Protein AF-A0A2A4UJG4-F1 (afdb_monomer_lite)

Structure (mmCIF, N/CA/C/O backbone):
data_AF-A0A2A4UJG4-F1
#
_entry.id   AF-A0A2A4UJG4-F1
#
loop_
_atom_site.group_PDB
_atom_site.id
_atom_site.type_symbol
_atom_site.label_atom_id
_atom_site.label_alt_id
_atom_site.label_comp_id
_atom_site.label_asym_id
_atom_site.label_entity_id
_atom_site.label_seq_id
_atom_site.pdbx_PDB_ins_code
_atom_site.Cartn_x
_atom_site.Cartn_y
_atom_site.Cartn_z
_atom_site.occupancy
_atom_site.B_iso_or_equiv
_atom_site.auth_seq_id
_atom_site.auth_comp_id
_atom_site.auth_asym_id
_atom_site.auth_atom_id
_atom_site.pdbx_PDB_model_num
ATOM 1 N N . GLY A 1 1 ? -5.718 -34.305 33.521 1.00 41.50 1 GLY A N 1
ATOM 2 C CA . GLY A 1 1 ? -6.118 -33.024 32.919 1.00 41.50 1 GLY A CA 1
ATOM 3 C C . GLY A 1 1 ? -4.985 -32.420 32.117 1.00 41.50 1 GLY A C 1
ATOM 4 O O . GLY A 1 1 ? -4.348 -31.513 32.610 1.00 41.50 1 GLY A O 1
ATOM 5 N N . ILE A 1 2 ? -4.748 -32.913 30.897 1.00 33.81 2 ILE A N 1
ATOM 6 C CA . ILE A 1 2 ? -3.774 -32.339 29.937 1.00 33.81 2 ILE A CA 1
ATOM 7 C C . ILE A 1 2 ? -4.482 -31.922 28.625 1.00 33.81 2 ILE A C 1
ATOM 9 O O . ILE A 1 2 ? -3.941 -31.178 27.823 1.00 33.81 2 ILE A O 1
ATOM 13 N N . LYS A 1 3 ? -5.763 -32.290 28.449 1.00 34.97 3 LYS A N 1
ATOM 14 C CA . LYS A 1 3 ? -6.590 -31.924 27.283 1.00 34.97 3 LYS A CA 1
ATOM 15 C C . LYS A 1 3 ? -7.110 -30.473 27.290 1.00 34.97 3 LYS A C 1
ATOM 17 O O . LYS A 1 3 ? -7.744 -30.069 26.326 1.00 34.97 3 LYS A O 1
ATOM 22 N N . GLY A 1 4 ? -6.871 -29.710 28.362 1.00 34.38 4 GLY A N 1
ATOM 23 C CA . GLY A 1 4 ? -7.323 -28.316 28.484 1.00 34.38 4 GLY A CA 1
ATOM 24 C C . GLY A 1 4 ? -6.378 -27.301 27.832 1.00 34.38 4 GLY A C 1
ATOM 25 O O . GLY A 1 4 ? -6.845 -26.383 27.175 1.00 34.38 4 GLY A O 1
ATOM 26 N N . LEU A 1 5 ? -5.058 -27.503 27.937 1.00 31.53 5 LEU A N 1
ATOM 27 C CA . LEU A 1 5 ? -4.059 -26.527 27.471 1.00 31.53 5 LEU A CA 1
ATOM 28 C C . LEU A 1 5 ? -3.962 -26.450 25.936 1.00 31.53 5 LEU A C 1
ATOM 30 O O . LEU A 1 5 ? -3.760 -25.384 25.365 1.00 31.53 5 LEU A O 1
ATOM 34 N N . THR A 1 6 ? -4.155 -27.580 25.252 1.00 35.81 6 THR A N 1
ATOM 35 C CA . THR A 1 6 ? -4.102 -27.671 23.782 1.00 35.81 6 THR A CA 1
ATOM 36 C C . THR A 1 6 ? -5.319 -27.024 23.110 1.00 35.81 6 THR A C 1
ATOM 38 O O . THR A 1 6 ? -5.252 -26.639 21.945 1.00 35.81 6 THR A O 1
ATOM 41 N N . GLY A 1 7 ? -6.436 -26.892 23.838 1.00 38.25 7 GLY A N 1
ATOM 42 C CA . GLY A 1 7 ? -7.633 -26.193 23.366 1.00 38.25 7 GLY A CA 1
ATOM 43 C C . GLY A 1 7 ? -7.443 -24.677 23.332 1.00 38.25 7 GLY A C 1
ATOM 44 O O . GLY A 1 7 ? -7.825 -24.039 22.354 1.00 38.25 7 GLY A O 1
ATOM 45 N N . THR A 1 8 ? -6.774 -24.123 24.346 1.00 37.19 8 THR A N 1
ATOM 46 C CA . THR A 1 8 ? -6.515 -22.681 24.472 1.00 37.19 8 THR A CA 1
ATOM 47 C C . THR A 1 8 ? -5.510 -22.181 23.429 1.00 37.19 8 THR A C 1
ATOM 49 O O . THR A 1 8 ? -5.735 -21.148 22.809 1.00 37.19 8 THR A O 1
ATOM 52 N N . ILE A 1 9 ? -4.459 -22.955 23.127 1.00 38.12 9 ILE A N 1
ATOM 53 C CA . ILE A 1 9 ? -3.455 -22.599 22.101 1.00 38.12 9 ILE A CA 1
ATOM 54 C C . ILE A 1 9 ? -4.072 -22.579 20.688 1.00 38.12 9 ILE A C 1
ATOM 56 O O . ILE A 1 9 ? -3.795 -21.680 19.895 1.00 38.12 9 ILE A O 1
ATOM 60 N N . ASN A 1 10 ? -4.981 -23.512 20.388 1.00 38.19 10 ASN A N 1
ATOM 61 C CA . ASN A 1 10 ? -5.692 -23.546 19.105 1.00 38.19 10 ASN A CA 1
ATOM 62 C C . ASN A 1 10 ? -6.745 -22.431 18.958 1.00 38.19 10 ASN A C 1
ATOM 64 O O . ASN A 1 10 ? -7.054 -22.038 17.834 1.00 38.19 10 ASN A O 1
ATOM 68 N N . GLN A 1 11 ? -7.294 -21.914 20.062 1.00 42.38 11 GLN A N 1
ATOM 69 C CA . GLN A 1 11 ? -8.192 -20.752 20.041 1.00 42.38 11 GLN A CA 1
ATOM 70 C C . GLN A 1 11 ? -7.430 -19.434 19.857 1.00 42.38 11 GLN A C 1
ATOM 72 O O . GLN A 1 11 ? -7.892 -18.581 19.104 1.00 42.38 11 GLN A O 1
ATOM 77 N N . ILE A 1 12 ? -6.237 -19.303 20.446 1.00 38.66 12 ILE A N 1
ATOM 78 C CA . ILE A 1 12 ? -5.361 -18.135 20.254 1.00 38.66 12 ILE A CA 1
ATOM 79 C C . ILE A 1 12 ? -4.895 -18.042 18.791 1.00 38.66 12 ILE A C 1
ATOM 81 O O . ILE A 1 12 ? -4.968 -16.975 18.187 1.00 38.66 12 ILE A O 1
ATOM 85 N N . GLY A 1 13 ? -4.533 -19.168 18.162 1.00 36.84 13 GLY A N 1
ATOM 86 C CA . GLY A 1 13 ? -4.182 -19.199 16.735 1.00 36.84 13 GLY A CA 1
ATOM 87 C C . GLY A 1 13 ? -5.334 -18.815 15.790 1.00 36.84 13 GLY A C 1
ATOM 88 O O . GLY A 1 13 ? -5.101 -18.208 14.749 1.00 36.84 13 GLY A O 1
ATOM 89 N N . GLN A 1 14 ? -6.589 -19.102 16.156 1.00 42.28 14 GLN A N 1
ATOM 90 C CA . GLN A 1 14 ? -7.764 -18.701 15.365 1.00 42.28 14 GLN A CA 1
ATOM 91 C C . GLN A 1 14 ? -8.124 -17.215 15.533 1.00 42.28 14 GLN A C 1
ATOM 93 O O . GLN A 1 14 ? -8.681 -16.629 14.608 1.00 42.28 14 GLN A O 1
ATOM 98 N N . GLY A 1 15 ? -7.774 -16.594 16.666 1.00 32.81 15 GLY A N 1
ATOM 99 C CA . GLY A 1 15 ? -7.940 -15.152 16.898 1.00 32.81 15 GLY A CA 1
ATOM 100 C C . GLY A 1 15 ? -6.944 -14.271 16.130 1.00 32.81 15 GLY A C 1
ATOM 101 O O . GLY A 1 15 ? -7.231 -13.106 15.877 1.00 32.81 15 GLY A O 1
ATOM 102 N N . LEU A 1 16 ? -5.810 -14.835 15.698 1.00 37.22 16 LEU A N 1
ATOM 103 C CA . LEU A 1 16 ? -4.727 -14.129 14.994 1.00 37.22 16 LEU A CA 1
ATOM 104 C C . LEU A 1 16 ? -4.816 -14.198 13.455 1.00 37.22 16 LEU A C 1
ATOM 106 O O . LEU A 1 16 ? -3.875 -13.816 12.765 1.00 37.22 16 LEU A O 1
ATOM 110 N N . GLY A 1 17 ? -5.938 -14.662 12.895 1.00 28.64 17 GLY A N 1
ATOM 111 C CA . GLY A 1 17 ? -6.186 -14.616 11.446 1.00 28.64 17 GLY A CA 1
ATOM 112 C C . GLY A 1 17 ? -5.613 -15.779 10.625 1.00 28.64 17 GLY A C 1
ATOM 113 O O . GLY A 1 17 ? -5.612 -15.708 9.396 1.00 28.64 17 GLY A O 1
ATOM 114 N N . PHE A 1 18 ? -5.184 -16.880 11.248 1.00 39.09 18 PHE A N 1
ATOM 115 C CA . PHE A 1 18 ? -4.813 -18.094 10.513 1.00 39.09 18 PHE A CA 1
ATOM 116 C C . PHE A 1 18 ? -6.077 -18.859 10.077 1.00 39.09 18 PHE A C 1
ATOM 118 O O . PHE A 1 18 ? -6.750 -19.519 10.871 1.00 39.09 18 PHE A O 1
ATOM 125 N N . GLY A 1 19 ? -6.439 -18.723 8.798 1.00 36.91 19 GLY A N 1
ATOM 126 C CA . GLY A 1 19 ? -7.642 -19.319 8.215 1.00 36.91 19 GLY A CA 1
ATOM 127 C C . GLY A 1 19 ? -7.632 -20.854 8.190 1.00 36.91 19 GLY A C 1
ATOM 128 O O . GLY A 1 19 ? -6.606 -21.495 7.965 1.00 36.91 19 GLY A O 1
ATOM 129 N N . LYS A 1 20 ? -8.812 -21.461 8.381 1.00 36.50 20 LYS A N 1
ATOM 130 C CA . LYS A 1 20 ? -9.032 -22.905 8.208 1.00 36.50 20 LYS A CA 1
ATOM 131 C C . LYS A 1 20 ? -8.872 -23.297 6.737 1.00 36.50 20 LYS A C 1
ATOM 133 O O . LYS A 1 20 ? -9.698 -22.922 5.911 1.00 36.50 20 LYS A O 1
ATOM 138 N N . VAL A 1 21 ? -7.891 -24.142 6.431 1.00 32.81 21 VAL A N 1
ATOM 139 C CA . VAL A 1 21 ? -7.827 -24.860 5.150 1.00 32.81 21 VAL A CA 1
ATOM 140 C C . VAL A 1 21 ? -8.710 -26.104 5.264 1.00 32.81 21 VAL A C 1
ATOM 142 O O . VAL A 1 21 ? -8.377 -27.043 5.985 1.00 32.81 21 VAL A O 1
ATOM 145 N N . SER A 1 22 ? -9.865 -26.112 4.593 1.00 33.12 22 SER A N 1
ATOM 146 C CA . SER A 1 22 ? -10.706 -27.309 4.489 1.00 33.12 22 SER A CA 1
ATOM 147 C C . SER A 1 22 ? -10.566 -27.958 3.115 1.00 33.12 22 SER A C 1
ATOM 149 O O . SER A 1 22 ? -10.968 -27.369 2.116 1.00 33.12 22 SER A O 1
ATOM 151 N N . GLY A 1 23 ? -10.108 -29.211 3.109 1.00 30.59 23 GLY A N 1
ATOM 152 C CA . GLY A 1 23 ? -10.530 -30.220 2.139 1.00 30.59 23 GLY A CA 1
ATOM 153 C C . GLY A 1 23 ? -9.576 -30.512 0.982 1.00 30.59 23 GLY A C 1
ATOM 154 O O . GLY A 1 23 ? -9.649 -29.864 -0.050 1.00 30.59 23 GLY A O 1
ATOM 155 N N . ALA A 1 24 ? -8.792 -31.584 1.111 1.00 27.48 24 ALA A N 1
ATOM 156 C CA . ALA A 1 24 ? -8.733 -32.680 0.136 1.00 27.48 24 ALA A CA 1
ATOM 157 C C . ALA A 1 24 ? -7.867 -33.814 0.706 1.00 27.48 24 ALA A C 1
ATOM 159 O O . ALA A 1 24 ? -6.745 -33.615 1.158 1.00 27.48 24 ALA A O 1
ATOM 160 N N . THR A 1 25 ? -8.440 -35.008 0.731 1.00 35.75 25 THR A N 1
ATOM 161 C CA . THR A 1 25 ? -7.887 -36.247 1.279 1.00 35.75 25 THR A CA 1
ATOM 162 C C . THR A 1 25 ? -6.670 -36.746 0.497 1.00 35.75 25 THR A C 1
ATOM 164 O O . THR A 1 25 ? -6.797 -37.103 -0.672 1.00 35.75 25 THR A O 1
ATOM 167 N N . GLY A 1 26 ? -5.529 -36.872 1.174 1.00 28.44 26 GLY A N 1
ATOM 168 C CA . GLY A 1 26 ? -4.361 -37.627 0.720 1.00 28.44 26 GLY A CA 1
ATOM 169 C C . GLY A 1 26 ? -3.362 -37.768 1.868 1.00 28.44 26 GLY A C 1
ATOM 170 O O . GLY A 1 26 ? -3.032 -36.780 2.513 1.00 28.44 26 GLY A O 1
ATOM 171 N N . ASN A 1 27 ? -2.943 -38.996 2.176 1.00 34.34 27 ASN A N 1
ATOM 172 C CA . ASN A 1 27 ? -2.024 -39.292 3.278 1.00 34.34 27 ASN A CA 1
ATOM 173 C C . ASN A 1 27 ? -0.671 -38.595 3.067 1.00 34.34 27 ASN A C 1
ATOM 175 O O . ASN A 1 27 ? 0.032 -38.911 2.109 1.00 34.34 27 ASN A O 1
ATOM 179 N N . ILE A 1 28 ? -0.287 -37.710 3.990 1.00 27.81 28 ILE A N 1
ATOM 180 C CA . ILE A 1 28 ? 1.052 -37.114 4.066 1.00 27.81 28 ILE A CA 1
ATOM 181 C C . ILE A 1 28 ? 1.707 -37.616 5.360 1.00 27.81 28 ILE A C 1
ATOM 183 O O . ILE A 1 28 ? 1.104 -37.550 6.433 1.00 27.81 28 ILE A O 1
ATOM 187 N N . LEU A 1 29 ? 2.914 -38.177 5.238 1.00 29.67 29 LEU A N 1
ATOM 188 C CA . LEU A 1 29 ? 3.733 -38.657 6.355 1.00 29.67 29 LEU A CA 1
ATOM 189 C C . LEU A 1 29 ? 4.180 -37.494 7.273 1.00 29.67 29 LEU A C 1
ATOM 191 O O . LEU A 1 29 ? 4.289 -36.356 6.812 1.00 29.67 29 LEU A O 1
ATOM 195 N N . PRO A 1 30 ? 4.481 -37.751 8.561 1.00 26.27 30 PRO A N 1
ATOM 196 C CA . PRO A 1 30 ? 4.851 -36.704 9.510 1.00 26.27 30 PRO A CA 1
ATOM 197 C C . PRO A 1 30 ? 6.263 -36.182 9.199 1.00 26.27 30 PRO A C 1
ATOM 199 O O . PRO A 1 30 ? 7.224 -36.936 9.328 1.00 26.27 30 PRO A O 1
ATOM 202 N N . GLY A 1 31 ? 6.395 -34.911 8.794 1.00 29.36 31 GLY A N 1
ATOM 203 C CA . GLY A 1 31 ? 7.711 -34.266 8.641 1.00 29.36 31 GLY A CA 1
ATOM 204 C C . GLY A 1 31 ? 7.831 -33.031 7.732 1.00 29.36 31 GLY A C 1
ATOM 205 O O . GLY A 1 31 ? 8.899 -32.437 7.713 1.00 29.36 31 GLY A O 1
ATOM 206 N N . GLN A 1 32 ? 6.798 -32.605 6.990 1.00 30.03 32 GLN A N 1
ATOM 207 C CA . GLN A 1 32 ? 6.946 -31.546 5.960 1.00 30.03 32 GLN A CA 1
ATOM 208 C C . GLN A 1 32 ? 6.031 -30.309 6.106 1.00 30.03 32 GLN A C 1
ATOM 210 O O . GLN A 1 32 ? 5.739 -29.641 5.119 1.00 30.03 32 GLN A O 1
ATOM 215 N N . LEU A 1 33 ? 5.568 -29.953 7.309 1.00 30.58 33 LEU A N 1
ATOM 216 C CA . LEU A 1 33 ? 4.518 -28.928 7.468 1.00 30.58 33 LEU A CA 1
ATOM 217 C C . LEU A 1 33 ? 4.985 -27.525 7.920 1.00 30.58 33 LEU A C 1
ATOM 219 O O . LEU A 1 33 ? 4.235 -26.859 8.625 1.00 30.58 33 LEU A O 1
ATOM 223 N N . PHE A 1 34 ? 6.177 -27.050 7.537 1.00 31.02 34 PHE A N 1
ATOM 224 C CA . PHE A 1 34 ? 6.613 -25.690 7.924 1.00 31.02 34 PHE A CA 1
ATOM 225 C C . PHE A 1 34 ? 7.309 -24.840 6.843 1.00 31.02 34 PHE A C 1
ATOM 227 O O . PHE A 1 34 ? 7.934 -23.841 7.178 1.00 31.02 34 PHE A O 1
ATOM 234 N N . GLY A 1 35 ? 7.183 -25.165 5.548 1.00 28.58 35 GLY A N 1
ATOM 235 C CA . GLY A 1 35 ? 8.015 -24.514 4.517 1.00 28.58 35 GLY A CA 1
ATOM 236 C C . GLY A 1 35 ? 7.357 -23.955 3.253 1.00 28.58 35 GLY A C 1
ATOM 237 O O . GLY A 1 35 ? 8.096 -23.504 2.386 1.00 28.58 35 GLY A O 1
ATOM 238 N N . THR A 1 36 ? 6.032 -23.994 3.059 1.00 31.02 36 THR A N 1
ATOM 239 C CA . THR A 1 36 ? 5.470 -23.768 1.703 1.00 31.02 36 THR A CA 1
ATOM 240 C C . THR A 1 36 ? 4.102 -23.072 1.643 1.00 31.02 36 THR A C 1
ATOM 242 O O . THR A 1 36 ? 3.183 -23.573 1.005 1.00 31.02 36 THR A O 1
ATOM 245 N N . THR A 1 37 ? 3.944 -21.874 2.219 1.00 29.59 37 THR A N 1
ATOM 246 C CA . THR A 1 37 ? 2.766 -21.016 1.919 1.00 29.59 37 THR A CA 1
ATOM 247 C C . THR A 1 37 ? 3.073 -19.512 1.874 1.00 29.59 37 THR A C 1
ATOM 249 O O . THR A 1 37 ? 2.313 -18.716 2.419 1.00 29.59 37 THR A O 1
ATOM 252 N N . LEU A 1 38 ? 4.159 -19.087 1.209 1.00 28.92 38 LEU A N 1
ATOM 253 C CA . LEU A 1 38 ? 4.366 -17.657 0.898 1.00 28.92 38 LEU A CA 1
ATOM 254 C C . LEU A 1 38 ? 5.128 -17.387 -0.418 1.00 28.92 38 LEU A C 1
ATOM 256 O O . LEU A 1 38 ? 5.913 -16.451 -0.509 1.00 28.92 38 LEU A O 1
ATOM 260 N N . THR A 1 39 ? 4.917 -18.197 -1.462 1.00 31.03 39 THR A N 1
ATOM 261 C CA . THR A 1 39 ? 5.636 -18.030 -2.752 1.00 31.03 39 THR A CA 1
ATOM 262 C C . THR A 1 39 ? 4.718 -18.103 -3.979 1.00 31.03 39 THR A C 1
ATOM 264 O O . THR A 1 39 ? 5.158 -18.449 -5.068 1.00 31.03 39 THR A O 1
ATOM 267 N N . GLY A 1 40 ? 3.423 -17.799 -3.827 1.00 28.48 40 GLY A N 1
ATOM 268 C CA . GLY A 1 40 ? 2.412 -18.104 -4.851 1.00 28.48 40 GLY A CA 1
ATOM 269 C C . GLY A 1 40 ? 1.533 -16.959 -5.358 1.00 28.48 40 GLY A C 1
ATOM 270 O O . GLY A 1 40 ? 0.506 -17.259 -5.954 1.00 28.48 40 GLY A O 1
ATOM 271 N N . ALA A 1 41 ? 1.861 -15.681 -5.127 1.00 26.02 41 ALA A N 1
ATOM 272 C CA . ALA A 1 41 ? 0.980 -14.575 -5.546 1.00 26.02 41 ALA A CA 1
ATOM 273 C C . ALA A 1 41 ? 1.704 -13.280 -5.966 1.00 26.02 41 ALA A C 1
ATOM 275 O O . ALA A 1 41 ? 1.188 -12.188 -5.756 1.00 26.02 41 ALA A O 1
ATOM 276 N N . ILE A 1 42 ? 2.892 -13.380 -6.570 1.00 28.73 42 ILE A N 1
ATOM 277 C CA . ILE A 1 42 ? 3.528 -12.244 -7.258 1.00 28.73 42 ILE A CA 1
ATOM 278 C C . ILE A 1 42 ? 3.943 -12.721 -8.645 1.00 28.73 42 ILE A C 1
ATOM 280 O O . ILE A 1 42 ? 5.016 -13.283 -8.840 1.00 28.73 42 ILE A O 1
ATOM 284 N N . GLY A 1 43 ? 3.054 -12.547 -9.614 1.00 25.66 43 GLY A N 1
ATOM 285 C CA . GLY A 1 43 ? 3.350 -12.874 -10.997 1.00 25.66 43 GLY A CA 1
ATOM 286 C C . GLY A 1 43 ? 2.133 -12.694 -11.882 1.00 25.66 43 GLY A C 1
ATOM 287 O O . GLY A 1 43 ? 1.241 -13.530 -11.858 1.00 25.66 43 GLY A O 1
ATOM 288 N N . GLN A 1 44 ? 2.193 -11.653 -12.716 1.00 30.77 44 GLN A N 1
ATOM 289 C CA . GLN A 1 44 ? 1.317 -11.361 -13.859 1.00 30.77 44 GLN A CA 1
ATOM 290 C C . GLN A 1 44 ? 0.046 -10.560 -13.534 1.00 30.77 44 GLN A C 1
ATOM 292 O O . GLN A 1 44 ? -1.012 -11.118 -13.294 1.00 30.77 44 GLN A O 1
ATOM 297 N N . THR A 1 45 ? 0.160 -9.227 -13.547 1.00 25.28 45 THR A N 1
ATOM 298 C CA . THR A 1 45 ? -0.291 -8.366 -14.664 1.00 25.28 45 THR A CA 1
ATOM 299 C C . THR A 1 45 ? -0.013 -6.900 -14.310 1.00 25.28 45 THR A C 1
ATOM 301 O O . THR A 1 45 ? -0.649 -6.347 -13.418 1.00 25.28 45 THR A O 1
ATOM 304 N N . LEU A 1 46 ? 0.921 -6.268 -15.023 1.00 22.78 46 LEU A N 1
ATOM 305 C CA . LEU A 1 46 ? 0.999 -4.810 -15.170 1.00 22.78 46 LEU A CA 1
ATOM 306 C C . LEU A 1 46 ? 0.250 -4.454 -16.464 1.00 22.78 46 LEU A C 1
ATOM 308 O O . LEU A 1 46 ? 0.435 -5.138 -17.473 1.00 22.78 46 LEU A O 1
ATOM 312 N N . PRO A 1 47 ? -0.576 -3.395 -16.449 1.00 28.03 47 PRO A N 1
ATOM 313 C CA . PRO A 1 47 ? -0.102 -2.194 -17.123 1.00 28.03 47 PRO A CA 1
ATOM 314 C C . PRO A 1 47 ? -0.286 -0.910 -16.297 1.00 28.03 47 PRO A C 1
ATOM 316 O O . PRO A 1 47 ? -1.314 -0.674 -15.672 1.00 28.03 47 PRO A O 1
ATOM 319 N N . ALA A 1 48 ? 0.774 -0.104 -16.347 1.00 29.27 48 ALA A N 1
ATOM 320 C CA . ALA A 1 48 ? 0.892 1.340 -16.149 1.00 29.27 48 ALA A CA 1
ATOM 321 C C . ALA A 1 48 ? -0.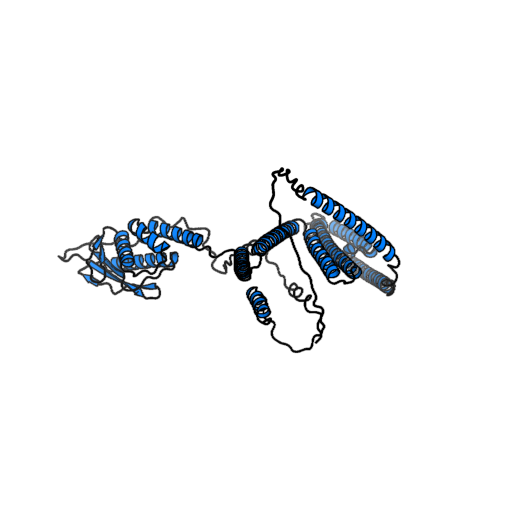322 2.128 -15.613 1.00 29.27 48 ALA A C 1
ATOM 323 O O . ALA A 1 48 ? -1.235 2.442 -16.372 1.00 29.27 48 ALA A O 1
ATOM 324 N N . ILE A 1 49 ? -0.214 2.623 -14.371 1.00 24.75 49 ILE A N 1
ATOM 325 C CA . ILE A 1 49 ? -0.734 3.941 -13.964 1.00 24.75 49 ILE A CA 1
ATOM 326 C C . ILE A 1 49 ? 0.314 4.611 -13.061 1.00 24.75 49 ILE A C 1
ATOM 328 O O . ILE A 1 49 ? 0.826 4.009 -12.119 1.00 24.75 49 ILE A O 1
ATOM 332 N N . ALA A 1 50 ? 0.668 5.843 -13.425 1.00 26.95 50 ALA A N 1
ATOM 333 C CA . ALA A 1 50 ? 1.701 6.678 -12.828 1.00 26.95 50 ALA A CA 1
ATOM 334 C C . ALA A 1 50 ? 1.378 7.107 -11.384 1.00 26.95 50 ALA A C 1
ATOM 336 O O . ALA A 1 50 ? 0.237 7.045 -10.933 1.00 26.95 50 ALA A O 1
ATOM 337 N N . GLY A 1 51 ? 2.423 7.509 -10.657 1.00 29.88 51 GLY A N 1
ATOM 338 C CA . GLY A 1 51 ? 2.464 7.505 -9.199 1.00 29.88 51 GLY A CA 1
ATOM 339 C C . GLY A 1 51 ? 1.529 8.486 -8.494 1.00 29.88 51 GLY A C 1
ATOM 340 O O . GLY A 1 51 ? 1.431 9.643 -8.888 1.00 29.88 51 GLY A O 1
ATOM 341 N N . ALA A 1 52 ? 0.908 8.000 -7.412 1.00 27.22 52 ALA A N 1
ATOM 342 C CA . ALA A 1 52 ? 0.574 8.726 -6.177 1.00 27.22 52 ALA A CA 1
ATOM 343 C C . ALA A 1 52 ? -0.265 7.835 -5.225 1.00 27.22 52 ALA A C 1
ATOM 345 O O . ALA A 1 52 ? -1.443 8.109 -5.017 1.00 27.22 52 ALA A O 1
ATOM 346 N N . SER A 1 53 ? 0.286 6.754 -4.649 1.00 27.03 53 SER A N 1
ATOM 347 C CA . SER A 1 53 ? -0.496 5.951 -3.673 1.00 27.03 53 SER A CA 1
ATOM 348 C C . SER A 1 53 ? 0.272 5.131 -2.625 1.00 27.03 53 SER A C 1
ATOM 350 O O . SER A 1 53 ? -0.362 4.510 -1.781 1.00 27.03 53 SER A O 1
ATOM 352 N N . ILE A 1 54 ? 1.607 5.157 -2.572 1.00 29.66 54 ILE A N 1
ATOM 353 C CA . ILE A 1 54 ? 2.368 4.264 -1.664 1.00 29.66 54 ILE A CA 1
ATOM 354 C C . ILE A 1 54 ? 2.280 4.686 -0.174 1.00 29.66 54 ILE A C 1
ATOM 356 O O . ILE A 1 54 ? 2.643 3.922 0.713 1.00 29.66 54 ILE A O 1
ATOM 360 N N . LEU A 1 55 ? 1.741 5.868 0.146 1.00 30.28 55 LEU A N 1
ATOM 361 C CA . LEU A 1 55 ? 1.716 6.392 1.522 1.00 30.28 55 LEU A CA 1
ATOM 362 C C . LEU A 1 55 ? 0.454 6.029 2.339 1.00 30.28 55 LEU A C 1
ATOM 364 O O . LEU A 1 55 ? 0.407 6.331 3.527 1.00 30.28 55 LEU A O 1
ATOM 368 N N . ALA A 1 56 ? -0.569 5.407 1.741 1.00 29.02 56 ALA A N 1
ATOM 369 C CA . ALA A 1 56 ? -1.857 5.171 2.411 1.00 29.02 56 ALA A CA 1
ATOM 370 C C . ALA A 1 56 ? -1.929 3.850 3.210 1.00 29.02 56 ALA A C 1
ATOM 372 O O . ALA A 1 56 ? -2.628 3.790 4.219 1.00 29.02 56 ALA A O 1
ATOM 373 N N . ASP A 1 57 ? -1.160 2.823 2.836 1.00 28.61 57 ASP A N 1
ATOM 374 C CA . ASP A 1 57 ? -1.256 1.487 3.456 1.00 28.61 57 ASP A CA 1
ATOM 375 C C . ASP A 1 57 ? -0.483 1.336 4.781 1.00 28.61 57 ASP A C 1
ATOM 377 O O . ASP A 1 57 ? -0.646 0.341 5.487 1.00 28.61 57 ASP A O 1
ATOM 381 N N . LEU A 1 58 ? 0.336 2.320 5.171 1.00 29.11 58 LEU A N 1
ATOM 382 C CA . LEU A 1 58 ? 1.221 2.203 6.341 1.00 29.11 58 LEU A CA 1
ATOM 383 C C . LEU A 1 58 ? 0.576 2.638 7.676 1.00 29.11 58 LEU A C 1
ATOM 385 O O . LEU A 1 58 ? 1.146 2.375 8.731 1.00 29.11 58 LEU A O 1
ATOM 389 N N . LEU A 1 59 ? -0.610 3.266 7.669 1.00 28.61 59 LEU A N 1
ATOM 390 C CA . LEU A 1 59 ? -1.255 3.794 8.890 1.00 28.61 59 LEU A CA 1
ATOM 391 C C . LEU A 1 59 ? -2.602 3.159 9.269 1.00 28.61 59 LEU A C 1
ATOM 393 O O . LEU A 1 59 ? -3.186 3.560 10.270 1.00 28.61 59 LEU A O 1
ATOM 397 N N . GLY A 1 60 ? -3.094 2.148 8.547 1.00 29.31 60 GLY A N 1
ATOM 398 C CA . GLY A 1 60 ? -4.249 1.359 9.004 1.00 29.31 60 GLY A CA 1
ATOM 399 C C . GLY A 1 60 ? -5.548 2.150 9.231 1.00 29.31 60 GLY A C 1
ATOM 400 O O . GLY A 1 60 ? -6.379 1.721 10.027 1.00 29.31 60 GLY A O 1
ATOM 401 N N . ILE A 1 61 ? -5.730 3.277 8.535 1.00 29.23 61 ILE A N 1
ATOM 402 C CA . ILE A 1 61 ? -7.006 3.994 8.448 1.00 29.23 61 ILE A CA 1
ATOM 403 C C . ILE A 1 61 ? -7.615 3.654 7.088 1.00 29.23 61 ILE A C 1
ATOM 405 O O . ILE A 1 61 ? -7.157 4.132 6.052 1.00 29.23 61 ILE A O 1
ATOM 409 N N . ASP A 1 62 ? -8.638 2.805 7.095 1.00 25.48 62 ASP A N 1
ATOM 410 C CA . ASP A 1 62 ? -9.363 2.389 5.895 1.00 25.48 62 ASP A CA 1
ATOM 411 C C . ASP A 1 62 ? -10.328 3.508 5.459 1.00 25.48 62 ASP A C 1
ATOM 413 O O . ASP A 1 62 ? -11.471 3.594 5.910 1.00 25.48 62 ASP A O 1
ATOM 417 N N . PHE A 1 63 ? -9.840 4.431 4.625 1.00 28.88 63 PHE A N 1
ATOM 418 C CA . PHE A 1 63 ? -10.653 5.468 3.984 1.00 28.88 63 PHE A CA 1
ATOM 419 C C . PHE A 1 63 ? -10.941 5.062 2.532 1.00 28.88 63 PHE A C 1
ATOM 421 O O . PHE A 1 63 ? -10.252 5.448 1.588 1.00 28.88 63 PHE A O 1
ATOM 428 N N . SER A 1 64 ? -11.999 4.273 2.346 1.00 27.77 64 SER A N 1
ATOM 429 C CA . SER A 1 64 ? -12.569 3.949 1.035 1.00 27.77 64 SER A CA 1
ATOM 430 C C . SER A 1 64 ? -13.177 5.207 0.389 1.00 27.77 64 SER A C 1
ATOM 432 O O . SER A 1 64 ? -14.341 5.544 0.614 1.00 27.77 64 SER A O 1
ATOM 434 N N . LEU A 1 65 ? -12.398 5.895 -0.449 1.00 28.78 65 LEU A N 1
ATOM 435 C CA . LEU A 1 65 ? -12.829 7.029 -1.275 1.00 28.78 65 LEU A CA 1
ATOM 436 C C . LEU A 1 65 ? -12.749 6.656 -2.763 1.00 28.78 65 LEU A C 1
ATOM 438 O O . LEU A 1 65 ? -11.738 6.859 -3.430 1.00 28.78 65 LEU A O 1
ATOM 442 N N . GLY A 1 66 ? -13.852 6.124 -3.292 1.00 25.66 66 GLY A N 1
ATOM 443 C CA . GLY A 1 66 ? -14.064 5.900 -4.721 1.00 25.66 66 GLY A CA 1
ATOM 444 C C . GLY A 1 66 ? -15.366 6.550 -5.190 1.00 25.66 66 GLY A C 1
ATOM 445 O O . GLY A 1 66 ? -16.443 6.107 -4.815 1.00 25.66 66 GLY A O 1
ATOM 446 N N . ALA A 1 67 ? -15.239 7.566 -6.052 1.00 29.89 67 ALA A N 1
ATOM 447 C CA . ALA A 1 67 ? -16.289 8.184 -6.876 1.00 29.89 67 ALA A CA 1
ATOM 448 C C . ALA A 1 67 ? -17.276 9.184 -6.227 1.00 29.89 67 ALA A C 1
ATOM 450 O O . ALA A 1 67 ? -18.480 9.098 -6.440 1.00 29.89 67 ALA A O 1
ATOM 451 N N . THR A 1 68 ? -16.780 10.241 -5.571 1.00 29.95 68 THR A N 1
ATOM 452 C CA . THR A 1 68 ? -17.361 11.602 -5.699 1.00 29.95 68 THR A CA 1
ATOM 453 C C . THR A 1 68 ? -16.274 12.648 -5.426 1.00 29.95 68 THR A C 1
ATOM 455 O O . THR A 1 68 ? -16.090 13.131 -4.312 1.00 29.95 68 THR A O 1
ATOM 458 N N . GLY A 1 69 ? -15.477 12.960 -6.447 1.00 28.44 69 GLY A N 1
ATOM 459 C CA . GLY A 1 69 ? -14.456 13.999 -6.364 1.00 28.44 69 GLY A CA 1
ATOM 460 C C . GLY A 1 69 ? -15.083 15.389 -6.387 1.00 28.44 69 GLY A C 1
ATOM 461 O O . GLY A 1 69 ? -15.426 15.852 -7.464 1.00 28.44 69 GLY A O 1
ATOM 462 N N . THR A 1 70 ? -15.223 16.003 -5.207 1.00 32.38 70 THR A N 1
ATOM 463 C CA . THR A 1 70 ? -15.209 17.454 -4.902 1.00 32.38 70 THR A CA 1
ATOM 464 C C . THR A 1 70 ? -15.731 17.625 -3.473 1.00 32.38 70 THR A C 1
ATOM 466 O O . THR A 1 70 ? -16.941 17.745 -3.335 1.00 32.38 70 THR A O 1
ATOM 469 N N . LEU A 1 71 ? -14.891 17.609 -2.419 1.00 32.97 71 LEU A N 1
ATOM 470 C CA . LEU A 1 71 ? -15.299 18.135 -1.090 1.00 32.97 71 LEU A CA 1
ATOM 471 C C . LEU A 1 71 ? -14.222 18.228 0.015 1.00 32.97 71 LEU A C 1
ATOM 473 O O . LEU A 1 71 ? -14.583 18.295 1.181 1.00 32.97 71 LEU A O 1
ATOM 477 N N . ILE A 1 72 ? -12.914 18.280 -0.279 1.00 34.22 72 ILE A N 1
ATOM 478 C CA . ILE A 1 72 ? -11.895 18.449 0.796 1.00 34.22 72 ILE A CA 1
ATOM 479 C C . ILE A 1 72 ? -10.972 19.667 0.560 1.00 34.22 72 ILE A C 1
ATOM 481 O O . ILE A 1 72 ? -9.900 19.791 1.132 1.00 34.22 72 ILE A O 1
ATOM 485 N N . GLY A 1 73 ? -11.402 20.649 -0.243 1.00 26.25 73 GLY A N 1
ATOM 486 C CA . GLY A 1 73 ? -10.565 21.828 -0.532 1.00 26.25 73 GLY A CA 1
ATOM 487 C C . GLY A 1 73 ? -11.270 23.162 -0.773 1.00 26.25 73 GLY A C 1
ATOM 488 O O . GLY A 1 73 ? -10.618 24.108 -1.200 1.00 26.25 73 GLY A O 1
ATOM 489 N N . GLY A 1 74 ? -12.575 23.293 -0.526 1.00 30.23 74 GLY A N 1
ATOM 490 C CA . GLY A 1 74 ? -13.279 24.548 -0.800 1.00 30.23 74 GLY A CA 1
ATOM 491 C C . GLY A 1 74 ? -14.584 24.659 -0.030 1.00 30.23 74 GLY A C 1
ATOM 492 O O . GLY A 1 74 ? -15.483 23.852 -0.229 1.00 30.23 74 GLY A O 1
ATOM 493 N N . GLY A 1 75 ? -14.688 25.660 0.846 1.00 27.66 75 GLY A N 1
ATOM 494 C CA . GLY A 1 75 ? -15.911 25.872 1.620 1.00 27.66 75 GLY A CA 1
ATOM 495 C C . GLY A 1 75 ? -15.954 27.068 2.571 1.00 27.66 75 GLY A C 1
ATOM 496 O O . GLY A 1 75 ? -16.979 27.264 3.209 1.00 27.66 75 GLY A O 1
ATOM 497 N N . LEU A 1 76 ? -14.923 27.921 2.652 1.00 25.67 76 LEU A N 1
ATOM 498 C CA . LEU A 1 76 ? -15.012 29.226 3.338 1.00 25.67 76 LEU A CA 1
ATOM 499 C C . LEU A 1 76 ? -15.737 30.272 2.469 1.00 25.67 76 LEU A C 1
ATOM 501 O O . LEU A 1 76 ? -15.229 31.357 2.201 1.00 25.67 76 LEU A O 1
ATOM 505 N N . GLY A 1 77 ? -16.926 29.913 1.987 1.00 25.61 77 GLY A N 1
ATOM 506 C CA . GLY A 1 77 ? -17.690 30.706 1.027 1.00 25.61 77 GLY A CA 1
ATOM 507 C C . GLY A 1 77 ? -19.204 30.580 1.152 1.00 25.61 77 GLY A C 1
ATOM 508 O O . GLY A 1 77 ? -19.905 31.012 0.241 1.00 25.61 77 GLY A O 1
ATOM 509 N N . PHE A 1 78 ? -19.733 30.043 2.259 1.00 26.44 78 PHE A N 1
ATOM 510 C CA . PHE A 1 78 ? -21.124 30.313 2.629 1.00 26.44 78 PHE A CA 1
ATOM 511 C C . PHE A 1 78 ? -21.210 31.740 3.168 1.00 26.44 78 PHE A C 1
ATOM 513 O O . PHE A 1 78 ? -21.053 32.022 4.353 1.00 26.44 78 PHE A O 1
ATOM 520 N N . LEU A 1 79 ? -21.366 32.640 2.199 1.00 28.38 79 LEU A N 1
ATOM 521 C CA . LEU A 1 79 ? -22.099 33.891 2.271 1.00 28.38 79 LEU A CA 1
ATOM 522 C C . LEU A 1 79 ? -22.893 34.052 3.581 1.00 28.38 79 LEU A C 1
ATOM 524 O O . LEU A 1 79 ? -23.809 33.286 3.861 1.00 28.38 79 LEU A O 1
ATOM 528 N N . VAL A 1 80 ? -22.532 35.086 4.337 1.00 36.78 80 VAL A N 1
ATOM 529 C CA . VAL A 1 80 ? -23.331 35.809 5.337 1.00 36.78 80 VAL A CA 1
ATOM 530 C C . VAL A 1 80 ? -24.821 35.410 5.342 1.00 36.78 80 VAL A C 1
ATOM 532 O O . VAL A 1 80 ? -25.596 35.871 4.505 1.00 36.78 80 VAL A O 1
ATOM 535 N N . GLY A 1 81 ? -25.198 34.574 6.318 1.00 36.62 81 GLY A N 1
ATOM 536 C CA . GLY A 1 81 ? -26.566 34.126 6.594 1.00 36.62 81 GLY A CA 1
ATOM 537 C C . GLY A 1 81 ? -26.694 32.602 6.570 1.00 36.62 81 GLY A C 1
ATOM 538 O O . GLY A 1 81 ? -27.106 32.045 5.559 1.00 36.62 81 GLY A O 1
ATOM 539 N N . GLY A 1 82 ? -26.356 31.926 7.677 1.00 44.19 82 GLY A N 1
ATOM 540 C CA . GLY A 1 82 ? -26.531 30.472 7.824 1.00 44.19 82 GLY A CA 1
ATOM 541 C C . GLY A 1 82 ? -27.967 29.998 7.524 1.00 44.19 82 GLY A C 1
ATOM 542 O O . GLY A 1 82 ? -28.865 30.824 7.367 1.00 44.19 82 GLY A O 1
ATOM 543 N N . PRO A 1 83 ? -28.239 28.680 7.478 1.00 44.62 83 PRO A N 1
ATOM 544 C CA . PRO A 1 83 ? -29.501 28.100 6.981 1.00 44.62 83 PRO A CA 1
ATOM 545 C C . PRO A 1 83 ? -30.791 28.633 7.641 1.00 44.62 83 PRO A C 1
ATOM 547 O O . PRO A 1 83 ? -31.874 28.487 7.083 1.00 44.62 83 PRO A O 1
ATOM 550 N N . ILE A 1 84 ? -30.690 29.292 8.798 1.00 54.03 84 ILE A N 1
ATOM 551 C CA . ILE A 1 84 ? -31.811 29.916 9.514 1.00 54.03 84 ILE A CA 1
ATOM 552 C C . ILE A 1 84 ? -32.087 31.364 9.029 1.00 54.03 84 ILE A C 1
ATOM 554 O O . ILE A 1 84 ? -33.225 31.828 9.074 1.00 54.03 84 ILE A O 1
ATOM 558 N N . GLY A 1 85 ? -31.086 32.066 8.483 1.00 43.06 85 GLY A N 1
ATOM 559 C CA . GLY A 1 85 ? -31.149 33.495 8.146 1.00 43.06 85 GLY A CA 1
ATOM 560 C C . GLY A 1 85 ? -31.884 33.853 6.846 1.00 43.06 85 GLY A C 1
ATOM 561 O O . GLY A 1 85 ? -32.332 34.988 6.697 1.00 43.06 85 GLY A O 1
ATOM 562 N N . ALA A 1 86 ? -32.059 32.912 5.912 1.00 42.78 86 ALA A N 1
ATOM 563 C CA . ALA A 1 86 ? -32.673 33.181 4.601 1.00 42.78 86 ALA A CA 1
ATOM 564 C C . ALA A 1 86 ? -34.215 33.054 4.576 1.00 42.78 86 ALA A C 1
ATOM 566 O O . ALA A 1 86 ? -34.858 33.380 3.579 1.00 42.78 86 ALA A O 1
ATOM 567 N N . ALA A 1 87 ? -34.833 32.580 5.659 1.00 46.59 87 ALA A N 1
ATOM 568 C CA . ALA A 1 87 ? -36.182 32.016 5.620 1.00 46.59 87 ALA A CA 1
ATOM 569 C C . ALA A 1 87 ? -37.357 33.016 5.730 1.00 46.59 87 ALA A C 1
ATOM 571 O O . ALA A 1 87 ? -38.510 32.579 5.674 1.00 46.59 87 ALA A O 1
ATOM 572 N N . ILE A 1 88 ? -37.133 34.324 5.940 1.00 52.00 88 ILE A N 1
ATOM 573 C CA . ILE A 1 88 ? -38.181 35.195 6.520 1.00 52.00 88 ILE A CA 1
ATOM 574 C C . ILE A 1 88 ? -38.210 36.591 5.890 1.00 52.00 88 ILE A C 1
ATOM 576 O O . ILE A 1 88 ? -37.812 37.586 6.488 1.00 52.00 88 ILE A O 1
ATOM 580 N N . GLY A 1 89 ? -38.733 36.677 4.667 1.00 42.00 89 GLY A N 1
ATOM 581 C CA . GLY A 1 89 ? -38.975 37.947 3.981 1.00 42.00 89 GLY A CA 1
ATOM 582 C C . GLY A 1 89 ? -40.372 38.004 3.376 1.00 42.00 89 GLY A C 1
ATOM 583 O O . GLY A 1 89 ? -40.550 37.636 2.221 1.00 42.00 89 GLY A O 1
ATOM 584 N N . GLY A 1 90 ? -41.369 38.484 4.131 1.00 43.25 90 GLY A N 1
ATOM 585 C CA . GLY A 1 90 ? -42.677 38.814 3.550 1.00 43.25 90 GLY A CA 1
ATOM 586 C C . GLY A 1 90 ? -43.872 38.797 4.501 1.00 43.25 90 GLY A C 1
ATOM 587 O O . GLY A 1 90 ? -44.773 37.983 4.332 1.00 43.25 90 GLY A O 1
ATOM 588 N N . LEU A 1 91 ? -43.951 39.734 5.451 1.00 45.78 91 LEU A N 1
ATOM 589 C CA . LEU A 1 91 ? -45.175 39.969 6.229 1.00 45.78 91 LEU A CA 1
ATOM 590 C C . LEU A 1 91 ? -45.780 41.338 5.883 1.00 45.78 91 LEU A C 1
ATOM 592 O O . LEU A 1 91 ? -45.338 42.374 6.368 1.00 45.78 91 LEU A O 1
ATOM 596 N N . ILE A 1 92 ? -46.825 41.335 5.045 1.00 40.03 92 ILE A N 1
ATOM 597 C CA . ILE A 1 92 ? -47.690 42.497 4.778 1.00 40.03 92 ILE A CA 1
ATOM 598 C C . ILE A 1 92 ? -48.984 42.344 5.592 1.00 40.03 92 ILE A C 1
ATOM 600 O O . ILE A 1 92 ? -49.762 41.407 5.398 1.00 40.03 92 ILE A O 1
ATOM 604 N N . GLY A 1 93 ? -49.216 43.274 6.523 1.00 40.75 93 GLY A N 1
ATOM 605 C CA . GLY A 1 93 ? -50.364 43.289 7.433 1.00 40.75 93 GLY A CA 1
ATOM 606 C C . GLY A 1 93 ? -51.647 43.891 6.840 1.00 40.75 93 GLY A C 1
ATOM 607 O O . GLY A 1 93 ? -51.603 44.780 5.996 1.00 40.75 93 GLY A O 1
ATOM 608 N N . SER A 1 94 ? -52.816 43.432 7.313 1.00 34.75 94 SER A N 1
ATOM 609 C CA . SER A 1 94 ? -54.084 44.189 7.225 1.00 34.75 94 SER A CA 1
ATOM 610 C C . SER A 1 94 ? -55.248 43.613 8.070 1.00 34.75 94 SER A C 1
ATOM 612 O O . SER A 1 94 ? -55.715 42.493 7.851 1.00 34.75 94 SER A O 1
ATOM 614 N N . ILE A 1 95 ? -55.724 44.455 9.005 1.00 41.00 95 ILE A N 1
ATOM 615 C CA . ILE A 1 95 ? -57.124 44.788 9.381 1.00 41.00 95 ILE A CA 1
ATOM 616 C C . ILE A 1 95 ? -58.101 43.642 9.747 1.00 41.00 95 ILE A C 1
ATOM 618 O O . ILE A 1 95 ? -59.210 43.591 9.231 1.00 41.00 95 ILE A O 1
ATOM 622 N N . PHE A 1 96 ? -57.762 42.757 10.694 1.00 53.44 96 PHE A N 1
ATOM 623 C CA . PHE A 1 96 ? -58.765 41.940 11.412 1.00 53.44 96 PHE A CA 1
ATOM 624 C C . PHE A 1 96 ? -58.338 41.687 12.874 1.00 53.44 96 PHE A C 1
ATOM 626 O O . PHE A 1 96 ? -57.181 41.369 13.131 1.00 53.44 96 PHE A O 1
ATOM 633 N N . ASN A 1 97 ? -59.275 41.766 13.834 1.00 64.19 97 ASN A N 1
ATOM 634 C CA . ASN A 1 97 ? -59.064 41.696 15.302 1.00 64.19 97 ASN A CA 1
ATOM 635 C C . ASN A 1 97 ? -58.490 40.371 15.867 1.00 64.19 97 ASN A C 1
ATOM 637 O O . ASN A 1 97 ? -58.495 40.153 17.078 1.00 64.19 97 ASN A O 1
ATOM 641 N N . LYS A 1 98 ? -58.005 39.448 15.031 1.00 77.75 98 LYS A N 1
ATOM 642 C CA . LYS A 1 98 ? -57.354 38.208 15.479 1.00 77.75 98 LYS A CA 1
ATOM 643 C C . LYS A 1 98 ? -55.894 38.252 15.047 1.00 77.75 98 LYS A C 1
ATOM 645 O O . LYS A 1 98 ? -55.630 38.310 13.851 1.00 77.75 98 LYS A O 1
ATOM 650 N N . THR A 1 99 ? -54.966 38.192 16.007 1.00 85.62 99 THR A N 1
ATOM 651 C CA . THR A 1 99 ? -53.525 38.118 15.718 1.00 85.62 99 THR A CA 1
ATOM 652 C C . THR A 1 99 ? -53.268 36.944 14.766 1.00 85.62 99 THR A C 1
ATOM 654 O O . THR A 1 99 ? -53.585 35.811 15.148 1.00 85.62 99 THR A O 1
ATOM 657 N N . PRO A 1 100 ? -52.767 37.189 13.542 1.00 86.88 100 PRO A N 1
ATOM 658 C CA . PRO A 1 100 ? -52.505 36.128 12.581 1.00 86.88 100 PRO A CA 1
ATOM 659 C C . PRO A 1 100 ? -51.429 35.191 13.141 1.00 86.88 100 PRO A C 1
ATOM 661 O O . PRO A 1 100 ? -50.393 35.650 13.614 1.00 86.88 100 PRO A O 1
ATOM 664 N N . GLU A 1 101 ? -51.703 33.889 13.130 1.00 92.00 101 GLU A N 1
ATOM 665 C CA . GLU A 1 101 ? -50.809 32.835 13.629 1.00 92.00 101 GLU A CA 1
ATOM 666 C C . GLU A 1 101 ? -50.852 31.656 12.659 1.00 92.00 101 GLU A C 1
ATOM 668 O O . GLU A 1 101 ? -51.929 31.240 12.223 1.00 92.00 101 GLU A O 1
ATOM 673 N N . ALA A 1 102 ? -49.692 31.110 12.324 1.00 92.19 102 ALA A N 1
ATOM 674 C CA . ALA A 1 102 ? -49.562 29.842 11.628 1.00 92.19 102 ALA A CA 1
ATOM 675 C C . ALA A 1 102 ? -48.491 29.012 12.328 1.00 92.19 102 ALA A C 1
ATOM 677 O O . ALA A 1 102 ? -47.430 29.530 12.661 1.00 92.19 102 ALA A O 1
ATOM 678 N N . LYS A 1 103 ? -48.775 27.735 12.571 1.00 93.38 103 LYS A N 1
ATOM 679 C CA . LYS A 1 103 ? -47.832 26.805 13.197 1.00 93.38 103 LYS A CA 1
ATOM 680 C C . LYS A 1 103 ? -47.992 25.403 12.648 1.00 93.38 103 LYS A C 1
ATOM 682 O O . LYS A 1 103 ? -49.083 25.036 12.208 1.00 93.38 103 LYS A O 1
ATOM 687 N N . LEU A 1 104 ? -46.936 24.617 12.726 1.00 95.94 104 LEU A N 1
ATOM 688 C CA . LEU A 1 104 ? -46.935 23.199 12.394 1.00 95.94 104 LEU A CA 1
ATOM 689 C C . LEU A 1 104 ? -46.346 22.400 13.550 1.00 95.94 104 LEU A C 1
ATOM 691 O O . LEU A 1 104 ? -45.603 22.947 14.361 1.00 95.94 104 LEU A O 1
ATOM 695 N N . ALA A 1 105 ? -46.729 21.130 13.649 1.00 95.25 105 ALA A N 1
ATOM 696 C CA . ALA A 1 105 ? -46.123 20.201 14.595 1.00 95.25 105 ALA A CA 1
ATOM 697 C C . ALA A 1 105 ? -44.866 19.596 13.966 1.00 95.25 105 ALA A C 1
ATOM 699 O O . ALA A 1 105 ? -44.901 19.272 12.781 1.00 95.25 105 ALA A O 1
ATOM 700 N N . ILE A 1 106 ? -43.806 19.426 14.750 1.00 96.12 106 ILE A N 1
ATOM 701 C CA . ILE A 1 106 ? -42.620 18.662 14.361 1.00 96.12 106 ILE A CA 1
ATOM 702 C C . ILE A 1 106 ? -42.613 17.378 15.181 1.00 96.12 106 ILE A C 1
ATOM 704 O O . ILE A 1 106 ? -42.776 17.407 16.405 1.00 96.12 106 ILE A O 1
ATOM 708 N N . SER A 1 107 ? -42.452 16.249 14.505 1.00 94.25 107 SER A N 1
ATOM 709 C CA . SER A 1 107 ? -42.306 14.937 15.128 1.00 94.25 107 SER A CA 1
ATOM 710 C C . SER A 1 107 ? -41.148 14.179 14.510 1.00 94.25 107 SER A C 1
ATOM 712 O O . SER A 1 107 ? -40.929 14.293 13.309 1.00 94.25 107 SER A O 1
ATOM 714 N N . ALA A 1 108 ? -40.467 13.382 15.323 1.00 93.81 108 ALA A N 1
ATOM 715 C CA . ALA A 1 108 ? -39.478 12.412 14.881 1.00 93.81 108 ALA A CA 1
ATOM 716 C C . ALA A 1 108 ? -39.994 10.996 15.170 1.00 93.81 108 ALA A C 1
ATOM 718 O O . ALA A 1 108 ? -40.645 10.759 16.197 1.00 93.81 108 ALA A O 1
ATOM 719 N N . ASN A 1 109 ? -39.774 10.062 14.251 1.00 91.44 109 ASN A N 1
ATOM 720 C CA . ASN A 1 109 ? -40.047 8.647 14.504 1.00 91.44 109 ASN A CA 1
ATOM 721 C C . ASN A 1 109 ? -38.886 8.013 15.303 1.00 91.44 109 ASN A C 1
ATOM 723 O O . ASN A 1 109 ? -37.936 8.687 15.679 1.00 91.44 109 ASN A O 1
ATOM 727 N N . SER A 1 110 ? -38.964 6.717 15.604 1.00 84.25 110 SER A N 1
ATOM 728 C CA . SER A 1 110 ? -37.894 6.016 16.331 1.00 84.25 110 SER A CA 1
ATOM 729 C C . SER A 1 110 ? -36.618 5.791 15.510 1.00 84.25 110 SER A C 1
ATOM 731 O O . SER A 1 110 ? -35.630 5.345 16.076 1.00 84.25 110 SER A O 1
ATOM 733 N N . THR A 1 111 ? -36.642 6.037 14.196 1.00 84.19 111 THR A N 1
ATOM 734 C CA . THR A 1 111 ? -35.470 5.942 13.310 1.00 84.19 111 THR A CA 1
ATOM 735 C C . THR A 1 111 ? -34.775 7.288 13.114 1.00 84.19 111 THR A C 1
ATOM 737 O O . THR A 1 111 ? -33.768 7.342 12.421 1.00 84.19 111 THR A O 1
ATOM 740 N N . GLY A 1 112 ? -35.272 8.356 13.747 1.00 83.75 112 GLY A N 1
ATOM 741 C CA . GLY A 1 112 ? -34.715 9.702 13.639 1.00 83.75 112 GLY A CA 1
ATOM 742 C C . GLY A 1 112 ? -35.267 10.523 12.473 1.00 83.75 112 GLY A C 1
ATOM 743 O O . GLY A 1 112 ? -34.929 11.695 12.371 1.00 83.75 112 GLY A O 1
ATOM 744 N N . ASP A 1 113 ? -36.162 9.979 11.640 1.00 91.31 113 ASP A N 1
ATOM 745 C CA . ASP A 1 113 ? -36.737 10.741 10.531 1.00 91.31 113 ASP A CA 1
ATOM 746 C C . ASP A 1 113 ? -37.733 11.777 11.052 1.00 91.31 113 ASP A C 1
ATOM 748 O O . ASP A 1 113 ? -38.715 11.459 11.747 1.00 91.31 113 ASP A O 1
ATOM 752 N N . PHE A 1 114 ? -37.525 13.028 10.654 1.00 94.19 114 PHE A N 1
ATOM 753 C CA . PHE A 1 114 ? -38.424 14.116 10.994 1.00 94.19 114 PHE A CA 1
ATOM 754 C C . PHE A 1 114 ? -39.585 14.236 10.009 1.00 94.19 114 PHE A C 1
ATOM 756 O O . PHE A 1 114 ? -39.487 14.004 8.807 1.00 94.19 114 PHE A O 1
ATOM 763 N N . SER A 1 115 ? -40.725 14.668 10.532 1.00 93.00 115 SER A N 1
ATOM 764 C CA . SER A 1 115 ? -41.924 14.963 9.757 1.00 93.00 115 SER A CA 1
ATOM 765 C C . SER A 1 115 ? -42.594 16.229 10.273 1.00 93.00 115 SER A C 1
ATOM 767 O O . SER A 1 115 ? -42.605 16.517 11.476 1.00 93.00 115 SER A O 1
ATOM 769 N N . THR A 1 116 ? -43.191 16.986 9.351 1.00 94.25 116 THR A N 1
ATOM 770 C CA . THR A 1 116 ? -44.048 18.121 9.693 1.00 94.25 116 THR A CA 1
ATOM 771 C C . THR A 1 116 ? -45.519 17.726 9.609 1.00 94.25 116 THR A C 1
ATOM 773 O O . THR A 1 116 ? -45.982 17.095 8.660 1.00 94.25 116 THR A O 1
ATOM 776 N N . GLY A 1 117 ? -46.292 18.111 10.621 1.00 91.12 117 GLY A N 1
ATOM 777 C CA . GLY A 1 117 ? -47.746 18.020 10.582 1.00 91.12 117 GLY A CA 1
ATOM 778 C C . GLY A 1 117 ? -48.366 19.105 9.696 1.00 91.12 117 GLY A C 1
ATOM 779 O O . GLY A 1 117 ? -47.740 20.108 9.352 1.00 91.12 117 GLY A O 1
ATOM 780 N N . SER A 1 118 ? -49.658 18.963 9.389 1.00 92.50 118 SER A N 1
ATOM 781 C CA . SER A 1 118 ? -50.408 19.989 8.654 1.00 92.50 118 SER A CA 1
ATOM 782 C C . SER A 1 118 ? -50.344 21.355 9.356 1.00 92.50 118 SER A C 1
ATOM 784 O O . SER A 1 118 ? -50.602 21.446 10.562 1.00 92.50 118 SER A O 1
ATOM 786 N N . VAL A 1 119 ? -50.092 22.427 8.598 1.00 94.25 119 VAL A N 1
ATOM 787 C CA . VAL A 1 119 ? -50.058 23.802 9.123 1.00 94.25 119 VAL A CA 1
ATOM 788 C C . VAL A 1 119 ? -51.433 24.207 9.660 1.00 94.25 119 VAL A C 1
ATOM 790 O O . VAL A 1 119 ? -52.409 24.301 8.915 1.00 94.25 119 VAL A O 1
ATOM 793 N N . LYS A 1 120 ? -51.509 24.525 10.953 1.00 93.94 120 LYS A N 1
ATOM 794 C CA . LYS A 1 120 ? -52.697 25.087 11.600 1.00 93.94 120 LYS A CA 1
ATOM 795 C C . LYS A 1 120 ? -52.633 26.608 11.533 1.00 93.94 120 LYS A C 1
ATOM 797 O O . LYS A 1 120 ? -51.716 27.219 12.080 1.00 93.94 120 LYS A O 1
ATOM 802 N N . ARG A 1 121 ? -53.624 27.223 10.883 1.00 93.69 121 ARG A N 1
ATOM 803 C CA . ARG A 1 121 ? -53.727 28.682 10.724 1.00 93.69 121 ARG A CA 1
ATOM 804 C C . ARG A 1 121 ? -54.831 29.258 11.605 1.00 93.69 121 ARG A C 1
ATOM 806 O O . ARG A 1 121 ? -55.917 28.694 11.717 1.00 93.69 121 ARG A O 1
ATOM 813 N N . ARG A 1 122 ? -54.578 30.432 12.174 1.00 92.06 122 ARG A N 1
ATOM 814 C CA . ARG A 1 122 ? -55.564 31.297 12.821 1.00 92.06 122 ARG A CA 1
ATOM 815 C C . ARG A 1 122 ? -55.528 32.658 12.131 1.00 92.06 122 ARG A C 1
ATOM 817 O O . ARG A 1 122 ? -54.509 33.342 12.143 1.00 92.06 122 ARG A O 1
ATOM 824 N N . GLY A 1 123 ? -56.651 33.056 11.534 1.00 89.38 123 GLY A N 1
ATOM 825 C CA . GLY A 1 123 ? -56.723 34.276 10.722 1.00 89.38 123 GLY A CA 1
ATOM 826 C C . GLY A 1 123 ? -55.847 34.184 9.468 1.00 89.38 123 GLY A C 1
ATOM 827 O O . GLY A 1 123 ? -55.680 33.106 8.904 1.00 89.38 123 GLY A O 1
ATOM 828 N N . LYS A 1 124 ? -55.254 35.308 9.053 1.00 88.38 124 LYS A N 1
ATOM 829 C CA . LYS A 1 124 ? -54.324 35.388 7.911 1.00 88.38 124 LYS A CA 1
ATOM 830 C C . LYS A 1 124 ? -52.884 34.981 8.279 1.00 88.38 124 LYS A C 1
ATOM 832 O O . LYS A 1 124 ? -51.941 35.575 7.778 1.00 88.38 124 LYS A O 1
ATOM 837 N N . GLY A 1 125 ? -52.705 34.014 9.184 1.00 88.94 125 GLY A N 1
ATOM 838 C CA . GLY A 1 125 ? -51.377 33.539 9.598 1.00 88.94 125 GLY A CA 1
ATOM 839 C C . GLY A 1 125 ? -50.516 33.113 8.411 1.00 88.94 125 GLY A C 1
ATOM 840 O O . GLY A 1 125 ? -51.046 32.506 7.474 1.00 88.94 125 GLY A O 1
ATOM 841 N N . ASP A 1 126 ? -49.222 33.420 8.456 1.00 91.00 126 ASP A N 1
ATOM 842 C CA . ASP A 1 126 ? -48.275 33.117 7.385 1.00 91.00 126 ASP A CA 1
ATOM 843 C C . ASP A 1 126 ? -47.898 31.629 7.371 1.00 91.00 126 ASP A C 1
ATOM 845 O O . ASP A 1 126 ? -47.005 31.159 8.074 1.00 91.00 126 ASP A O 1
ATOM 849 N N . SER A 1 127 ? -48.627 30.860 6.567 1.00 93.12 127 SER A N 1
ATOM 850 C CA . SER A 1 127 ? -48.372 29.433 6.401 1.00 93.12 127 SER A CA 1
ATOM 851 C C . SER A 1 127 ? -47.069 29.124 5.674 1.00 93.12 127 SER A C 1
ATOM 853 O O . SER A 1 127 ? -46.554 28.029 5.870 1.00 93.12 127 SER A O 1
ATOM 855 N N . ALA A 1 128 ? -46.566 30.034 4.834 1.00 90.75 128 ALA A N 1
ATOM 856 C CA . ALA A 1 128 ? -45.302 29.829 4.137 1.00 90.75 128 ALA A CA 1
ATOM 857 C C . ALA A 1 128 ? -44.140 30.005 5.121 1.00 90.75 128 ALA A C 1
ATOM 859 O O . ALA A 1 128 ? -43.328 29.093 5.254 1.00 90.75 128 ALA A O 1
ATOM 860 N N . GLY A 1 129 ? -44.152 31.084 5.909 1.00 90.94 129 GLY A N 1
ATOM 861 C CA . GLY A 1 129 ? -43.183 31.299 6.984 1.00 90.94 129 GLY A CA 1
ATOM 862 C C . GLY A 1 129 ? -43.186 30.177 8.024 1.00 90.94 129 GLY A C 1
ATOM 863 O O . GLY A 1 129 ? -42.127 29.711 8.427 1.00 90.94 129 GLY A O 1
ATOM 864 N N . ALA A 1 130 ? -44.361 29.661 8.411 1.00 94.31 130 ALA A N 1
ATOM 865 C CA . ALA A 1 130 ? -44.435 28.525 9.335 1.00 94.31 130 ALA A CA 1
ATOM 866 C C . ALA A 1 130 ? -43.824 27.231 8.763 1.00 94.31 130 ALA A C 1
ATOM 868 O O . ALA A 1 130 ? -43.213 26.485 9.523 1.00 94.31 130 ALA A O 1
ATOM 869 N N . ARG A 1 131 ? -43.979 26.960 7.456 1.00 93.88 131 ARG A N 1
ATOM 870 C CA . ARG A 1 131 ? -43.347 25.806 6.783 1.00 93.88 131 ARG A CA 1
ATOM 871 C C . ARG A 1 131 ? -41.841 25.969 6.684 1.00 93.88 131 ARG A C 1
ATOM 873 O O . ARG A 1 131 ? -41.132 25.084 7.134 1.00 93.88 131 ARG A O 1
ATOM 880 N N . SER A 1 132 ? -41.395 27.124 6.198 1.00 90.62 132 SER A N 1
ATOM 881 C CA . SER A 1 132 ? -39.980 27.483 6.079 1.00 90.62 132 SER A CA 1
ATOM 882 C C . SER A 1 132 ? -39.250 27.348 7.423 1.00 90.62 132 SER A C 1
ATOM 884 O O . SER A 1 132 ? -38.212 26.703 7.519 1.00 90.62 132 SER A O 1
ATOM 886 N N . LEU A 1 133 ? -39.856 27.846 8.508 1.00 93.75 133 LEU A N 1
ATOM 887 C CA . LEU A 1 133 ? -39.323 27.683 9.862 1.00 93.75 133 LEU A CA 1
ATOM 888 C C . LEU A 1 133 ? -39.296 26.215 10.319 1.00 93.75 133 LEU A C 1
ATOM 890 O O . LEU A 1 133 ? -38.363 25.800 11.003 1.00 93.75 133 LEU A O 1
ATOM 894 N N . GLY A 1 134 ? -40.313 25.430 9.957 1.00 95.38 134 GLY A N 1
ATOM 895 C CA . GLY A 1 134 ? -40.351 23.997 10.237 1.00 95.38 134 GLY A CA 1
ATOM 896 C C . GLY A 1 134 ? -39.238 23.227 9.530 1.00 95.38 134 GLY A C 1
ATOM 897 O O . GLY A 1 134 ? -38.550 22.445 10.175 1.00 95.38 134 GLY A O 1
ATOM 898 N N . GLU A 1 135 ? -39.025 23.494 8.243 1.00 93.81 135 GLU A N 1
ATOM 899 C CA . GLU A 1 135 ? -37.947 22.910 7.436 1.00 93.81 135 GLU A CA 1
ATOM 900 C C . GLU A 1 135 ? -36.568 23.305 7.979 1.00 93.81 135 GLU A C 1
ATOM 902 O O . GLU A 1 135 ? -35.722 22.442 8.187 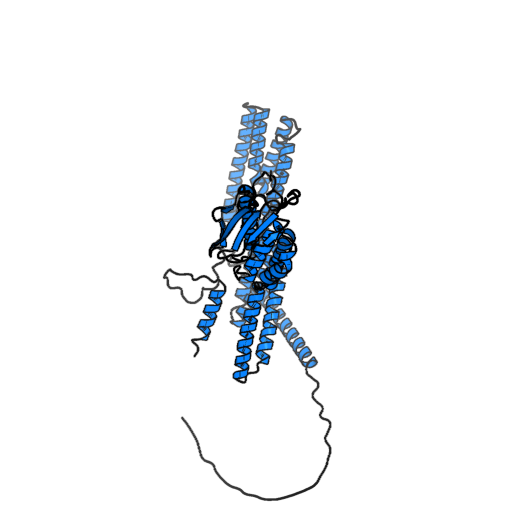1.00 93.81 135 GLU A O 1
ATOM 907 N N . ALA A 1 136 ? -36.365 24.580 8.328 1.00 92.06 136 ALA A N 1
ATOM 908 C CA . ALA A 1 136 ? -35.125 25.038 8.958 1.00 92.06 136 ALA A CA 1
ATOM 909 C C . ALA A 1 136 ? -34.856 24.347 10.308 1.00 92.06 136 ALA A C 1
ATOM 911 O O . ALA A 1 136 ? -33.708 24.061 10.641 1.00 92.06 136 ALA A O 1
ATOM 912 N N . THR A 1 137 ? -35.910 24.059 11.079 1.00 95.81 137 THR A N 1
ATOM 913 C CA . THR A 1 137 ? -35.791 23.327 12.349 1.00 95.81 137 THR A CA 1
ATOM 914 C C . THR A 1 137 ? -35.382 21.875 12.119 1.00 95.81 137 THR A C 1
ATOM 916 O O . THR A 1 137 ? -34.526 21.377 12.842 1.00 95.81 137 THR A O 1
ATOM 919 N N . ILE A 1 138 ? -35.975 21.215 11.118 1.00 95.69 138 ILE A N 1
ATOM 920 C CA . ILE A 1 138 ? -35.640 19.834 10.752 1.00 95.69 138 ILE A CA 1
ATOM 921 C C . ILE A 1 138 ? -34.185 19.750 10.304 1.00 95.69 138 ILE A C 1
ATOM 923 O O . ILE A 1 138 ? -33.424 19.026 10.928 1.00 95.69 138 ILE A O 1
ATOM 927 N N . ASN A 1 139 ? -33.769 20.587 9.351 1.00 93.12 139 ASN A N 1
ATOM 928 C CA . ASN A 1 139 ? -32.387 20.604 8.869 1.00 93.12 139 ASN A CA 1
ATOM 929 C C . ASN A 1 139 ? -31.381 20.844 10.007 1.00 93.12 139 ASN A C 1
ATOM 931 O O . ASN A 1 139 ? -30.293 20.280 10.017 1.00 93.12 139 ASN A O 1
ATOM 935 N N . PHE A 1 140 ? -31.728 21.692 10.981 1.00 95.00 140 PHE A N 1
ATOM 936 C CA . PHE A 1 140 ? -30.875 21.914 12.146 1.00 95.00 140 PHE A CA 1
ATOM 937 C C . PHE A 1 140 ? -30.793 20.680 13.056 1.00 95.00 140 PHE A C 1
ATOM 939 O O . PHE A 1 140 ? -29.723 20.391 13.584 1.00 95.00 140 PHE A O 1
ATOM 946 N N . PHE A 1 141 ? -31.894 19.952 13.250 1.00 96.44 141 PHE A N 1
ATOM 947 C CA . PHE A 1 141 ? -31.886 18.718 14.035 1.00 96.44 141 PHE A CA 1
ATOM 948 C C . PHE A 1 141 ? -31.191 17.565 13.309 1.00 96.44 141 PHE A C 1
ATOM 950 O O . PHE A 1 141 ? -30.465 16.834 13.973 1.00 96.44 141 PHE A O 1
ATOM 957 N N . ASP A 1 142 ? -31.315 17.472 11.983 1.00 94.75 142 ASP A N 1
ATOM 958 C CA . ASP A 1 142 ? -30.558 16.527 11.155 1.00 94.75 142 ASP A CA 1
ATOM 959 C C . ASP A 1 142 ? -29.050 16.726 11.352 1.00 94.75 142 ASP A C 1
ATOM 961 O O . ASP A 1 142 ? -28.348 15.787 11.704 1.00 94.75 142 ASP A O 1
ATOM 965 N N . VAL A 1 143 ? -28.559 17.971 11.278 1.00 93.81 143 VAL A N 1
ATOM 966 C CA . VAL A 1 143 ? -27.138 18.282 11.531 1.00 93.81 143 VAL A CA 1
ATOM 967 C C . VAL A 1 143 ? -26.699 17.863 12.940 1.00 93.81 143 VAL A C 1
ATOM 969 O O . VAL A 1 143 ? -25.600 17.342 13.119 1.00 93.81 143 VAL A O 1
ATOM 972 N N . ILE A 1 144 ? -27.538 18.073 13.962 1.00 95.62 144 ILE A N 1
ATOM 973 C CA . ILE A 1 144 ? -27.226 17.618 15.326 1.00 95.62 144 ILE A CA 1
ATOM 974 C C . ILE A 1 144 ? -27.162 16.087 15.376 1.00 95.62 144 ILE A C 1
ATOM 976 O O . ILE A 1 144 ? -26.232 15.544 15.974 1.00 95.62 144 ILE A O 1
ATOM 980 N N . SER A 1 145 ? -28.121 15.392 14.766 1.00 95.31 145 SER A N 1
ATOM 981 C CA . SER A 1 145 ? -28.142 13.929 14.698 1.00 95.31 145 SER A CA 1
ATOM 982 C C . SER A 1 145 ? -26.916 13.374 13.976 1.00 95.31 145 SER A C 1
ATOM 984 O O . SER A 1 145 ? -26.274 12.469 14.503 1.00 95.31 145 SER A O 1
ATOM 986 N N . ASP A 1 146 ? -26.514 13.976 12.859 1.00 94.75 146 ASP A N 1
ATOM 987 C CA . ASP A 1 146 ? -25.336 13.570 12.087 1.00 94.75 146 ASP A CA 1
ATOM 988 C C . ASP A 1 146 ? -24.028 13.735 12.874 1.00 94.75 146 ASP A C 1
ATOM 990 O O . ASP A 1 146 ? -23.146 12.877 12.821 1.00 94.75 146 ASP A O 1
ATOM 994 N N . ILE A 1 147 ? -23.883 14.831 13.629 1.00 92.56 147 ILE A N 1
ATOM 995 C CA . ILE A 1 147 ? -22.667 15.081 14.418 1.00 92.56 147 ILE A CA 1
ATOM 996 C C . ILE A 1 147 ? -22.604 14.162 15.641 1.00 92.56 147 ILE A C 1
ATOM 998 O O . ILE A 1 147 ? -21.531 13.667 15.987 1.00 92.56 147 ILE A O 1
ATOM 1002 N N . THR A 1 148 ? -23.736 13.962 16.315 1.00 93.94 148 THR A N 1
ATOM 1003 C CA . THR A 1 148 ? -23.781 13.280 17.618 1.00 93.94 148 THR A CA 1
ATOM 1004 C C . THR A 1 148 ? -24.018 11.776 17.523 1.00 93.94 148 THR A C 1
ATOM 1006 O O . THR A 1 148 ? -23.798 11.068 18.504 1.00 93.94 148 THR A O 1
ATOM 1009 N N . GLY A 1 149 ? -24.520 11.287 16.385 1.00 93.88 149 GLY A N 1
ATOM 1010 C CA . GLY A 1 149 ? -25.083 9.941 16.254 1.00 93.88 149 GLY A CA 1
ATOM 1011 C C . GLY A 1 149 ? -26.380 9.737 17.049 1.00 93.88 149 GLY A C 1
ATOM 1012 O O . GLY A 1 149 ? -26.867 8.612 17.149 1.00 93.88 149 GLY A O 1
ATOM 1013 N N . GLY A 1 150 ? -26.925 10.801 17.649 1.00 93.81 150 GLY A N 1
ATOM 1014 C CA . GLY A 1 150 ? -28.122 10.754 18.475 1.00 93.81 150 GLY A CA 1
ATOM 1015 C C . GLY A 1 150 ? -29.413 10.757 17.666 1.00 93.81 150 GLY A C 1
ATOM 1016 O O . GLY A 1 150 ? -29.484 11.314 16.568 1.00 93.81 150 GLY A O 1
ATOM 1017 N N . THR A 1 151 ? -30.473 10.184 18.234 1.00 95.62 151 THR A N 1
ATOM 1018 C CA . THR A 1 151 ? -31.789 10.121 17.580 1.00 95.62 151 THR A CA 1
ATOM 1019 C C . THR A 1 151 ? -32.823 10.960 18.319 1.00 95.62 151 THR A C 1
ATOM 1021 O O . THR A 1 151 ? -32.875 10.989 19.549 1.00 95.62 151 THR A O 1
ATOM 1024 N N . PHE A 1 152 ? -33.674 11.655 17.566 1.00 96.00 152 PHE A N 1
ATOM 1025 C CA . PHE A 1 152 ? -34.846 12.338 18.110 1.00 96.00 152 PHE A CA 1
ATOM 1026 C C . PHE A 1 152 ? -36.056 11.408 18.038 1.00 96.00 152 PHE A C 1
ATOM 1028 O O . PHE A 1 152 ? -36.188 10.641 17.091 1.00 96.00 152 PHE A O 1
ATOM 1035 N N . SER A 1 153 ? -36.982 11.499 18.995 1.00 96.00 153 SER A N 1
ATOM 1036 C CA . SER A 1 153 ? -38.214 10.706 18.959 1.00 96.00 153 SER A CA 1
ATOM 1037 C C . SER A 1 153 ? -39.447 11.430 19.511 1.00 96.00 153 SER A C 1
ATOM 1039 O O . SER A 1 153 ? -39.397 12.309 20.377 1.00 96.00 153 SER A O 1
ATOM 1041 N N . GLY A 1 154 ? -40.614 11.047 18.993 1.00 96.06 154 GLY A N 1
ATOM 1042 C CA . GLY A 1 154 ? -41.914 11.546 19.423 1.00 96.06 154 GLY A CA 1
ATOM 1043 C C . GLY A 1 154 ? -42.249 12.951 18.910 1.00 96.06 154 GLY A C 1
ATOM 1044 O O . GLY A 1 154 ? -41.683 13.464 17.951 1.00 96.06 154 GLY A O 1
ATOM 1045 N N . ASN A 1 155 ? -43.246 13.587 19.530 1.00 96.19 155 ASN A N 1
ATOM 1046 C CA . ASN A 1 155 ? -43.699 14.930 19.155 1.00 96.19 155 ASN A CA 1
ATOM 1047 C C . ASN A 1 155 ? -42.826 15.999 19.828 1.00 96.19 155 ASN A C 1
ATOM 1049 O O . ASN A 1 155 ? -42.906 16.176 21.045 1.00 96.19 155 ASN A O 1
ATOM 1053 N N . LEU A 1 156 ? -42.032 16.737 19.056 1.00 96.38 156 LEU A N 1
ATOM 1054 C CA . LEU A 1 156 ? -41.093 17.751 19.554 1.00 96.38 156 LEU A CA 1
ATOM 1055 C C . LEU A 1 156 ? -41.785 19.083 19.895 1.00 96.38 156 LEU A C 1
ATOM 1057 O O . LEU A 1 156 ? -41.240 19.918 20.614 1.00 96.38 156 LEU A O 1
ATOM 1061 N N . GLY A 1 157 ? -43.033 19.258 19.458 1.00 96.88 157 GLY A N 1
ATOM 1062 C CA . GLY A 1 157 ? -43.875 20.416 19.730 1.00 96.88 157 GLY A CA 1
ATOM 1063 C C . GLY A 1 157 ? -44.343 21.091 18.447 1.00 96.88 157 GLY A C 1
ATOM 1064 O O . GLY A 1 157 ? -44.252 20.538 17.357 1.00 96.88 157 GLY A O 1
ATOM 1065 N N . ASN A 1 158 ? -44.891 22.297 18.581 1.00 97.50 158 ASN A N 1
ATOM 1066 C CA . ASN A 1 158 ? -45.308 23.112 17.449 1.00 97.50 158 ASN A CA 1
ATOM 1067 C C . ASN A 1 158 ? -44.411 24.338 17.330 1.00 97.50 158 ASN A C 1
ATOM 1069 O O . ASN A 1 158 ? -44.242 25.049 18.321 1.00 97.50 158 ASN A O 1
ATOM 1073 N N . ILE A 1 159 ? -43.924 24.620 16.127 1.00 97.38 159 ILE A N 1
ATOM 1074 C CA . ILE A 1 159 ? -43.204 25.852 15.800 1.00 97.38 159 ILE A CA 1
ATOM 1075 C C . ILE A 1 159 ? -43.990 26.651 14.763 1.00 97.38 159 ILE A C 1
ATOM 1077 O O . ILE A 1 159 ? -44.782 26.091 13.997 1.00 97.38 159 ILE A O 1
ATOM 1081 N N . GLY A 1 160 ? -43.842 27.970 14.763 1.00 96.38 160 GLY A N 1
ATOM 1082 C CA . GLY A 1 160 ? -44.562 28.804 13.814 1.00 96.38 160 GLY A CA 1
ATOM 1083 C C . GLY A 1 160 ? -44.264 30.288 13.911 1.00 96.38 160 GLY A C 1
ATOM 1084 O O . GLY A 1 160 ? -43.379 30.726 14.643 1.00 96.38 160 GLY A O 1
ATOM 1085 N N . VAL A 1 161 ? -45.067 31.059 13.186 1.00 95.50 161 VAL A N 1
ATOM 1086 C CA . VAL A 1 161 ? -44.974 32.516 13.091 1.00 95.50 161 VAL A CA 1
ATOM 1087 C C . VAL A 1 161 ? -46.292 33.126 13.558 1.00 95.50 161 VAL A C 1
ATOM 1089 O O . VAL A 1 161 ? -47.386 32.664 13.206 1.00 95.50 161 VAL A O 1
ATOM 1092 N N . ARG A 1 162 ? -46.209 34.175 14.373 1.00 94.06 162 ARG A N 1
ATOM 1093 C CA . ARG A 1 162 ? -47.361 34.930 14.867 1.00 94.06 162 ARG A CA 1
ATOM 1094 C C . ARG A 1 162 ? -47.054 36.413 14.830 1.00 94.06 162 ARG A C 1
ATOM 1096 O O . ARG A 1 162 ? -46.256 36.907 15.622 1.00 94.06 162 ARG A O 1
ATOM 1103 N N . LYS A 1 163 ? -47.784 37.139 13.979 1.00 90.69 163 LYS A N 1
ATOM 1104 C CA . LYS A 1 163 ? -47.474 38.539 13.667 1.00 90.69 163 LYS A CA 1
ATOM 1105 C C . LYS A 1 163 ? -45.992 38.636 13.260 1.00 90.69 163 LYS A C 1
ATOM 1107 O O . LYS A 1 163 ? -45.596 37.895 12.373 1.00 90.69 163 LYS A O 1
ATOM 1112 N N . ASP A 1 164 ? -45.202 39.447 13.954 1.00 90.56 164 ASP A N 1
ATOM 1113 C CA . ASP A 1 164 ? -43.786 39.702 13.667 1.00 90.56 164 ASP A CA 1
ATOM 1114 C C . ASP A 1 164 ? -42.859 38.912 14.612 1.00 90.56 164 ASP A C 1
ATOM 1116 O O . ASP A 1 164 ? -41.728 39.314 14.855 1.00 90.56 164 ASP A O 1
ATOM 1120 N N . ARG A 1 165 ? -43.369 37.837 15.230 1.00 95.19 165 ARG A N 1
ATOM 1121 C CA . ARG A 1 165 ? -42.647 37.013 16.207 1.00 95.19 165 ARG A CA 1
ATOM 1122 C C . ARG A 1 165 ? -42.718 35.539 15.844 1.00 95.19 165 ARG A C 1
ATOM 1124 O O . ARG A 1 165 ? -43.642 35.084 15.162 1.00 95.19 165 ARG A O 1
ATOM 1131 N N . PHE A 1 166 ? -41.781 34.785 16.387 1.00 96.62 166 PHE A N 1
ATOM 1132 C CA . PHE A 1 166 ? -41.742 33.333 16.302 1.00 96.62 166 PHE A CA 1
ATOM 1133 C C . PHE A 1 166 ? -42.423 32.736 17.512 1.00 96.62 166 PHE A C 1
ATOM 1135 O O . PHE A 1 166 ? -42.497 33.364 18.564 1.00 96.62 166 PHE A O 1
ATOM 1142 N N . LEU A 1 167 ? -42.961 31.533 17.380 1.00 97.06 167 LEU A N 1
ATOM 1143 C CA . LEU A 1 167 ? -43.545 30.834 18.512 1.00 97.06 167 LEU A CA 1
ATOM 1144 C C . LEU A 1 167 ? -43.054 29.402 18.569 1.00 97.06 167 LEU A C 1
ATOM 1146 O O . LEU A 1 167 ? -42.908 28.741 17.543 1.00 97.06 167 LEU A O 1
ATOM 1150 N N . PHE A 1 168 ? -42.916 28.916 19.794 1.00 97.62 168 PHE A N 1
ATOM 1151 C CA . PHE A 1 168 ? -42.789 27.503 20.097 1.00 97.62 168 PHE A CA 1
ATOM 1152 C C . PHE A 1 168 ? -43.830 27.116 21.155 1.00 97.62 168 PHE A C 1
ATOM 1154 O O . PHE A 1 168 ? -44.119 27.863 22.094 1.00 97.62 168 PHE A O 1
ATOM 1161 N N . GLN A 1 169 ? -44.449 25.951 20.988 1.00 97.25 169 GLN A N 1
ATOM 1162 C CA . GLN A 1 169 ? -45.433 25.411 21.916 1.00 97.25 169 GLN A CA 1
ATOM 1163 C C . GLN A 1 169 ? -45.223 23.907 22.093 1.00 97.25 169 GLN A C 1
ATOM 1165 O O . GLN A 1 169 ? -45.474 23.129 21.171 1.00 97.25 169 GLN A O 1
ATOM 1170 N N . THR A 1 170 ? -44.851 23.491 23.303 1.00 96.12 170 THR A N 1
ATOM 1171 C CA . THR A 1 170 ? -44.741 22.072 23.662 1.00 96.12 170 THR A CA 1
ATOM 1172 C C . THR A 1 170 ? -46.099 21.365 23.578 1.00 96.12 170 THR A C 1
ATOM 1174 O O . THR A 1 170 ? -47.162 21.992 23.657 1.00 96.12 170 THR A O 1
ATOM 1177 N N . GLN A 1 171 ? -46.095 20.040 23.413 1.00 91.56 171 GLN A N 1
ATOM 1178 C CA . GLN A 1 171 ? -47.327 19.250 23.390 1.00 91.56 171 GLN A CA 1
ATOM 1179 C C . GLN A 1 171 ? -48.075 19.391 24.727 1.00 91.56 171 GLN A C 1
ATOM 1181 O O . GLN A 1 171 ? -47.587 18.971 25.769 1.00 91.56 171 GLN A O 1
ATOM 1186 N N . GLY A 1 172 ? -49.255 20.017 24.698 1.00 89.56 172 GLY A N 1
ATOM 1187 C CA . GLY A 1 172 ? -50.062 20.283 25.897 1.00 89.56 172 GLY A CA 1
ATOM 1188 C C . GLY A 1 172 ? -49.585 21.458 26.764 1.00 89.56 172 GLY A C 1
ATOM 1189 O O . GLY A 1 172 ? -50.254 21.787 27.740 1.00 89.56 172 GLY A O 1
ATOM 1190 N N . GLY A 1 173 ? -48.478 22.121 26.416 1.00 92.25 173 GLY A N 1
ATOM 1191 C CA . GLY A 1 173 ? -47.925 23.216 27.210 1.00 92.25 173 GLY A CA 1
ATOM 1192 C C . GLY A 1 173 ? -48.296 24.621 26.737 1.00 92.25 173 GLY A C 1
ATOM 1193 O O . GLY A 1 173 ? -49.030 24.842 25.762 1.00 92.25 173 GLY A O 1
ATOM 1194 N N . ARG A 1 174 ? -47.769 25.603 27.480 1.00 93.00 174 ARG A N 1
ATOM 1195 C CA . ARG A 1 174 ? -47.939 27.033 27.198 1.00 93.00 174 ARG A CA 1
ATOM 1196 C C . ARG A 1 174 ? -47.114 27.432 25.977 1.00 93.00 174 ARG A C 1
ATOM 1198 O O . ARG A 1 174 ? -45.966 27.025 25.831 1.00 93.00 174 ARG A O 1
ATOM 1205 N N . ARG A 1 175 ? -47.713 28.258 25.119 1.00 95.94 175 ARG A N 1
ATOM 1206 C CA . ARG A 1 175 ? -47.021 28.905 24.000 1.00 95.94 175 ARG A CA 1
ATOM 1207 C C . ARG A 1 175 ? -46.001 29.910 24.537 1.00 95.94 175 ARG A C 1
ATOM 1209 O O . ARG A 1 175 ? -46.328 30.675 25.444 1.00 95.94 175 ARG A O 1
ATOM 1216 N N . GLN A 1 176 ? -44.823 29.930 23.932 1.00 97.31 176 GLN A N 1
ATOM 1217 C CA . GLN A 1 176 ? -43.779 30.928 24.135 1.00 97.31 176 GLN A CA 1
ATOM 1218 C C . GLN A 1 176 ? -43.551 31.661 22.809 1.00 97.31 176 GLN A C 1
ATOM 1220 O O . GLN A 1 176 ? -43.527 31.020 21.760 1.00 97.31 176 GLN A O 1
ATOM 1225 N N . ASP A 1 177 ? -43.441 32.989 22.863 1.00 96.88 177 ASP A N 1
ATOM 1226 C CA . ASP A 1 177 ? -43.238 33.847 21.692 1.00 96.88 177 ASP A CA 1
ATOM 1227 C C . ASP A 1 177 ? -41.823 34.464 21.767 1.00 96.88 177 ASP A C 1
ATOM 1229 O O . ASP A 1 177 ? -41.459 35.021 22.807 1.00 96.88 177 ASP A O 1
ATOM 1233 N N . PHE A 1 178 ? -41.069 34.409 20.671 1.00 96.69 178 PHE A N 1
ATOM 1234 C CA . PHE A 1 178 ? -39.656 34.783 20.550 1.00 96.69 178 PHE A CA 1
ATOM 1235 C C . PHE A 1 178 ? -39.445 35.849 19.476 1.00 96.69 178 PHE A C 1
ATOM 1237 O O . PHE A 1 178 ? -40.241 35.960 18.541 1.00 96.69 178 PHE A O 1
ATOM 1244 N N . ASP A 1 179 ? -38.368 36.619 19.602 1.00 95.81 179 ASP A N 1
ATOM 1245 C CA . ASP A 1 179 ? -38.058 37.691 18.649 1.00 95.81 179 ASP A CA 1
ATOM 1246 C C . ASP A 1 179 ? -37.343 37.172 17.402 1.00 95.81 179 ASP A C 1
ATOM 1248 O O . ASP A 1 179 ? -37.494 37.755 16.332 1.00 95.81 179 ASP A O 1
ATOM 1252 N N . THR A 1 180 ? -36.627 36.048 17.511 1.00 94.94 180 THR A N 1
ATOM 1253 C CA . THR A 1 180 ? -35.909 35.437 16.384 1.00 94.94 180 THR A CA 1
ATOM 1254 C C . THR A 1 180 ? -36.264 33.960 16.198 1.00 94.94 180 THR A C 1
ATOM 1256 O O . THR A 1 180 ? -36.758 33.295 17.118 1.00 94.94 180 THR A O 1
ATOM 1259 N N . ALA A 1 181 ? -36.045 33.451 14.985 1.00 94.62 181 ALA A N 1
ATOM 1260 C CA . ALA A 1 181 ? -36.298 32.055 14.643 1.00 94.62 181 ALA A CA 1
ATOM 1261 C C . ALA A 1 181 ? -35.368 31.123 15.429 1.00 94.62 181 ALA A C 1
ATOM 1263 O O . ALA A 1 181 ? -35.811 30.106 15.960 1.00 94.62 181 ALA A O 1
ATOM 1264 N N . GLU A 1 182 ? -34.107 31.524 15.588 1.00 93.31 182 GLU A N 1
ATOM 1265 C CA . GLU A 1 182 ? -33.079 30.813 16.346 1.00 93.31 182 GLU A CA 1
ATOM 1266 C C . GLU A 1 182 ? -33.512 30.601 17.798 1.00 93.31 182 GLU A C 1
ATOM 1268 O O . GLU A 1 182 ? -33.369 29.502 18.326 1.00 93.31 182 GLU A O 1
ATOM 1273 N N . GLN A 1 183 ? -34.103 31.617 18.437 1.00 95.00 183 GLN A N 1
ATOM 1274 C CA . GLN A 1 183 ? -34.599 31.499 19.810 1.00 95.00 183 GLN A CA 1
ATOM 1275 C C . GLN A 1 183 ? -35.754 30.492 19.925 1.00 95.00 183 GLN A C 1
ATOM 1277 O O . GLN A 1 183 ? -35.821 29.735 20.895 1.00 95.00 183 GLN A O 1
ATOM 1282 N N . ALA A 1 184 ? -36.653 30.453 18.935 1.00 96.25 184 ALA A N 1
ATOM 1283 C CA . ALA A 1 184 ? -37.750 29.488 18.910 1.00 96.25 184 ALA A CA 1
ATOM 1284 C C . ALA A 1 184 ? -37.249 28.050 18.676 1.00 96.25 184 ALA A C 1
ATOM 1286 O O . ALA A 1 184 ? -37.719 27.126 19.344 1.00 96.25 184 ALA A O 1
ATOM 1287 N N . ILE A 1 185 ? -36.269 27.868 17.784 1.00 96.06 185 ILE A N 1
ATOM 1288 C CA . ILE A 1 185 ? -35.614 26.576 17.521 1.00 96.06 185 ILE A CA 1
ATOM 1289 C C . ILE A 1 185 ? -34.853 26.097 18.764 1.00 96.06 185 ILE A C 1
ATOM 1291 O O . ILE A 1 185 ? -35.036 24.961 19.200 1.00 96.06 185 ILE A O 1
ATOM 1295 N N . ALA A 1 186 ? -34.075 26.972 19.406 1.00 95.50 186 ALA A N 1
ATOM 1296 C CA . ALA A 1 186 ? -33.366 26.670 20.649 1.00 95.50 186 ALA A CA 1
ATOM 1297 C C . ALA A 1 186 ? -34.327 26.286 21.786 1.00 95.50 186 ALA A C 1
ATOM 1299 O O . ALA A 1 186 ? -34.068 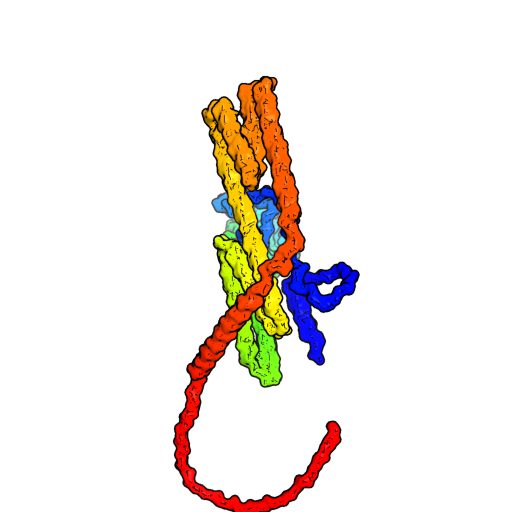25.351 22.546 1.00 95.50 186 ALA A O 1
ATOM 1300 N N . ALA A 1 187 ? -35.478 26.959 21.888 1.00 96.56 187 ALA A N 1
ATOM 1301 C CA . ALA A 1 187 ? -36.511 26.596 22.853 1.00 96.56 187 ALA A CA 1
ATOM 1302 C C . ALA A 1 187 ? -37.105 25.203 22.580 1.00 96.56 187 ALA A C 1
ATOM 1304 O O . ALA A 1 187 ? -37.364 24.461 23.534 1.00 96.56 187 ALA A O 1
ATOM 1305 N N . MET A 1 188 ? -37.271 24.827 21.306 1.00 97.19 188 MET A N 1
ATOM 1306 C CA . MET A 1 188 ? -37.679 23.474 20.925 1.00 97.19 188 MET A CA 1
ATOM 1307 C C . MET A 1 188 ? -36.612 22.438 21.285 1.00 97.19 188 MET A C 1
ATOM 1309 O O . MET A 1 188 ? -36.944 21.459 21.954 1.00 97.19 188 MET A O 1
ATOM 1313 N N . LEU A 1 189 ? -35.344 22.678 20.932 1.00 96.94 189 LEU A N 1
ATOM 1314 C CA . LEU A 1 189 ? -34.226 21.792 21.269 1.00 96.94 189 LEU A CA 1
ATOM 1315 C C . LEU A 1 189 ? -34.121 21.576 22.785 1.00 96.94 189 LEU A C 1
ATOM 1317 O O . LEU A 1 189 ? -34.062 20.442 23.255 1.00 96.94 189 LEU A O 1
ATOM 1321 N N . ARG A 1 190 ? -34.204 22.656 23.573 1.00 96.44 190 ARG A N 1
ATOM 1322 C CA . ARG A 1 190 ? -34.210 22.577 25.041 1.00 96.44 190 ARG A CA 1
ATOM 1323 C C . ARG A 1 190 ? -35.377 21.742 25.559 1.00 96.44 190 ARG A C 1
ATOM 1325 O O . ARG A 1 190 ? -35.208 20.954 26.487 1.00 96.44 190 ARG A O 1
ATOM 1332 N N . SER A 1 191 ? -36.571 21.926 24.999 1.00 96.81 191 SER A N 1
ATOM 1333 C CA . SER A 1 191 ? -37.722 21.121 25.398 1.00 96.81 191 SER A CA 1
ATOM 1334 C C . SER A 1 191 ? -37.516 19.648 25.066 1.00 96.81 191 SER A C 1
ATOM 1336 O O . SER A 1 191 ? -37.900 18.810 25.878 1.00 96.81 191 SER A O 1
ATOM 1338 N N . ALA A 1 192 ? -36.941 19.331 23.905 1.00 96.44 192 ALA A N 1
ATOM 1339 C CA . ALA A 1 192 ? -36.645 17.961 23.511 1.00 96.44 192 ALA A CA 1
ATOM 1340 C C . ALA A 1 192 ? -35.638 17.319 24.485 1.00 96.44 192 ALA A C 1
ATOM 1342 O O . ALA A 1 192 ? -35.972 16.290 25.077 1.00 96.44 192 ALA A O 1
ATOM 1343 N N . LEU A 1 193 ? -34.520 18.000 24.780 1.00 96.12 193 LEU A N 1
ATOM 1344 C CA . LEU A 1 193 ? -33.512 17.589 25.775 1.00 96.12 193 LEU A CA 1
ATOM 1345 C C . LEU A 1 193 ? -34.104 17.368 27.176 1.00 96.12 193 LEU A C 1
ATOM 1347 O O . LEU A 1 193 ? -33.805 16.387 27.848 1.00 96.12 193 LEU A O 1
ATOM 1351 N N . ASN A 1 194 ? -34.966 18.273 27.646 1.00 95.94 194 ASN A N 1
ATOM 1352 C CA . ASN A 1 194 ? -35.555 18.170 28.987 1.00 95.94 194 ASN A CA 1
ATOM 1353 C C . ASN A 1 194 ? -36.655 17.111 29.092 1.00 95.94 194 ASN A C 1
ATOM 1355 O O . ASN A 1 194 ? -36.999 16.697 30.195 1.00 95.94 194 ASN A O 1
ATOM 1359 N N . SER A 1 195 ? -37.233 16.703 27.964 1.00 95.81 195 SER A N 1
ATOM 1360 C CA . SER A 1 195 ? -38.275 15.674 27.923 1.00 95.81 195 SER A CA 1
ATOM 1361 C C . SER A 1 195 ? -37.748 14.275 27.604 1.00 95.81 195 SER A C 1
ATOM 1363 O O . SER A 1 195 ? -38.564 13.368 27.468 1.00 95.81 195 SER A O 1
ATOM 1365 N N . GLY A 1 196 ? -36.425 14.102 27.472 1.00 95.62 196 GLY A N 1
ATOM 1366 C CA . GLY A 1 196 ? -35.812 12.822 27.101 1.00 95.62 196 GLY A CA 1
ATOM 1367 C C . GLY A 1 196 ? -36.201 12.359 25.695 1.00 95.62 196 GLY A C 1
ATOM 1368 O O . GLY A 1 196 ? -36.335 11.168 25.454 1.00 95.62 196 GLY A O 1
ATOM 1369 N N . LYS A 1 197 ? -36.462 13.302 24.781 1.00 95.94 197 LYS A N 1
ATOM 1370 C CA . LYS A 1 197 ? -36.840 13.016 23.383 1.00 95.94 197 LYS A CA 1
ATOM 1371 C C . LYS A 1 197 ? -35.651 12.982 22.431 1.00 95.94 197 LYS A C 1
ATOM 1373 O O . LYS A 1 197 ? -35.859 12.888 21.227 1.00 95.94 197 LYS A O 1
ATOM 1378 N N . ILE A 1 198 ? -34.444 13.118 22.965 1.00 95.38 198 ILE A N 1
ATOM 1379 C CA . ILE A 1 198 ? -33.196 12.995 22.225 1.00 95.38 198 ILE A CA 1
ATOM 1380 C C . ILE A 1 198 ? -32.362 11.969 22.975 1.00 95.38 198 ILE A C 1
ATOM 1382 O O . ILE A 1 198 ? -32.129 12.150 24.170 1.00 95.38 198 ILE A O 1
ATOM 1386 N N . ASP A 1 199 ? -31.981 10.907 22.284 1.00 95.44 199 ASP A N 1
ATOM 1387 C CA . ASP A 1 199 ? -31.054 9.899 22.782 1.00 95.44 199 ASP A CA 1
ATOM 1388 C C . ASP A 1 199 ? -29.639 10.304 22.364 1.00 95.44 199 ASP A C 1
ATOM 1390 O O . ASP A 1 199 ? -29.366 10.449 21.172 1.00 95.44 199 ASP A O 1
ATOM 1394 N N . LEU A 1 200 ? -28.774 10.586 23.335 1.00 94.75 200 LEU A N 1
ATOM 1395 C CA . LEU A 1 200 ? -27.428 11.130 23.142 1.00 94.75 200 LEU A CA 1
ATOM 1396 C C . LEU A 1 200 ? -26.464 10.445 24.105 1.00 94.75 200 LEU A C 1
ATOM 1398 O O . LEU A 1 200 ? -26.863 10.017 25.185 1.00 94.75 200 LEU A O 1
ATOM 1402 N N . SER A 1 201 ? -25.174 10.425 23.761 1.00 93.00 201 SER A N 1
ATOM 1403 C CA . SER A 1 201 ? -24.143 10.106 24.752 1.00 93.00 201 SER A CA 1
ATOM 1404 C C . SER A 1 201 ? -24.076 11.184 25.843 1.00 93.00 201 SER A C 1
ATOM 1406 O O . SER A 1 201 ? -24.382 12.356 25.594 1.00 93.00 201 SER A O 1
ATOM 1408 N N . ASP A 1 202 ? -23.593 10.811 27.032 1.00 93.50 202 ASP A N 1
ATOM 1409 C CA . ASP A 1 202 ? -23.404 11.729 28.167 1.00 93.50 202 ASP A CA 1
ATOM 1410 C C . ASP A 1 202 ? -22.569 12.969 27.784 1.00 93.50 202 ASP A C 1
ATOM 1412 O O . ASP A 1 202 ? -22.848 14.092 28.230 1.00 93.50 202 ASP A O 1
ATOM 1416 N N . THR A 1 203 ? -21.564 12.779 26.917 1.00 90.19 203 THR A N 1
ATOM 1417 C CA . THR A 1 203 ? -20.715 13.843 26.360 1.00 90.19 203 THR A CA 1
ATOM 1418 C C . THR A 1 203 ? -21.557 14.859 25.586 1.00 90.19 203 THR A C 1
ATOM 1420 O O . THR A 1 203 ? -21.548 16.054 25.905 1.00 90.19 203 THR A O 1
ATOM 1423 N N . PHE A 1 204 ? -22.327 14.401 24.594 1.00 95.25 204 PHE A N 1
ATOM 1424 C CA . PHE A 1 204 ? -23.115 15.281 23.731 1.00 95.25 204 PHE A CA 1
ATOM 1425 C C . PHE A 1 204 ? -24.307 15.905 24.456 1.00 95.25 204 PHE A C 1
ATOM 1427 O O . PHE A 1 204 ? -24.606 17.080 24.230 1.00 95.25 204 PHE A O 1
ATOM 1434 N N . GLU A 1 205 ? -24.947 15.181 25.377 1.00 95.62 205 GLU A N 1
ATOM 1435 C CA . GLU A 1 205 ? -26.003 15.744 26.218 1.00 95.62 205 GLU A CA 1
ATOM 1436 C C . GLU A 1 205 ? -25.462 16.906 27.067 1.00 95.62 205 GLU A C 1
ATOM 1438 O O . GLU A 1 205 ? -26.059 17.988 27.115 1.00 95.62 205 GLU A O 1
ATOM 1443 N N . THR A 1 206 ? -24.295 16.722 27.693 1.00 94.06 206 THR A N 1
ATOM 1444 C CA . THR A 1 206 ? -23.647 17.756 28.513 1.00 94.06 206 THR A CA 1
ATOM 1445 C C . THR A 1 206 ? -23.309 19.000 27.694 1.00 94.06 206 THR A C 1
ATOM 1447 O O . THR A 1 206 ? -23.547 20.127 28.148 1.00 94.06 206 THR A O 1
ATOM 1450 N N . ILE A 1 207 ? -22.769 18.811 26.488 1.00 91.31 207 ILE A N 1
ATOM 1451 C CA . ILE A 1 207 ? -22.426 19.900 25.570 1.00 91.31 207 ILE A CA 1
ATOM 1452 C C . ILE A 1 207 ? -23.689 20.653 25.147 1.00 91.31 207 ILE A C 1
ATOM 1454 O O . ILE A 1 207 ? -23.776 21.867 25.348 1.00 91.31 207 ILE A O 1
ATOM 1458 N N . LEU A 1 208 ? -24.715 19.949 24.660 1.00 94.75 208 LEU A N 1
ATOM 1459 C CA . LEU A 1 208 ? -25.961 20.578 24.222 1.00 94.75 208 LEU A CA 1
ATOM 1460 C C . LEU A 1 208 ? -26.655 21.353 25.340 1.00 94.75 208 LEU A C 1
ATOM 1462 O O . LEU A 1 208 ? -27.103 22.479 25.116 1.00 94.75 208 LEU A O 1
ATOM 1466 N N . ARG A 1 209 ? -26.702 20.812 26.563 1.00 95.38 209 ARG A N 1
ATOM 1467 C CA . ARG A 1 209 ? -27.294 21.509 27.717 1.00 95.38 209 ARG A CA 1
ATOM 1468 C C . ARG A 1 209 ? -26.596 22.833 28.031 1.00 95.38 209 ARG A C 1
ATOM 1470 O O . ARG A 1 209 ? -27.266 23.780 28.435 1.00 95.38 209 ARG A O 1
ATOM 1477 N N . LYS A 1 210 ? -25.276 22.915 27.840 1.00 93.88 210 LYS A N 1
ATOM 1478 C CA . LYS A 1 210 ? -24.489 24.139 28.073 1.00 93.88 210 LYS A CA 1
ATOM 1479 C C . LYS A 1 210 ? -24.541 25.122 26.905 1.00 93.88 210 LYS A C 1
ATOM 1481 O O . LYS A 1 210 ? -24.292 26.311 27.110 1.00 93.88 210 LYS A O 1
ATOM 1486 N N . SER A 1 211 ? -24.842 24.641 25.704 1.00 93.06 211 SER A N 1
ATOM 1487 C CA . SER A 1 211 ? -24.694 25.424 24.475 1.00 93.06 211 SER A CA 1
ATOM 1488 C C . SER A 1 211 ? -26.011 25.833 23.828 1.00 93.06 211 SER A C 1
ATOM 1490 O O . SER A 1 211 ? -26.000 26.755 23.020 1.00 93.06 211 SER A O 1
ATOM 1492 N N . VAL A 1 212 ? -27.150 25.250 24.229 1.00 94.31 212 VAL A N 1
ATOM 1493 C CA . VAL A 1 212 ? -28.478 25.528 23.643 1.00 94.31 212 VAL A CA 1
ATOM 1494 C C . VAL A 1 212 ? -28.869 27.016 23.634 1.00 94.31 212 VAL A C 1
ATOM 1496 O O . VAL A 1 212 ? -29.654 27.442 22.795 1.00 94.31 212 VAL A O 1
ATOM 1499 N N . ASP A 1 213 ? -28.296 27.828 24.525 1.00 91.31 213 ASP A N 1
ATOM 1500 C CA . ASP A 1 213 ? -28.531 29.278 24.610 1.00 91.31 213 ASP A CA 1
ATOM 1501 C C . ASP A 1 213 ? -27.583 30.149 23.781 1.00 91.31 213 ASP A C 1
ATOM 1503 O O . ASP A 1 213 ? -27.779 31.360 23.688 1.00 91.31 213 ASP A O 1
ATOM 1507 N N . LYS A 1 214 ? -26.545 29.562 23.180 1.00 89.88 214 LYS A N 1
ATOM 1508 C CA . LYS A 1 214 ? -25.464 30.301 22.511 1.00 89.88 214 LYS A CA 1
ATOM 1509 C C . LYS A 1 214 ? -25.699 30.531 21.010 1.00 89.88 214 LYS A C 1
ATOM 1511 O O . LYS A 1 214 ? -24.816 31.046 20.331 1.00 89.88 214 LYS A O 1
ATOM 1516 N N . GLY A 1 215 ? -26.876 30.168 20.498 1.00 89.06 215 GLY A N 1
ATOM 1517 C CA . GLY A 1 215 ? -27.212 30.223 19.071 1.00 89.06 215 GLY A CA 1
ATOM 1518 C C . GLY A 1 215 ? -26.739 28.989 18.292 1.00 89.06 215 GLY A C 1
ATOM 1519 O O . GLY A 1 215 ? -25.863 28.251 18.736 1.00 89.06 215 GLY A O 1
ATOM 1520 N N . SER A 1 216 ? -27.336 28.757 17.122 1.00 88.88 216 SER A N 1
ATOM 1521 C CA . SER A 1 216 ? -27.133 27.544 16.310 1.00 88.88 216 SER A CA 1
ATOM 1522 C C . SER A 1 216 ? -25.681 27.323 15.883 1.00 88.88 216 SER A C 1
ATOM 1524 O O . SER A 1 216 ? -25.186 26.207 15.996 1.00 88.88 216 SER A O 1
ATOM 1526 N N . GLU A 1 217 ? -24.974 28.372 15.458 1.00 85.88 217 GLU A N 1
ATOM 1527 C CA . GLU A 1 217 ? -23.568 28.261 15.044 1.00 85.88 217 GLU A CA 1
ATOM 1528 C C . GLU A 1 217 ? -22.657 27.803 16.186 1.00 85.88 217 GLU A C 1
ATOM 1530 O O . GLU A 1 217 ? -21.792 26.954 15.990 1.00 85.88 217 GLU A O 1
ATOM 1535 N N . GLN A 1 218 ? -22.845 28.349 17.391 1.00 85.81 218 GLN A N 1
ATOM 1536 C CA . GLN A 1 218 ? -22.035 27.946 18.537 1.00 85.81 218 GLN A CA 1
ATOM 1537 C C . GLN A 1 218 ? -22.405 26.543 19.019 1.00 85.81 218 GLN A C 1
ATOM 1539 O O . GLN A 1 218 ? -21.521 25.817 19.458 1.00 85.81 218 GLN A O 1
ATOM 1544 N N . ILE A 1 219 ? -23.680 26.147 18.914 1.00 91.56 219 ILE A N 1
ATOM 1545 C CA . ILE A 1 219 ? -24.114 24.772 19.195 1.00 91.56 219 ILE A CA 1
ATOM 1546 C C . ILE A 1 219 ? -23.384 23.793 18.274 1.00 91.56 219 ILE A C 1
ATOM 1548 O O . ILE A 1 219 ? -22.814 22.832 18.775 1.00 91.56 219 ILE A O 1
ATOM 1552 N N . ILE A 1 220 ? -23.352 24.057 16.964 1.00 91.81 220 ILE A N 1
ATOM 1553 C CA . ILE A 1 220 ? -22.672 23.190 15.989 1.00 91.81 220 ILE A CA 1
ATOM 1554 C C . ILE A 1 220 ? -21.171 23.114 16.293 1.00 91.81 220 ILE A C 1
ATOM 1556 O O . ILE A 1 220 ? -20.646 22.015 16.425 1.00 91.81 220 ILE A O 1
ATOM 1560 N N . ARG A 1 221 ? -20.499 24.252 16.517 1.00 85.44 221 ARG A N 1
ATOM 1561 C CA . ARG A 1 221 ? -19.069 24.263 16.883 1.00 85.44 221 ARG A CA 1
ATOM 1562 C C . ARG A 1 221 ? -18.775 23.485 18.169 1.00 85.44 221 ARG A C 1
ATOM 1564 O O . ARG A 1 221 ? -17.802 22.740 18.235 1.00 85.44 221 ARG A O 1
ATOM 1571 N N . ASP A 1 222 ? -19.604 23.662 19.198 1.00 88.19 222 ASP A N 1
ATOM 1572 C CA . ASP A 1 222 ? -19.431 22.967 20.476 1.00 88.19 222 ASP A CA 1
ATOM 1573 C C . ASP A 1 222 ? -19.678 21.449 20.315 1.00 88.19 222 ASP A C 1
ATOM 1575 O O . ASP A 1 222 ? -18.990 20.647 20.947 1.00 88.19 222 ASP A O 1
ATOM 1579 N N . LEU A 1 223 ? -20.611 21.043 19.445 1.00 92.00 223 LEU A N 1
ATOM 1580 C CA . LEU A 1 223 ? -20.869 19.642 19.098 1.00 92.00 223 LEU A CA 1
ATOM 1581 C C . LEU A 1 223 ? -19.736 19.005 18.285 1.00 92.00 223 LEU A C 1
ATOM 1583 O O . LEU A 1 223 ? -19.349 17.880 18.582 1.00 92.00 223 LEU A O 1
ATOM 1587 N N . GLU A 1 224 ? -19.180 19.707 17.298 1.00 87.38 224 GLU A N 1
ATOM 1588 C CA . GLU A 1 224 ? -18.019 19.240 16.528 1.00 87.38 224 GLU A CA 1
ATOM 1589 C C . GLU A 1 224 ? -16.808 19.014 17.440 1.00 87.38 224 GLU A C 1
ATOM 1591 O O . GLU A 1 224 ? -16.144 17.982 17.346 1.00 87.38 224 GLU A O 1
ATOM 1596 N N . PHE A 1 225 ? -16.564 19.927 18.389 1.00 85.56 225 PHE A N 1
ATOM 1597 C CA . PHE A 1 225 ? -15.573 19.706 19.442 1.00 85.56 225 PHE A CA 1
ATOM 1598 C C . PHE A 1 225 ? -15.908 18.466 20.274 1.00 85.56 225 PHE A C 1
ATOM 1600 O O . PHE A 1 225 ? -15.026 17.660 20.556 1.00 85.56 225 PHE A O 1
ATOM 1607 N N . GLY A 1 226 ? -17.181 18.301 20.643 1.00 83.88 226 GLY A N 1
ATOM 1608 C CA . GLY A 1 226 ? -17.673 17.119 21.340 1.00 83.88 226 GLY A CA 1
ATOM 1609 C C . GLY A 1 226 ? -17.355 15.824 20.612 1.00 83.88 226 GLY A C 1
ATOM 1610 O O . GLY A 1 226 ? -16.931 14.884 21.263 1.00 83.88 226 GLY A O 1
ATOM 1611 N N . LYS A 1 227 ? -17.482 15.795 19.282 1.00 87.06 227 LYS A N 1
ATOM 1612 C CA . LYS A 1 227 ? -17.160 14.626 18.460 1.00 87.06 227 LYS A CA 1
ATOM 1613 C C . LYS A 1 227 ? -15.675 14.292 18.508 1.00 87.06 227 LYS A C 1
ATOM 1615 O O . LYS A 1 227 ? -15.334 13.160 18.817 1.00 87.06 227 LYS A O 1
ATOM 1620 N N . VAL A 1 228 ? -14.803 15.280 18.305 1.00 76.25 228 VAL A N 1
ATOM 1621 C CA . VAL A 1 228 ? -13.346 15.084 18.415 1.00 76.25 228 VAL A CA 1
ATOM 1622 C C . VAL A 1 228 ? -12.954 14.654 19.830 1.00 76.25 228 VAL A C 1
ATOM 1624 O O . VAL A 1 228 ? -12.114 13.780 20.006 1.00 76.25 228 VAL A O 1
ATOM 1627 N N . PHE A 1 229 ? -13.564 15.256 20.852 1.00 81.25 229 PHE A N 1
ATOM 1628 C CA . PHE A 1 229 ? -13.321 14.895 22.245 1.00 81.25 229 PHE A CA 1
ATOM 1629 C C . PHE A 1 229 ? -13.789 13.468 22.547 1.00 81.25 229 PHE A C 1
ATOM 1631 O O . PHE A 1 229 ? -13.043 12.720 23.166 1.00 81.25 229 PHE A O 1
ATOM 1638 N N . ASP A 1 230 ? -14.986 13.090 22.092 1.00 78.50 230 ASP A N 1
ATOM 1639 C CA . ASP A 1 230 ? -15.561 11.755 22.261 1.00 78.50 230 ASP A CA 1
ATOM 1640 C C . ASP A 1 230 ? -14.722 10.703 21.517 1.00 78.50 230 ASP A C 1
ATOM 1642 O O . ASP A 1 230 ? -14.423 9.668 22.093 1.00 78.50 230 ASP A O 1
ATOM 1646 N N . GLU A 1 231 ? -14.240 10.993 20.303 1.00 74.62 231 GLU A N 1
ATOM 1647 C CA . GLU A 1 231 ? -13.283 10.155 19.560 1.00 74.62 231 GLU A CA 1
ATOM 1648 C C . GLU A 1 231 ? -11.939 10.011 20.297 1.00 74.62 231 GLU A C 1
ATOM 1650 O O . GLU A 1 231 ? -11.384 8.917 20.350 1.00 74.62 231 GLU A O 1
ATOM 1655 N N . LEU A 1 232 ? -11.433 11.083 20.919 1.00 66.81 232 LEU A N 1
ATOM 1656 C CA . LEU A 1 232 ? -10.159 11.079 21.648 1.00 66.81 232 LEU A CA 1
ATOM 1657 C C . LEU A 1 232 ? -10.229 10.320 22.985 1.00 66.81 232 LEU A C 1
ATOM 1659 O O . LEU A 1 232 ? -9.242 9.720 23.407 1.00 66.81 232 LEU A O 1
ATOM 1663 N N . ILE A 1 233 ? -11.367 10.361 23.682 1.00 71.50 233 ILE A N 1
ATOM 1664 C CA . ILE A 1 233 ? -11.556 9.625 24.945 1.00 71.50 233 ILE A CA 1
ATOM 1665 C C . ILE A 1 233 ? -12.036 8.191 24.714 1.00 71.50 233 ILE A C 1
ATOM 1667 O O . ILE A 1 233 ? -11.759 7.329 25.542 1.00 71.50 233 ILE A O 1
ATOM 1671 N N . LYS A 1 234 ? -12.725 7.931 23.594 1.00 68.50 234 LYS A N 1
ATOM 1672 C CA . LYS A 1 234 ? -13.091 6.591 23.118 1.00 68.50 234 LYS A CA 1
ATOM 1673 C C . LYS A 1 234 ? -11.984 5.968 22.271 1.00 68.50 234 LYS A C 1
ATOM 1675 O O . LYS A 1 234 ? -12.278 5.127 21.424 1.00 68.50 234 LYS A O 1
ATOM 1680 N N . VAL A 1 235 ? -10.717 6.325 22.505 1.00 51.31 235 VAL A N 1
ATOM 1681 C CA . VAL A 1 235 ? -9.569 5.534 22.035 1.00 51.31 235 VAL A CA 1
ATOM 1682 C C . VAL A 1 235 ? -9.550 4.205 22.815 1.00 51.31 235 VAL A C 1
ATOM 1684 O O . VAL A 1 235 ? -8.703 3.947 23.660 1.00 51.31 235 VAL A O 1
ATOM 1687 N N . ASP A 1 236 ? -10.554 3.377 22.525 1.00 50.81 236 ASP A N 1
ATOM 1688 C CA . ASP A 1 236 ? -10.583 1.919 22.622 1.00 50.81 236 ASP A CA 1
ATOM 1689 C C . ASP A 1 236 ? -9.850 1.290 21.422 1.00 50.81 236 ASP A C 1
ATOM 1691 O O . ASP A 1 236 ? -9.644 0.077 21.373 1.00 50.81 236 ASP A O 1
ATOM 1695 N N . ASP A 1 237 ? -9.369 2.096 20.472 1.00 53.78 237 ASP A N 1
ATOM 1696 C CA . ASP A 1 237 ? -8.342 1.667 19.531 1.00 53.78 237 ASP A CA 1
ATOM 1697 C C . ASP A 1 237 ? -6.962 1.842 20.159 1.00 53.78 237 ASP A C 1
ATOM 1699 O O . ASP A 1 237 ? -6.094 2.550 19.652 1.00 53.78 237 ASP A O 1
ATOM 1703 N N . LEU A 1 238 ? -6.732 1.081 21.234 1.00 56.72 238 LEU A N 1
ATOM 1704 C CA . LEU A 1 238 ? -5.421 0.473 21.412 1.00 56.72 238 LEU A CA 1
ATOM 1705 C C . LEU A 1 238 ? -5.009 -0.039 20.020 1.00 56.72 238 LEU A C 1
ATOM 1707 O O . LEU A 1 238 ? -5.738 -0.821 19.379 1.00 56.72 238 LEU A O 1
ATOM 1711 N N . THR A 1 239 ? -3.872 0.438 19.518 1.00 75.31 239 THR A N 1
ATOM 1712 C CA . THR A 1 239 ? -3.271 -0.088 18.291 1.00 75.31 239 THR A CA 1
ATOM 1713 C C . THR A 1 239 ? -3.247 -1.617 18.378 1.00 75.31 239 THR A C 1
ATOM 1715 O O . THR A 1 239 ? -3.250 -2.190 19.471 1.00 75.31 239 THR A O 1
ATOM 1718 N N . ARG A 1 240 ? -3.221 -2.337 17.248 1.00 72.25 240 ARG A N 1
ATOM 1719 C CA . ARG A 1 240 ? -3.131 -3.815 17.298 1.00 72.25 240 ARG A CA 1
ATOM 1720 C C . ARG A 1 240 ? -1.991 -4.290 18.215 1.00 72.25 240 ARG A C 1
ATOM 1722 O O . ARG A 1 240 ? -2.146 -5.301 18.891 1.00 72.25 240 ARG A O 1
ATOM 1729 N N . ALA A 1 241 ? -0.892 -3.530 18.271 1.00 75.44 241 ALA A N 1
ATOM 1730 C CA . ALA A 1 241 ? 0.215 -3.753 19.192 1.00 75.44 241 ALA A CA 1
ATOM 1731 C C . ALA A 1 241 ? -0.181 -3.527 20.661 1.00 75.44 241 ALA A C 1
ATOM 1733 O O . ALA A 1 241 ? 0.067 -4.393 21.490 1.00 75.44 241 ALA A O 1
ATOM 1734 N N . GLU A 1 242 ? -0.834 -2.416 20.996 1.00 77.69 242 GLU A N 1
ATOM 1735 C CA . GLU A 1 242 ? -1.275 -2.139 22.367 1.00 77.69 242 GLU A CA 1
ATOM 1736 C C . GLU A 1 242 ? -2.352 -3.118 22.863 1.00 77.69 242 GLU A C 1
ATOM 1738 O O . GLU A 1 242 ? -2.297 -3.524 24.022 1.00 77.69 242 GLU A O 1
ATOM 1743 N N . ARG A 1 243 ? -3.274 -3.575 21.998 1.00 78.50 243 ARG A N 1
ATOM 1744 C CA . ARG A 1 243 ? -4.216 -4.661 22.342 1.00 78.50 243 ARG A CA 1
ATOM 1745 C C . ARG A 1 243 ? -3.479 -5.954 22.634 1.00 78.50 243 ARG A C 1
ATOM 1747 O O . ARG A 1 243 ? -3.692 -6.538 23.686 1.00 78.50 243 ARG A O 1
ATOM 1754 N N . ALA A 1 244 ? -2.561 -6.354 21.755 1.00 79.69 244 ALA A N 1
ATOM 1755 C CA . ALA A 1 244 ? -1.759 -7.553 21.969 1.00 79.69 244 ALA A CA 1
ATOM 1756 C C . ALA A 1 244 ? -0.922 -7.465 23.258 1.00 79.69 244 ALA A C 1
ATOM 1758 O O . ALA A 1 244 ? -0.814 -8.448 23.986 1.00 79.69 244 ALA A O 1
ATOM 1759 N N . LEU A 1 245 ? -0.366 -6.289 23.576 1.00 86.75 245 LEU A N 1
ATOM 1760 C CA . LEU A 1 245 ? 0.365 -6.053 24.823 1.00 86.75 245 LEU A CA 1
ATOM 1761 C C . LEU A 1 245 ? -0.556 -6.096 26.049 1.00 86.75 245 LEU A C 1
ATOM 1763 O O . LEU A 1 245 ? -0.153 -6.638 27.078 1.00 86.75 245 LEU A O 1
ATOM 1767 N N . SER A 1 246 ? -1.779 -5.569 25.946 1.00 85.62 246 SER A N 1
ATOM 1768 C CA . SER A 1 246 ? -2.787 -5.659 27.008 1.00 85.62 246 SER A CA 1
ATOM 1769 C C . SER A 1 246 ? -3.219 -7.108 27.244 1.00 85.62 246 SER A C 1
ATOM 1771 O O . SER A 1 246 ? -3.166 -7.577 28.377 1.00 85.62 246 SER A O 1
ATOM 1773 N N . ASP A 1 247 ? -3.552 -7.847 26.183 1.00 83.50 247 ASP A N 1
ATOM 1774 C CA . ASP A 1 247 ? -3.944 -9.261 26.246 1.00 83.50 247 ASP A CA 1
ATOM 1775 C C . ASP A 1 247 ? -2.815 -10.131 26.826 1.00 83.50 247 ASP A C 1
ATOM 1777 O O . ASP A 1 247 ? -3.047 -11.037 27.638 1.00 83.50 247 ASP A O 1
ATOM 1781 N N . LEU A 1 248 ? -1.566 -9.829 26.455 1.00 88.62 248 LEU A N 1
ATOM 1782 C CA . LEU A 1 248 ? -0.378 -10.456 27.026 1.00 88.62 248 LEU A CA 1
ATOM 1783 C C . LEU A 1 248 ? -0.255 -10.135 28.522 1.00 88.62 248 LEU A C 1
ATOM 1785 O O . LEU A 1 248 ? -0.077 -11.044 29.333 1.00 88.62 248 LEU A O 1
ATOM 1789 N N . ALA A 1 249 ? -0.385 -8.864 28.908 1.00 89.88 249 ALA A N 1
ATOM 1790 C CA . ALA A 1 249 ? -0.307 -8.438 30.304 1.00 89.88 249 ALA A CA 1
ATOM 1791 C C . ALA A 1 249 ? -1.395 -9.090 31.170 1.00 89.88 249 ALA A C 1
ATOM 1793 O O . ALA A 1 249 ? -1.116 -9.526 32.291 1.00 89.88 249 ALA A O 1
ATOM 1794 N N . ASP A 1 250 ? -2.614 -9.204 30.647 1.00 85.81 250 ASP A N 1
ATOM 1795 C CA . ASP A 1 250 ? -3.736 -9.854 31.319 1.00 85.81 250 ASP A CA 1
ATOM 1796 C C . ASP A 1 250 ? -3.495 -11.361 31.482 1.00 85.81 250 ASP A C 1
ATOM 1798 O O . ASP A 1 250 ? -3.667 -11.891 32.584 1.00 85.81 250 ASP A O 1
ATOM 1802 N N . SER A 1 251 ? -2.972 -12.027 30.447 1.00 83.94 251 SER A N 1
ATOM 1803 C CA . SER A 1 251 ? -2.582 -13.444 30.507 1.00 83.94 251 SER A CA 1
ATOM 1804 C C . SER A 1 251 ? -1.508 -13.701 31.575 1.00 83.94 251 SER A C 1
ATOM 1806 O O . SER A 1 251 ? -1.628 -14.623 32.385 1.00 83.94 251 SER A O 1
ATOM 1808 N N . PHE A 1 252 ? -0.468 -12.862 31.644 1.00 90.62 252 PHE A N 1
ATOM 1809 C CA . PHE A 1 252 ? 0.570 -12.977 32.676 1.00 90.62 252 PHE A CA 1
ATOM 1810 C C . PHE A 1 252 ? 0.042 -12.652 34.080 1.00 90.62 252 PHE A C 1
ATOM 1812 O O . PHE A 1 252 ? 0.475 -13.272 35.057 1.00 90.62 252 PHE A O 1
ATOM 1819 N N . ARG A 1 253 ? -0.923 -11.730 34.205 1.00 87.75 253 ARG A N 1
ATOM 1820 C CA . ARG A 1 253 ? -1.582 -11.426 35.484 1.00 87.75 253 ARG A CA 1
ATOM 1821 C C . ARG A 1 253 ? -2.373 -12.626 35.995 1.00 87.75 253 ARG A C 1
ATOM 1823 O O . ARG A 1 253 ? -2.245 -12.965 37.171 1.00 87.75 253 ARG A O 1
ATOM 1830 N N . GLU A 1 254 ? -3.139 -13.287 35.129 1.00 81.88 254 GLU A N 1
ATOM 1831 C CA . GLU A 1 254 ? -3.884 -14.502 35.477 1.00 81.88 254 GLU A CA 1
ATOM 1832 C C . GLU A 1 254 ? -2.939 -15.621 35.946 1.00 81.88 254 GLU A C 1
ATOM 1834 O O . GLU A 1 254 ? -3.137 -16.203 37.018 1.00 81.88 254 GLU A O 1
ATOM 1839 N N . VAL A 1 255 ? -1.846 -15.858 35.210 1.00 86.38 255 VAL A N 1
ATOM 1840 C CA . VAL A 1 255 ? -0.809 -16.831 35.596 1.00 86.38 255 VAL A CA 1
ATOM 1841 C C . VAL A 1 255 ? -0.160 -16.456 36.930 1.00 86.38 255 VAL A C 1
ATOM 1843 O O . VAL A 1 255 ? 0.063 -17.331 37.767 1.00 86.38 255 VAL A O 1
ATOM 1846 N N . GLY A 1 256 ? 0.103 -15.170 37.173 1.00 85.56 256 GLY A N 1
ATOM 1847 C CA . GLY A 1 256 ? 0.671 -14.678 38.429 1.00 85.56 256 GLY A CA 1
ATOM 1848 C C . GLY A 1 256 ? -0.246 -14.912 39.634 1.00 85.56 256 GLY A C 1
ATOM 1849 O O . GLY A 1 256 ? 0.215 -15.372 40.682 1.00 85.56 256 GLY A O 1
ATOM 1850 N N . VAL A 1 257 ? -1.554 -14.664 39.481 1.00 86.38 257 VAL A N 1
ATOM 1851 C CA . VAL A 1 257 ? -2.562 -14.980 40.510 1.00 86.38 257 VAL A CA 1
ATOM 1852 C C . VAL A 1 257 ? -2.570 -16.480 40.790 1.00 86.38 257 VAL A C 1
ATOM 1854 O O . VAL A 1 257 ? -2.478 -16.890 41.949 1.00 86.38 257 VAL A O 1
ATOM 1857 N N . ARG A 1 258 ? -2.587 -17.310 39.742 1.00 75.81 258 ARG A N 1
ATOM 1858 C CA . ARG A 1 258 ? -2.613 -18.767 39.897 1.00 75.81 258 ARG A CA 1
ATOM 1859 C C . ARG A 1 258 ? -1.335 -19.323 40.524 1.00 75.81 258 ARG A C 1
ATOM 1861 O O . ARG A 1 258 ? -1.408 -20.213 41.368 1.00 75.81 258 ARG A O 1
ATOM 1868 N N . ALA A 1 259 ? -0.171 -18.789 40.158 1.00 85.12 259 ALA A N 1
ATOM 1869 C CA . ALA A 1 259 ? 1.107 -19.137 40.770 1.00 85.12 259 ALA A CA 1
ATOM 1870 C C . ALA A 1 259 ? 1.075 -18.866 42.282 1.00 85.12 259 ALA A C 1
ATOM 1872 O O . ALA A 1 259 ? 1.425 -19.744 43.070 1.00 85.12 259 ALA A O 1
ATOM 1873 N N . LYS A 1 260 ? 0.552 -17.702 42.688 1.00 90.06 260 LYS A N 1
ATOM 1874 C CA . LYS A 1 260 ? 0.391 -17.337 44.101 1.00 90.06 260 LYS A CA 1
ATOM 1875 C C . LYS A 1 260 ? -0.556 -18.281 44.849 1.00 90.06 260 LYS A C 1
ATOM 1877 O O . LYS A 1 260 ? -0.236 -18.691 45.961 1.00 90.06 260 LYS A O 1
ATOM 1882 N N . GLU A 1 261 ? -1.689 -18.656 44.252 1.00 83.56 261 GLU A N 1
ATOM 1883 C CA . GLU A 1 261 ? -2.634 -19.624 44.841 1.00 83.56 261 GLU A CA 1
ATOM 1884 C C . GLU A 1 261 ? -2.009 -21.007 45.067 1.00 83.56 261 GLU A C 1
ATOM 1886 O O . GLU A 1 261 ? -2.353 -21.698 46.025 1.00 83.56 261 GLU A O 1
ATOM 1891 N N . LEU A 1 262 ? -1.079 -21.406 44.199 1.00 89.75 262 LEU A N 1
ATOM 1892 C CA . LEU A 1 262 ? -0.376 -22.687 44.268 1.00 89.75 262 LEU A CA 1
ATOM 1893 C C . LEU A 1 262 ? 0.886 -22.644 45.148 1.00 89.75 262 LEU A C 1
ATOM 1895 O O . LEU A 1 262 ? 1.590 -23.648 45.245 1.00 89.75 262 LEU A O 1
ATOM 1899 N N . GLY A 1 263 ? 1.191 -21.505 45.780 1.00 92.94 263 GLY A N 1
ATOM 1900 C CA . GLY A 1 263 ? 2.406 -21.326 46.580 1.00 92.94 263 GLY A CA 1
ATOM 1901 C C . GLY A 1 263 ? 3.694 -21.263 45.750 1.00 92.94 263 GLY A C 1
ATOM 1902 O O . GLY A 1 263 ? 4.777 -21.500 46.282 1.00 92.94 263 GLY A O 1
ATOM 1903 N N . LEU A 1 264 ? 3.588 -20.966 44.453 1.00 93.12 264 LEU A N 1
ATOM 1904 C CA . LEU A 1 264 ? 4.723 -20.709 43.574 1.00 93.12 264 LEU A CA 1
ATOM 1905 C C . LEU A 1 264 ? 5.157 -19.241 43.679 1.00 93.12 264 LEU A C 1
ATOM 1907 O O . LEU A 1 264 ? 4.379 -18.352 44.031 1.00 93.12 264 LEU A O 1
ATOM 1911 N N . ASP A 1 265 ? 6.416 -18.985 43.340 1.00 94.94 265 ASP A N 1
ATOM 1912 C CA . ASP A 1 265 ? 6.994 -17.646 43.368 1.00 94.94 265 ASP A CA 1
ATOM 1913 C C . ASP A 1 265 ? 6.467 -16.784 42.207 1.00 94.94 265 ASP A C 1
ATOM 1915 O O . ASP A 1 265 ? 6.926 -16.889 41.068 1.00 94.94 265 ASP A O 1
ATOM 1919 N N . ALA A 1 266 ? 5.489 -15.925 42.506 1.00 88.56 266 ALA A N 1
ATOM 1920 C CA . ALA A 1 266 ? 4.875 -15.024 41.534 1.00 88.56 266 ALA A CA 1
ATOM 1921 C C . ALA A 1 266 ? 5.859 -13.987 40.955 1.00 88.56 266 ALA A C 1
ATOM 1923 O O . ALA A 1 266 ? 5.599 -13.461 39.872 1.00 88.56 266 ALA A O 1
ATOM 1924 N N . SER A 1 267 ? 6.995 -13.716 41.618 1.00 90.44 267 SER A N 1
ATOM 1925 C CA . SER A 1 267 ? 8.008 -12.793 41.083 1.00 90.44 267 SER A CA 1
ATOM 1926 C C . SER A 1 267 ? 8.622 -13.314 39.780 1.00 90.44 267 SER A C 1
ATOM 1928 O O . SER A 1 267 ? 8.801 -12.549 38.838 1.00 90.44 267 SER A O 1
ATOM 1930 N N . LYS A 1 268 ? 8.783 -14.638 39.644 1.00 91.12 268 LYS A N 1
ATOM 1931 C CA . LYS A 1 268 ? 9.289 -15.264 38.411 1.00 91.12 268 LYS A CA 1
ATOM 1932 C C . LYS A 1 268 ? 8.378 -15.046 37.202 1.00 91.12 268 LYS A C 1
ATOM 1934 O O . LYS A 1 268 ? 8.870 -14.997 36.076 1.00 91.12 268 LYS A O 1
ATOM 1939 N N . VAL A 1 269 ? 7.065 -14.921 37.423 1.00 86.12 269 VAL A N 1
ATOM 1940 C CA . VAL A 1 269 ? 6.086 -14.627 36.361 1.00 86.12 269 VAL A CA 1
ATOM 1941 C C . VAL A 1 269 ? 6.213 -13.171 35.914 1.00 86.12 269 VAL A C 1
ATOM 1943 O O . VAL A 1 269 ? 6.212 -12.902 34.716 1.00 86.12 269 VAL A O 1
ATOM 1946 N N . ALA A 1 270 ? 6.393 -12.243 36.859 1.00 85.31 270 ALA A N 1
ATOM 1947 C CA . ALA A 1 270 ? 6.638 -10.837 36.548 1.00 85.31 270 ALA A CA 1
ATOM 1948 C C . ALA A 1 270 ? 7.964 -10.644 35.791 1.00 85.31 270 ALA A C 1
ATOM 1950 O O . ALA A 1 270 ? 7.992 -9.950 34.778 1.00 85.31 270 ALA A O 1
ATOM 1951 N N . ASP A 1 271 ? 9.036 -11.322 36.211 1.00 89.75 271 ASP A N 1
ATOM 1952 C CA . ASP A 1 271 ? 10.327 -11.274 35.516 1.00 89.75 271 ASP A CA 1
ATOM 1953 C C . ASP A 1 271 ? 10.231 -11.833 34.090 1.00 89.75 271 ASP A C 1
ATOM 1955 O O . ASP A 1 271 ? 10.847 -11.306 33.164 1.00 89.75 271 ASP A O 1
ATOM 1959 N N . ALA A 1 272 ? 9.454 -12.905 33.896 1.00 88.75 272 ALA A N 1
ATOM 1960 C CA . ALA A 1 272 ? 9.195 -13.461 32.572 1.00 88.75 272 ALA A CA 1
ATOM 1961 C C . ALA A 1 272 ? 8.416 -12.481 31.684 1.00 88.75 272 ALA A C 1
ATOM 1963 O O . ALA A 1 272 ? 8.782 -12.313 30.524 1.00 88.75 272 ALA A O 1
ATOM 1964 N N . PHE A 1 273 ? 7.415 -11.787 32.235 1.00 88.88 273 PHE A N 1
ATOM 1965 C CA . PHE A 1 273 ? 6.683 -10.743 31.517 1.00 88.88 273 PHE A CA 1
ATOM 1966 C C . PHE A 1 273 ? 7.606 -9.596 31.082 1.00 88.88 273 PHE A C 1
ATOM 1968 O O . PHE A 1 273 ? 7.592 -9.207 29.919 1.00 88.88 273 PHE A O 1
ATOM 1975 N N . VAL A 1 274 ? 8.462 -9.090 31.977 1.00 91.75 274 VAL A N 1
ATOM 1976 C CA . VAL A 1 274 ? 9.408 -8.005 31.650 1.00 91.75 274 VAL A CA 1
ATOM 1977 C C . VAL A 1 274 ? 10.390 -8.426 30.555 1.00 91.75 274 VAL A C 1
ATOM 1979 O O . VAL A 1 274 ? 10.636 -7.650 29.630 1.00 91.75 274 VAL A O 1
ATOM 1982 N N . ARG A 1 275 ? 10.924 -9.655 30.621 1.00 91.94 275 ARG A N 1
ATOM 1983 C CA . ARG A 1 275 ? 11.793 -10.195 29.561 1.00 91.94 275 ARG A CA 1
ATOM 1984 C C . ARG A 1 275 ? 11.071 -10.270 28.220 1.00 91.94 275 ARG A C 1
ATOM 1986 O O . ARG A 1 275 ? 11.641 -9.866 27.212 1.00 91.94 275 ARG A O 1
ATOM 1993 N N . GLU A 1 276 ? 9.826 -10.734 28.217 1.00 89.12 276 GLU A N 1
ATOM 1994 C CA . GLU A 1 276 ? 9.040 -10.873 26.992 1.00 89.12 276 GLU A CA 1
ATOM 1995 C C . GLU A 1 276 ? 8.703 -9.515 26.362 1.00 89.12 276 GLU A C 1
ATOM 1997 O O . GLU A 1 276 ? 8.861 -9.336 25.158 1.00 89.12 276 GLU A O 1
ATOM 2002 N N . ILE A 1 277 ? 8.333 -8.517 27.169 1.00 90.94 277 ILE A N 1
ATOM 2003 C CA . ILE A 1 277 ? 8.096 -7.149 26.685 1.00 90.94 277 ILE A CA 1
ATOM 2004 C C . ILE A 1 277 ? 9.379 -6.529 26.118 1.00 90.94 277 ILE A C 1
ATOM 2006 O O . ILE A 1 277 ? 9.325 -5.873 25.076 1.00 90.94 277 ILE A O 1
ATOM 2010 N N . SER A 1 278 ? 10.534 -6.741 26.764 1.00 90.44 278 SER A N 1
ATOM 2011 C CA . SER A 1 278 ? 11.815 -6.278 26.214 1.00 90.44 278 SER A CA 1
ATOM 2012 C C . SER A 1 278 ? 12.102 -6.942 24.871 1.00 90.44 278 SER A C 1
ATOM 2014 O O . SER A 1 278 ? 12.394 -6.234 23.915 1.00 90.44 278 SER A O 1
ATOM 2016 N N . ARG A 1 279 ? 11.929 -8.268 24.771 1.00 90.12 279 ARG A N 1
ATOM 2017 C CA . ARG A 1 279 ? 12.110 -9.022 23.523 1.00 90.12 279 ARG A CA 1
ATOM 2018 C C . ARG A 1 279 ? 11.233 -8.472 22.397 1.00 90.12 279 ARG A C 1
ATOM 2020 O O . ARG A 1 279 ? 11.746 -8.191 21.321 1.00 90.12 279 ARG A O 1
ATOM 2027 N N . LEU A 1 280 ? 9.940 -8.253 22.654 1.00 88.44 280 LEU A N 1
ATOM 2028 C CA . LEU A 1 280 ? 9.005 -7.697 21.667 1.00 88.44 280 LEU A CA 1
ATOM 2029 C C . LEU A 1 280 ? 9.403 -6.289 21.212 1.00 88.44 280 LEU A C 1
ATOM 2031 O O . LEU A 1 280 ? 9.309 -5.970 20.027 1.00 88.44 280 LEU A O 1
ATOM 2035 N N . ARG A 1 281 ? 9.857 -5.440 22.140 1.00 91.00 281 ARG A N 1
ATOM 2036 C CA . ARG A 1 281 ? 10.344 -4.096 21.812 1.00 91.00 281 ARG A CA 1
ATOM 2037 C C . ARG A 1 281 ? 11.611 -4.153 20.961 1.00 91.00 281 ARG A C 1
ATOM 2039 O O . ARG A 1 281 ? 11.722 -3.405 19.995 1.00 91.00 281 ARG A O 1
ATOM 2046 N N . ASP A 1 282 ? 12.550 -5.019 21.316 1.00 90.00 282 ASP A N 1
ATOM 2047 C CA . ASP A 1 282 ? 13.824 -5.143 20.612 1.00 90.00 282 ASP A CA 1
ATOM 2048 C C . ASP A 1 282 ? 13.601 -5.720 19.198 1.00 90.00 282 ASP A C 1
ATOM 2050 O O . ASP A 1 282 ? 14.174 -5.217 18.233 1.00 90.00 282 ASP A O 1
ATOM 2054 N N . GLU A 1 283 ? 12.678 -6.677 19.037 1.00 86.12 283 GLU A N 1
ATOM 2055 C CA . GLU A 1 283 ? 12.226 -7.181 17.729 1.00 86.12 283 GLU A CA 1
ATOM 2056 C C . GLU A 1 283 ? 11.520 -6.110 16.891 1.00 86.12 283 GLU A C 1
ATOM 2058 O O . GLU A 1 283 ? 11.764 -6.009 15.687 1.00 86.12 283 GLU A O 1
ATOM 2063 N N . PHE A 1 284 ? 10.669 -5.288 17.512 1.00 89.88 284 PHE A N 1
ATOM 2064 C CA . PHE A 1 284 ? 10.022 -4.169 16.832 1.00 89.88 284 PHE A CA 1
ATOM 2065 C C . PHE A 1 284 ? 11.052 -3.156 16.324 1.00 89.88 284 PHE A C 1
ATOM 2067 O O . PHE A 1 284 ? 11.030 -2.808 15.146 1.00 89.88 284 PHE A O 1
ATOM 2074 N N . ASN A 1 285 ? 11.986 -2.731 17.178 1.00 89.56 285 ASN A N 1
ATOM 2075 C CA . ASN A 1 285 ? 13.044 -1.795 16.797 1.00 89.56 285 ASN A CA 1
ATOM 2076 C C . ASN A 1 285 ? 13.914 -2.366 15.673 1.00 89.56 285 ASN A C 1
ATOM 2078 O O . ASN A 1 285 ? 14.136 -1.689 14.675 1.00 89.56 285 ASN A O 1
ATOM 2082 N N . LYS A 1 286 ? 14.311 -3.640 15.779 1.00 90.00 286 LYS A N 1
ATOM 2083 C CA . LYS A 1 286 ? 15.071 -4.326 14.731 1.00 90.00 286 LYS A CA 1
ATOM 2084 C C . LYS A 1 286 ? 14.322 -4.348 13.399 1.00 90.00 286 LYS A C 1
ATOM 2086 O O . LYS A 1 286 ? 14.929 -4.167 12.349 1.00 90.00 286 LYS A O 1
ATOM 2091 N N . ARG A 1 287 ? 13.001 -4.549 13.420 1.00 88.69 287 ARG A N 1
ATOM 2092 C CA . ARG A 1 287 ? 12.179 -4.488 12.207 1.00 88.69 287 ARG A CA 1
ATOM 2093 C C . ARG A 1 287 ? 12.138 -3.083 11.612 1.00 88.69 287 ARG A C 1
ATOM 2095 O O . ARG A 1 287 ? 12.262 -2.959 10.402 1.00 88.69 287 ARG A O 1
ATOM 2102 N N . ILE A 1 288 ? 12.000 -2.046 12.436 1.00 88.62 288 ILE A N 1
ATOM 2103 C CA . ILE A 1 288 ? 12.059 -0.659 11.959 1.00 88.62 288 ILE A CA 1
ATOM 2104 C C . ILE A 1 288 ? 13.428 -0.358 11.336 1.00 88.62 288 ILE A C 1
ATOM 2106 O O . ILE A 1 288 ? 13.478 0.228 10.258 1.00 88.62 288 ILE A O 1
ATOM 2110 N N . ASP A 1 289 ? 14.522 -0.812 11.949 1.00 88.12 289 ASP A N 1
ATOM 2111 C CA . ASP A 1 289 ? 15.868 -0.671 11.383 1.00 88.12 289 ASP A CA 1
ATOM 2112 C C . ASP A 1 289 ? 15.986 -1.391 10.030 1.00 88.12 289 ASP A C 1
ATOM 2114 O O . ASP A 1 289 ? 16.492 -0.815 9.066 1.00 88.12 289 ASP A O 1
ATOM 2118 N N . LEU A 1 290 ? 15.451 -2.613 9.917 1.00 87.31 290 LEU A N 1
ATOM 2119 C CA . LEU A 1 290 ? 15.383 -3.354 8.653 1.00 87.31 290 LEU A CA 1
ATOM 2120 C C . LEU A 1 290 ? 14.561 -2.611 7.598 1.00 87.31 290 LEU A C 1
ATOM 2122 O O . LEU A 1 290 ? 14.961 -2.566 6.436 1.00 87.31 290 LEU A O 1
ATOM 2126 N N . ASP A 1 291 ? 13.424 -2.031 7.973 1.00 86.75 291 ASP A N 1
ATOM 2127 C CA . ASP A 1 291 ? 12.572 -1.265 7.064 1.00 86.75 291 ASP A CA 1
ATOM 2128 C C . ASP A 1 291 ? 13.301 0.004 6.577 1.00 86.75 291 ASP A C 1
ATOM 2130 O O . ASP A 1 291 ? 13.292 0.298 5.381 1.00 86.75 291 ASP A O 1
ATOM 2134 N N . ILE A 1 292 ? 14.021 0.707 7.462 1.00 83.25 292 ILE A N 1
ATOM 2135 C CA . ILE A 1 292 ? 14.874 1.860 7.112 1.00 83.25 292 ILE A CA 1
ATOM 2136 C C . ILE A 1 292 ? 15.999 1.445 6.152 1.00 83.25 292 ILE A C 1
ATOM 2138 O O . ILE A 1 292 ? 16.243 2.125 5.148 1.00 83.25 292 ILE A O 1
ATOM 2142 N N . ILE A 1 293 ? 16.673 0.322 6.422 1.00 84.44 293 ILE A N 1
ATOM 2143 C CA . ILE A 1 293 ? 17.696 -0.226 5.523 1.00 84.44 293 ILE A CA 1
ATOM 2144 C C . ILE A 1 293 ? 17.069 -0.553 4.165 1.00 84.44 293 ILE A C 1
ATOM 2146 O O . ILE A 1 293 ? 17.632 -0.178 3.146 1.00 84.44 293 ILE A O 1
ATOM 2150 N N . GLY A 1 294 ? 15.865 -1.126 4.119 1.00 82.25 294 GLY A N 1
ATOM 2151 C CA . GLY A 1 294 ? 15.155 -1.424 2.869 1.00 82.25 294 GLY A CA 1
ATOM 2152 C C . GLY A 1 294 ? 14.955 -0.222 1.950 1.00 82.25 294 GLY A C 1
ATOM 2153 O O . GLY A 1 294 ? 15.088 -0.344 0.732 1.00 82.25 294 GLY A O 1
ATOM 2154 N N . PHE A 1 295 ? 14.698 0.957 2.523 1.00 79.56 295 PHE A N 1
ATOM 2155 C CA . PHE A 1 295 ? 14.566 2.199 1.758 1.00 79.56 295 PHE A CA 1
ATOM 2156 C C . PHE A 1 295 ? 15.894 2.738 1.219 1.00 79.56 295 PHE A C 1
ATOM 2158 O O . PHE A 1 295 ? 15.902 3.441 0.209 1.00 79.56 295 PHE A O 1
ATOM 2165 N N . THR A 1 296 ? 17.005 2.454 1.897 1.00 85.44 296 THR A N 1
ATOM 2166 C CA . THR A 1 296 ? 18.327 3.021 1.577 1.00 85.44 296 THR A CA 1
ATOM 2167 C C . THR A 1 296 ? 19.182 2.075 0.746 1.00 85.44 296 THR A C 1
ATOM 2169 O O . THR A 1 296 ? 19.802 2.495 -0.230 1.00 85.44 296 THR A O 1
ATOM 2172 N N . ASN A 1 297 ? 19.185 0.797 1.108 1.00 90.19 297 ASN A N 1
ATOM 2173 C CA . ASN A 1 297 ? 19.852 -0.286 0.417 1.00 90.19 297 ASN A CA 1
ATOM 2174 C C . ASN A 1 297 ? 19.001 -1.575 0.505 1.00 90.19 297 ASN A C 1
ATOM 2176 O O . ASN A 1 297 ? 19.107 -2.336 1.474 1.00 90.19 297 ASN A O 1
ATOM 2180 N N . PRO A 1 298 ? 18.174 -1.869 -0.516 1.00 87.94 298 PRO A N 1
ATOM 2181 C CA . PRO A 1 298 ? 17.307 -3.047 -0.506 1.00 87.94 298 PRO A CA 1
ATOM 2182 C C . PRO A 1 298 ? 18.081 -4.375 -0.514 1.00 87.94 298 PRO A C 1
ATOM 2184 O O . PRO A 1 298 ? 17.553 -5.380 -0.039 1.00 87.94 298 PRO A O 1
ATOM 2187 N N . LEU A 1 299 ? 19.320 -4.406 -1.027 1.00 91.12 299 LEU A N 1
ATOM 2188 C CA . LEU A 1 299 ? 20.167 -5.603 -0.966 1.00 91.12 299 LEU A CA 1
ATOM 2189 C C . LEU A 1 299 ? 20.623 -5.868 0.470 1.00 91.12 299 LEU A C 1
ATOM 2191 O O . LEU A 1 299 ? 20.514 -7.001 0.937 1.00 91.12 299 LEU A O 1
ATOM 2195 N N . ASP A 1 300 ? 21.076 -4.834 1.182 1.00 90.31 300 ASP A N 1
ATOM 2196 C CA . ASP A 1 300 ? 21.502 -4.980 2.578 1.00 90.31 300 ASP A CA 1
ATOM 2197 C C . ASP A 1 300 ? 20.343 -5.448 3.459 1.00 90.31 300 ASP A C 1
ATOM 2199 O O . ASP A 1 300 ? 20.536 -6.349 4.273 1.00 90.31 300 ASP A O 1
ATOM 2203 N N . GLN A 1 301 ? 19.124 -4.931 3.249 1.00 94.31 301 GLN A N 1
ATOM 2204 C CA . GLN A 1 301 ? 17.937 -5.400 3.973 1.00 94.31 301 GLN A CA 1
ATOM 2205 C C . GLN A 1 301 ? 17.716 -6.902 3.761 1.00 94.31 301 GLN A C 1
ATOM 2207 O O . GLN A 1 301 ? 17.534 -7.648 4.723 1.00 94.31 301 GLN A O 1
ATOM 2212 N N . GLN A 1 302 ? 17.738 -7.362 2.507 1.00 93.06 302 GLN A N 1
ATOM 2213 C CA . GLN A 1 302 ? 17.513 -8.775 2.200 1.00 93.06 302 GLN A CA 1
ATOM 2214 C C . GLN A 1 302 ? 18.636 -9.667 2.740 1.00 93.06 302 GLN A C 1
ATOM 2216 O O . GLN A 1 302 ? 18.353 -10.754 3.245 1.00 93.06 302 GLN A O 1
ATOM 2221 N N . LEU A 1 303 ? 19.889 -9.203 2.706 1.00 93.38 303 LEU A N 1
ATOM 2222 C CA . LEU A 1 303 ? 21.019 -9.905 3.317 1.00 93.38 303 LEU A CA 1
ATOM 2223 C C . LEU A 1 303 ? 20.873 -10.006 4.836 1.00 93.38 303 LEU A C 1
ATOM 2225 O O . LEU A 1 303 ? 21.172 -11.055 5.399 1.00 93.38 303 LEU A O 1
ATOM 2229 N N . GLN A 1 304 ? 20.390 -8.956 5.496 1.00 93.25 304 GLN A N 1
ATOM 2230 C CA . GLN A 1 304 ? 20.212 -8.944 6.946 1.00 93.25 304 GLN A CA 1
ATOM 2231 C C . GLN A 1 304 ? 19.050 -9.853 7.381 1.00 93.25 304 GLN A C 1
ATOM 2233 O O . GLN A 1 304 ? 19.199 -10.629 8.324 1.00 93.25 304 GLN A O 1
ATOM 2238 N N . ILE A 1 305 ? 17.933 -9.845 6.640 1.00 93.12 305 ILE A N 1
ATOM 2239 C CA . ILE A 1 305 ? 16.818 -10.789 6.837 1.00 93.12 305 ILE A CA 1
ATOM 2240 C C . ILE A 1 305 ? 17.296 -12.235 6.659 1.00 93.12 305 ILE A C 1
ATOM 2242 O O . ILE A 1 305 ? 16.959 -13.103 7.469 1.00 93.12 305 ILE A O 1
ATOM 2246 N N . LEU A 1 306 ? 18.076 -12.497 5.605 1.00 94.12 306 LEU A N 1
ATOM 2247 C CA . LEU A 1 306 ? 18.633 -13.818 5.343 1.00 94.12 306 LEU A CA 1
ATOM 2248 C C . LEU A 1 306 ? 19.566 -14.242 6.482 1.00 94.12 306 LEU A C 1
ATOM 2250 O O . LEU A 1 306 ? 19.388 -15.321 7.034 1.00 94.12 306 LEU A O 1
ATOM 2254 N N . PHE A 1 307 ? 20.500 -13.381 6.885 1.00 95.44 307 PHE A N 1
ATOM 2255 C CA . PHE A 1 307 ? 21.436 -13.646 7.976 1.00 95.44 307 PHE A CA 1
ATOM 2256 C C . PHE A 1 307 ? 20.718 -13.983 9.290 1.00 95.44 307 PHE A C 1
ATOM 2258 O O . PHE A 1 307 ? 21.032 -14.984 9.928 1.00 95.44 307 PHE A O 1
ATOM 2265 N N . ASP A 1 308 ? 19.686 -13.222 9.657 1.00 93.19 308 ASP A N 1
ATOM 2266 C CA . ASP A 1 308 ? 18.868 -13.510 10.839 1.00 93.19 308 ASP A CA 1
ATOM 2267 C C . ASP A 1 308 ? 18.187 -14.883 10.772 1.00 93.19 308 ASP A C 1
ATOM 2269 O O . ASP A 1 308 ? 18.052 -15.572 11.786 1.00 93.19 308 ASP A O 1
ATOM 2273 N N . ALA A 1 309 ? 17.727 -15.286 9.586 1.00 93.81 309 ALA A N 1
ATOM 2274 C CA . ALA A 1 309 ? 17.136 -16.603 9.384 1.00 93.81 309 ALA A CA 1
ATOM 2275 C C . ALA A 1 309 ? 18.186 -17.717 9.513 1.00 93.81 309 ALA A C 1
ATOM 2277 O O . ALA A 1 309 ? 17.903 -18.758 10.101 1.00 93.81 309 ALA A O 1
ATOM 2278 N N . GLN A 1 310 ? 19.396 -17.478 9.006 1.00 95.56 310 GLN A N 1
ATOM 2279 C CA . GLN A 1 310 ? 20.527 -18.402 9.071 1.00 95.56 310 GLN A CA 1
ATOM 2280 C C . GLN A 1 310 ? 21.004 -18.622 10.509 1.00 95.56 310 GLN A C 1
ATOM 2282 O O . GLN A 1 310 ? 21.208 -19.769 10.900 1.00 95.56 310 GLN A O 1
ATOM 2287 N N . VAL A 1 311 ? 21.103 -17.555 11.312 1.00 95.31 311 VAL A N 1
ATOM 2288 C CA . VAL A 1 311 ? 21.446 -17.644 12.743 1.00 95.31 311 VAL A CA 1
ATOM 2289 C C . VAL A 1 311 ? 20.408 -18.474 13.497 1.00 95.31 311 VAL A C 1
ATOM 2291 O O . VAL A 1 311 ? 20.777 -19.443 14.154 1.00 95.31 311 VAL A O 1
ATOM 2294 N N . ARG A 1 312 ? 19.108 -18.183 13.330 1.00 93.94 312 ARG A N 1
ATOM 2295 C CA . ARG A 1 312 ? 18.040 -18.981 13.965 1.00 93.94 312 ARG A CA 1
ATOM 2296 C C . ARG A 1 312 ? 18.099 -20.452 13.562 1.00 93.94 312 ARG A C 1
ATOM 2298 O O . ARG A 1 312 ? 17.946 -21.328 14.404 1.00 93.94 312 ARG A O 1
ATOM 2305 N N . ARG A 1 313 ? 18.359 -20.736 12.283 1.00 96.25 313 ARG A N 1
ATOM 2306 C CA . ARG A 1 313 ? 18.471 -22.109 11.774 1.00 96.25 313 ARG A CA 1
ATOM 2307 C C . ARG A 1 313 ? 19.646 -22.859 12.406 1.00 96.25 313 ARG A C 1
ATOM 2309 O O . ARG A 1 313 ? 19.509 -24.043 12.693 1.00 96.25 313 ARG A O 1
ATOM 2316 N N . LEU A 1 314 ? 20.774 -22.184 12.636 1.00 96.88 314 LEU A N 1
ATOM 2317 C CA . LEU A 1 314 ? 21.931 -22.764 13.324 1.00 96.88 314 LEU A CA 1
ATOM 2318 C C . LEU A 1 314 ? 21.632 -23.034 14.804 1.00 96.88 314 LEU A C 1
ATOM 2320 O O . LEU A 1 314 ? 21.915 -24.129 15.282 1.00 96.88 314 LEU A O 1
ATOM 2324 N N . GLU A 1 315 ? 21.002 -22.088 15.506 1.00 94.19 315 GLU A N 1
ATOM 2325 C CA . GLU A 1 315 ? 20.579 -22.265 16.904 1.00 94.19 315 GLU A CA 1
ATOM 2326 C C . GLU A 1 315 ? 19.590 -23.435 17.054 1.00 94.19 315 GLU A C 1
ATOM 2328 O O . GLU A 1 315 ? 19.737 -24.281 17.938 1.00 94.19 315 GLU A O 1
ATOM 2333 N N . GLU A 1 316 ? 18.604 -23.527 16.157 1.00 94.25 316 GLU A N 1
ATOM 2334 C CA . GLU A 1 316 ? 17.633 -24.623 16.119 1.00 94.25 316 GLU A CA 1
ATOM 2335 C C . GLU A 1 316 ? 18.304 -25.968 15.813 1.00 94.25 316 GLU A C 1
ATOM 2337 O O . GLU A 1 316 ? 18.036 -26.963 16.490 1.00 94.25 316 GLU A O 1
ATOM 2342 N N . ALA A 1 317 ? 19.203 -26.009 14.827 1.00 96.31 317 ALA A N 1
ATOM 2343 C CA . ALA A 1 317 ? 19.952 -27.211 14.483 1.00 96.31 317 ALA A CA 1
ATOM 2344 C C . ALA A 1 317 ? 20.820 -27.686 15.656 1.00 96.31 317 ALA A C 1
ATOM 2346 O O . ALA A 1 317 ? 20.812 -28.875 15.978 1.00 96.31 317 ALA A O 1
ATOM 2347 N N . GLN A 1 318 ? 21.484 -26.762 16.356 1.00 96.44 318 GLN A N 1
ATOM 2348 C CA . GLN A 1 318 ? 22.276 -27.062 17.545 1.00 96.44 318 GLN A CA 1
ATOM 2349 C C . GLN A 1 318 ? 21.405 -27.617 18.680 1.00 96.44 318 GLN A C 1
ATOM 2351 O O . GLN A 1 318 ? 21.752 -28.634 19.281 1.00 96.44 318 GLN A O 1
ATOM 2356 N N . ALA A 1 319 ? 20.251 -26.999 18.949 1.00 93.56 319 ALA A N 1
ATOM 2357 C CA . ALA A 1 319 ? 19.326 -27.451 19.988 1.00 93.56 319 ALA A CA 1
ATOM 2358 C C . ALA A 1 319 ? 18.742 -28.847 19.701 1.00 93.56 319 ALA A C 1
ATOM 2360 O O . ALA A 1 319 ? 18.451 -29.606 20.629 1.00 93.56 319 ALA A O 1
ATOM 2361 N N . LEU A 1 320 ? 18.576 -29.190 18.422 1.00 96.44 320 LEU A N 1
ATOM 2362 C CA . LEU A 1 320 ? 18.052 -30.480 17.970 1.00 96.44 320 LEU A CA 1
ATOM 2363 C C . LEU A 1 320 ? 19.141 -31.543 17.748 1.00 96.44 320 LEU A C 1
ATOM 2365 O O . LEU A 1 320 ? 18.801 -32.704 17.515 1.00 96.44 320 LEU A O 1
ATOM 2369 N N . GLY A 1 321 ? 20.425 -31.175 17.821 1.00 95.00 321 GLY A N 1
ATOM 2370 C CA . GLY A 1 321 ? 21.544 -32.059 17.487 1.00 95.00 321 GLY A CA 1
ATOM 2371 C C . GLY A 1 321 ? 21.586 -32.452 16.005 1.00 95.00 321 GLY A C 1
ATOM 2372 O O . GLY A 1 321 ? 22.008 -33.561 15.678 1.00 95.00 321 GLY A O 1
ATOM 2373 N N . ALA A 1 322 ? 21.089 -31.584 15.123 1.00 97.31 322 ALA A N 1
ATOM 2374 C CA . ALA A 1 322 ? 21.186 -31.753 13.678 1.00 97.31 322 ALA A CA 1
ATOM 2375 C C . ALA A 1 322 ? 22.610 -31.447 13.176 1.00 97.31 322 ALA A C 1
ATOM 2377 O O . ALA A 1 322 ? 23.410 -30.830 13.879 1.00 97.31 322 ALA A O 1
ATOM 2378 N N . ASP A 1 323 ? 22.922 -31.882 11.953 1.00 97.44 323 ASP A N 1
ATOM 2379 C CA . ASP A 1 323 ? 24.218 -31.615 11.327 1.00 97.44 323 ASP A CA 1
ATOM 2380 C C . ASP A 1 323 ? 24.349 -30.124 10.970 1.00 97.44 323 ASP A C 1
ATOM 2382 O O . ASP A 1 323 ? 23.655 -29.615 10.086 1.00 97.44 323 ASP A O 1
ATOM 2386 N N . LEU A 1 324 ? 25.228 -29.417 11.685 1.00 95.44 324 LEU A N 1
ATOM 2387 C CA . LEU A 1 324 ? 25.474 -27.989 11.475 1.00 95.44 324 LEU A CA 1
ATOM 2388 C C . LEU A 1 324 ? 26.122 -27.715 10.114 1.00 95.44 324 LEU A C 1
ATOM 2390 O O . LEU A 1 324 ? 25.854 -26.672 9.520 1.00 95.44 324 LEU A O 1
ATOM 2394 N N . LEU A 1 325 ? 26.907 -28.658 9.585 1.00 95.00 325 LEU A N 1
ATOM 2395 C CA . LEU A 1 325 ? 27.617 -28.473 8.324 1.00 95.00 325 LEU A CA 1
ATOM 2396 C C . LEU A 1 325 ? 26.648 -28.387 7.140 1.00 95.00 325 LEU A C 1
ATOM 2398 O O . LEU A 1 325 ? 26.795 -27.536 6.260 1.00 95.00 325 LEU A O 1
ATOM 2402 N N . ASP A 1 326 ? 25.618 -29.233 7.135 1.00 94.38 326 ASP A N 1
ATOM 2403 C CA . ASP A 1 326 ? 24.574 -29.198 6.109 1.00 94.38 326 ASP A CA 1
ATOM 2404 C C . ASP A 1 326 ? 23.776 -27.884 6.159 1.00 94.38 326 ASP A C 1
ATOM 2406 O O . ASP A 1 326 ? 23.410 -27.326 5.118 1.00 94.38 326 ASP A O 1
ATOM 2410 N N . VAL A 1 327 ? 23.544 -27.350 7.361 1.00 94.69 327 VAL A N 1
ATOM 2411 C CA . VAL A 1 327 ? 22.862 -26.065 7.559 1.00 94.69 327 VAL A CA 1
ATOM 2412 C C . VAL A 1 327 ? 23.716 -24.901 7.060 1.00 94.69 327 VAL A C 1
ATOM 2414 O O . VAL A 1 327 ? 23.207 -24.036 6.345 1.00 94.69 327 VAL A O 1
ATOM 2417 N N . GLU A 1 328 ? 25.012 -24.884 7.367 1.00 94.44 328 GLU A N 1
ATOM 2418 C CA . GLU A 1 328 ? 25.940 -23.874 6.849 1.00 94.44 328 GLU A CA 1
ATOM 2419 C C . GLU A 1 328 ? 26.039 -23.921 5.324 1.00 94.44 328 GLU A C 1
ATOM 2421 O O . GLU A 1 328 ? 25.986 -22.881 4.662 1.00 94.44 328 GLU A O 1
ATOM 2426 N N . ARG A 1 329 ? 26.093 -25.122 4.740 1.00 94.62 329 ARG A N 1
ATOM 2427 C CA . ARG A 1 329 ? 26.092 -25.292 3.284 1.00 94.62 329 ARG A CA 1
ATOM 2428 C C . ARG A 1 329 ? 24.827 -24.721 2.646 1.00 94.62 329 ARG A C 1
ATOM 2430 O O . ARG A 1 329 ? 24.916 -24.033 1.628 1.00 94.62 329 ARG A O 1
ATOM 2437 N N . LEU A 1 330 ? 23.657 -24.971 3.236 1.00 95.06 330 LEU A N 1
ATOM 2438 C CA . LEU A 1 330 ? 22.400 -24.373 2.781 1.00 95.06 330 LEU A CA 1
ATOM 2439 C C . LEU A 1 330 ? 22.446 -22.839 2.870 1.00 95.06 330 LEU A C 1
ATOM 2441 O O . LEU A 1 330 ? 22.074 -22.158 1.915 1.00 95.06 330 LEU A O 1
ATOM 2445 N N . ASN A 1 331 ? 22.941 -22.301 3.985 1.00 94.62 331 ASN A N 1
ATOM 2446 C CA . ASN A 1 331 ? 23.062 -20.861 4.211 1.00 94.62 331 ASN A CA 1
ATOM 2447 C C . ASN A 1 331 ? 23.961 -20.187 3.151 1.00 94.62 331 ASN A C 1
ATOM 2449 O O . ASN A 1 331 ? 23.622 -19.120 2.628 1.00 94.62 331 ASN A O 1
ATOM 2453 N N . LEU A 1 332 ? 25.082 -20.818 2.783 1.00 95.19 332 LEU A N 1
ATOM 2454 C CA . LEU A 1 332 ? 25.971 -20.329 1.723 1.00 95.19 332 LEU A CA 1
ATOM 2455 C C . LEU A 1 332 ? 25.259 -20.275 0.363 1.00 95.19 332 LEU A C 1
ATOM 2457 O O . LEU A 1 332 ? 25.275 -19.232 -0.290 1.00 95.19 332 LEU A O 1
ATOM 2461 N N . LEU A 1 333 ? 24.567 -21.351 -0.022 1.00 94.56 333 LEU A N 1
ATOM 2462 C CA . LEU A 1 333 ? 23.833 -21.423 -1.292 1.00 94.56 333 LEU A CA 1
ATOM 2463 C C . LEU A 1 333 ? 22.699 -20.389 -1.380 1.00 94.56 333 LEU A C 1
ATOM 2465 O O . LEU A 1 333 ? 22.482 -19.784 -2.431 1.00 94.56 333 LEU A O 1
ATOM 2469 N N . GLU A 1 334 ? 21.969 -20.156 -0.285 1.00 95.38 334 GLU A N 1
ATOM 2470 C CA . GLU A 1 334 ? 20.930 -19.119 -0.234 1.00 95.38 334 GLU A CA 1
ATOM 2471 C C . GLU A 1 334 ? 21.523 -17.714 -0.423 1.00 95.38 334 GLU A C 1
ATOM 2473 O O . GLU A 1 334 ? 20.952 -16.896 -1.151 1.00 95.38 334 GLU A O 1
ATOM 2478 N N . ARG A 1 335 ? 22.688 -17.444 0.183 1.00 93.75 335 ARG A N 1
ATOM 2479 C CA . ARG A 1 335 ? 23.391 -16.162 0.042 1.00 93.75 335 ARG A CA 1
ATOM 2480 C C . ARG A 1 335 ? 23.889 -15.944 -1.385 1.00 93.75 335 ARG A C 1
ATOM 2482 O O . ARG A 1 335 ? 23.686 -14.859 -1.928 1.00 93.75 335 ARG A O 1
ATOM 2489 N N . GLU A 1 336 ? 24.510 -16.952 -1.995 1.00 93.31 336 GLU A N 1
ATOM 2490 C CA . GLU A 1 336 ? 24.971 -16.890 -3.388 1.00 93.31 336 GLU A CA 1
ATOM 2491 C C . GLU A 1 336 ? 23.808 -16.602 -4.341 1.00 93.31 336 GLU A C 1
ATOM 2493 O O . GLU A 1 336 ? 23.879 -15.673 -5.148 1.00 93.31 336 GLU A O 1
ATOM 2498 N N . ARG A 1 337 ? 22.694 -17.327 -4.182 1.00 94.12 337 ARG A N 1
ATOM 2499 C CA . ARG A 1 337 ? 21.488 -17.134 -4.994 1.00 94.12 337 ARG A CA 1
ATOM 2500 C C . ARG A 1 337 ? 20.925 -15.718 -4.877 1.00 94.12 337 ARG A C 1
ATOM 2502 O O . ARG A 1 337 ? 20.500 -15.150 -5.883 1.00 94.12 337 ARG A O 1
ATOM 2509 N N . LEU A 1 338 ? 20.901 -15.149 -3.671 1.00 92.00 338 LEU A N 1
ATOM 2510 C CA . LEU A 1 338 ? 20.420 -13.785 -3.447 1.00 92.00 338 LEU A CA 1
ATOM 2511 C C . LEU A 1 338 ? 21.309 -12.753 -4.160 1.00 92.00 338 LEU A C 1
ATOM 2513 O O . LEU A 1 338 ? 20.801 -11.892 -4.880 1.00 92.00 338 LEU A O 1
ATOM 2517 N N . ILE A 1 339 ? 22.632 -12.875 -4.009 1.00 88.81 339 ILE A N 1
ATOM 2518 C CA . ILE A 1 339 ? 23.606 -11.989 -4.665 1.00 88.81 339 ILE A CA 1
ATOM 2519 C C . ILE A 1 339 ? 23.471 -12.082 -6.188 1.00 88.81 339 ILE A C 1
ATOM 2521 O O . ILE A 1 339 ? 23.426 -11.056 -6.866 1.00 88.81 339 ILE A O 1
ATOM 2525 N N . GLU A 1 340 ? 23.341 -13.292 -6.732 1.00 89.31 340 GLU A N 1
ATOM 2526 C CA . GLU A 1 340 ? 23.186 -13.507 -8.169 1.00 89.31 340 GLU A CA 1
ATOM 2527 C C . GLU A 1 340 ? 21.896 -12.869 -8.716 1.00 89.31 340 GLU A C 1
ATOM 2529 O O . GLU A 1 340 ? 21.904 -12.239 -9.777 1.00 89.31 340 GLU A O 1
ATOM 2534 N N . GLN A 1 341 ? 20.780 -12.976 -7.989 1.00 89.19 341 GLN A N 1
ATOM 2535 C CA . GLN A 1 341 ? 19.512 -12.351 -8.378 1.00 89.19 341 GLN A CA 1
ATOM 2536 C C . GLN A 1 341 ? 19.602 -10.821 -8.418 1.00 89.19 341 GLN A C 1
ATOM 2538 O O . GLN A 1 341 ? 19.115 -10.199 -9.372 1.00 89.19 341 GLN A O 1
ATOM 2543 N N . PHE A 1 342 ? 20.250 -10.212 -7.423 1.00 89.94 342 PHE A N 1
ATOM 2544 C CA . PHE A 1 342 ? 20.490 -8.771 -7.415 1.00 89.94 342 PHE A CA 1
ATOM 2545 C C . PHE A 1 342 ? 21.454 -8.345 -8.514 1.00 89.94 342 PHE A C 1
ATOM 2547 O O . PHE A 1 342 ? 21.158 -7.380 -9.214 1.00 89.94 342 PHE A O 1
ATOM 2554 N N . ALA A 1 343 ? 22.545 -9.082 -8.731 1.00 84.50 343 ALA A N 1
ATOM 2555 C CA . ALA A 1 343 ? 23.493 -8.804 -9.806 1.00 84.50 343 ALA A CA 1
ATOM 2556 C C . ALA A 1 343 ? 22.804 -8.839 -11.178 1.00 84.50 343 ALA A C 1
ATOM 2558 O O . ALA A 1 343 ? 22.958 -7.910 -11.967 1.00 84.50 343 ALA A O 1
ATOM 2559 N N . ARG A 1 344 ? 21.957 -9.845 -11.441 1.00 85.44 344 ARG A N 1
ATOM 2560 C CA . ARG A 1 344 ? 21.154 -9.925 -12.674 1.00 85.44 344 ARG A CA 1
ATOM 2561 C C . ARG A 1 344 ? 20.191 -8.743 -12.812 1.00 85.44 344 ARG A C 1
ATOM 2563 O O . ARG A 1 344 ? 20.030 -8.216 -13.908 1.00 85.44 344 ARG A O 1
ATOM 2570 N N . THR A 1 345 ? 19.543 -8.326 -11.726 1.00 82.44 345 THR A N 1
ATOM 2571 C CA . THR A 1 345 ? 18.585 -7.205 -11.745 1.00 82.44 345 THR A CA 1
ATOM 2572 C C . THR A 1 345 ? 19.286 -5.865 -11.960 1.00 82.44 345 THR A C 1
ATOM 2574 O O . THR A 1 345 ? 18.860 -5.089 -12.813 1.00 82.44 345 THR A O 1
ATOM 2577 N N . ALA A 1 346 ? 20.391 -5.622 -11.253 1.00 80.12 346 ALA A N 1
ATOM 2578 C CA . ALA A 1 346 ? 21.226 -4.440 -11.425 1.00 80.12 346 ALA A CA 1
ATOM 2579 C C . ALA A 1 346 ? 21.813 -4.376 -12.840 1.00 80.12 346 ALA A C 1
ATOM 2581 O O . ALA A 1 346 ? 21.742 -3.330 -13.477 1.00 80.12 346 ALA A O 1
ATOM 2582 N N . ASN A 1 347 ? 22.302 -5.503 -13.371 1.00 80.94 347 ASN A N 1
ATOM 2583 C CA . ASN A 1 347 ? 22.828 -5.562 -14.732 1.00 80.94 347 ASN A CA 1
ATOM 2584 C C . ASN A 1 347 ? 21.748 -5.223 -15.769 1.00 80.94 347 ASN A C 1
ATOM 2586 O O . ASN A 1 347 ? 21.983 -4.402 -16.645 1.00 80.94 347 ASN A O 1
ATOM 2590 N N . ARG A 1 348 ? 20.525 -5.758 -15.634 1.00 78.19 348 ARG A N 1
ATOM 2591 C CA . ARG A 1 348 ? 19.406 -5.379 -16.519 1.00 78.19 348 ARG A CA 1
ATOM 2592 C C . ARG A 1 348 ? 19.057 -3.895 -16.435 1.00 78.19 348 ARG A C 1
ATOM 2594 O O . ARG A 1 348 ? 18.753 -3.299 -17.460 1.00 78.19 348 ARG A O 1
ATOM 2601 N N . ALA A 1 349 ? 19.082 -3.307 -15.239 1.00 75.50 349 ALA A N 1
ATOM 2602 C CA . ALA A 1 349 ? 18.818 -1.880 -15.070 1.00 75.50 349 ALA A CA 1
ATOM 2603 C C . ALA A 1 349 ? 19.901 -1.017 -15.742 1.00 75.50 349 ALA A C 1
ATOM 2605 O O . ALA A 1 349 ? 19.573 -0.029 -16.392 1.00 75.50 349 ALA A O 1
ATOM 2606 N N . LEU A 1 350 ? 21.173 -1.413 -15.632 1.00 74.81 350 LEU A N 1
ATOM 2607 C CA . LEU A 1 350 ? 22.286 -0.743 -16.311 1.00 74.81 350 LEU A CA 1
ATOM 2608 C C . LEU A 1 350 ? 22.207 -0.895 -17.834 1.00 74.81 350 LEU A C 1
ATOM 2610 O O . LEU A 1 350 ? 22.382 0.091 -18.542 1.00 74.81 350 LEU A O 1
ATOM 2614 N N . ILE A 1 351 ? 21.893 -2.096 -18.330 1.00 77.44 351 ILE A N 1
ATOM 2615 C CA . ILE A 1 351 ? 21.666 -2.348 -19.761 1.00 77.44 351 ILE A CA 1
ATOM 2616 C C . ILE A 1 351 ? 20.521 -1.464 -20.276 1.00 77.44 351 ILE A C 1
ATOM 2618 O O . ILE A 1 351 ? 20.674 -0.818 -21.305 1.00 77.44 351 ILE A O 1
ATOM 2622 N N . GLY A 1 352 ? 19.411 -1.364 -19.535 1.00 76.06 352 GLY A N 1
ATOM 2623 C CA . GLY A 1 352 ? 18.292 -0.489 -19.898 1.00 76.06 352 GLY A CA 1
ATOM 2624 C C . GLY A 1 352 ? 18.667 0.996 -19.939 1.00 76.06 352 GLY A C 1
ATOM 2625 O O . GLY A 1 352 ? 18.310 1.686 -20.884 1.00 76.06 352 GLY A O 1
ATOM 2626 N N . LEU A 1 353 ? 19.442 1.482 -18.964 1.00 74.19 353 LEU A N 1
ATOM 2627 C CA . LEU A 1 353 ? 19.904 2.875 -18.953 1.00 74.19 353 LEU A CA 1
ATOM 2628 C C . LEU A 1 353 ? 20.849 3.181 -20.122 1.00 74.19 353 LEU A C 1
ATOM 2630 O O . LEU A 1 353 ? 20.776 4.266 -20.696 1.00 74.19 353 LEU A O 1
ATOM 2634 N N . ASN A 1 354 ? 21.726 2.241 -20.481 1.00 78.25 354 ASN A N 1
ATOM 2635 C CA . ASN A 1 354 ? 22.573 2.387 -21.662 1.00 78.25 354 ASN A CA 1
ATOM 2636 C C . ASN A 1 354 ? 21.729 2.438 -22.940 1.00 78.25 354 ASN A C 1
ATOM 2638 O O . ASN A 1 354 ? 21.962 3.325 -23.755 1.00 78.25 354 ASN A O 1
ATOM 2642 N N . ALA A 1 355 ? 20.716 1.575 -23.069 1.00 79.56 355 ALA A N 1
ATOM 2643 C CA . ALA A 1 355 ? 19.791 1.599 -24.201 1.00 79.56 355 ALA A CA 1
ATOM 2644 C C . ALA A 1 355 ? 19.054 2.948 -24.318 1.00 79.56 355 ALA A C 1
ATOM 2646 O O . ALA A 1 355 ? 19.031 3.530 -25.396 1.00 79.56 355 ALA A O 1
ATOM 2647 N N . ASP A 1 356 ? 18.555 3.514 -23.211 1.00 79.81 356 ASP A N 1
ATOM 2648 C CA . ASP A 1 356 ? 17.890 4.830 -23.214 1.00 79.81 356 ASP A CA 1
ATOM 2649 C C . ASP A 1 356 ? 18.834 5.967 -23.664 1.00 79.81 356 ASP A C 1
ATOM 2651 O O . ASP A 1 356 ? 18.441 6.880 -24.399 1.00 79.81 356 ASP A O 1
ATOM 2655 N N . VAL A 1 357 ? 20.096 5.935 -23.215 1.00 85.50 357 VAL A N 1
ATOM 2656 C CA . VAL A 1 357 ? 21.120 6.915 -23.616 1.00 85.50 357 VAL A CA 1
ATOM 2657 C C . VAL A 1 357 ? 21.481 6.747 -25.089 1.00 85.50 357 VAL A C 1
ATOM 2659 O O . VAL A 1 357 ? 21.600 7.746 -25.805 1.00 85.50 357 VAL A O 1
ATOM 2662 N N . GLU A 1 358 ? 21.643 5.508 -25.548 1.00 87.00 358 GLU A N 1
ATOM 2663 C CA . GLU A 1 358 ? 21.886 5.211 -26.953 1.00 87.00 358 GLU A CA 1
ATOM 2664 C C . GLU A 1 358 ? 20.729 5.685 -27.822 1.00 87.00 358 GLU A C 1
ATOM 2666 O O . GLU A 1 358 ? 20.970 6.430 -28.765 1.00 87.00 358 GLU A O 1
ATOM 2671 N N . ASP A 1 359 ? 19.484 5.354 -27.487 1.00 85.69 359 ASP A N 1
ATOM 2672 C CA . ASP A 1 359 ? 18.288 5.793 -28.209 1.00 85.69 359 ASP A CA 1
ATOM 2673 C C . ASP A 1 359 ? 18.213 7.317 -28.321 1.00 85.69 359 ASP A C 1
ATOM 2675 O O . ASP A 1 359 ? 17.932 7.856 -29.398 1.00 85.69 359 ASP A O 1
ATOM 2679 N N . PHE A 1 360 ? 18.557 8.039 -27.251 1.00 90.62 360 PHE A N 1
ATOM 2680 C CA . PHE A 1 360 ? 18.674 9.491 -27.309 1.00 90.62 360 PHE A CA 1
ATOM 2681 C C . PHE A 1 360 ? 19.772 9.944 -28.283 1.00 90.62 360 PHE A C 1
ATOM 2683 O O . PHE A 1 360 ? 19.508 10.787 -29.145 1.00 90.62 360 PHE A O 1
ATOM 2690 N N . ILE A 1 361 ? 20.982 9.381 -28.205 1.00 90.50 361 ILE A N 1
ATOM 2691 C CA . ILE A 1 361 ? 22.078 9.697 -29.139 1.00 90.50 361 ILE A CA 1
ATOM 2692 C C . ILE A 1 361 ? 21.667 9.381 -30.585 1.00 90.50 361 ILE A C 1
ATOM 2694 O O . ILE A 1 361 ? 21.931 10.173 -31.494 1.00 90.50 361 ILE A O 1
ATOM 2698 N N . ASN A 1 362 ? 20.977 8.269 -30.811 1.00 90.56 362 ASN A N 1
ATOM 2699 C CA . ASN A 1 362 ? 20.500 7.849 -32.124 1.00 90.56 362 ASN A CA 1
ATOM 2700 C C . ASN A 1 362 ? 19.458 8.815 -32.661 1.00 90.56 362 ASN A C 1
ATOM 2702 O O . ASN A 1 362 ? 19.546 9.208 -33.821 1.00 90.56 362 ASN A O 1
ATOM 2706 N N . SER A 1 363 ? 18.524 9.270 -31.823 1.00 92.19 363 SER A N 1
ATOM 2707 C CA . SER A 1 363 ? 17.490 10.226 -32.228 1.00 92.19 363 SER A CA 1
ATOM 2708 C C . SER A 1 363 ? 18.081 11.524 -32.799 1.00 92.19 363 SER A C 1
ATOM 2710 O O . SER A 1 363 ? 17.603 12.018 -33.822 1.00 92.19 363 SER A O 1
ATOM 2712 N N . ILE A 1 364 ? 19.181 12.021 -32.216 1.00 93.69 364 ILE A N 1
ATOM 2713 C CA . ILE A 1 364 ? 19.839 13.272 -32.627 1.00 93.69 364 ILE A CA 1
ATOM 2714 C C . ILE A 1 364 ? 20.899 13.086 -33.728 1.00 93.69 364 ILE A C 1
ATOM 2716 O O . ILE A 1 364 ? 21.272 14.051 -34.399 1.00 93.69 364 ILE A O 1
ATOM 2720 N N . THR A 1 365 ? 21.412 11.870 -33.936 1.00 92.88 365 THR A N 1
ATOM 2721 C CA . THR A 1 365 ? 22.450 11.587 -34.950 1.00 92.88 365 THR A CA 1
ATOM 2722 C C . THR A 1 365 ? 21.886 10.962 -36.222 1.00 92.88 365 THR A C 1
ATOM 2724 O O . THR A 1 365 ? 22.246 11.376 -37.320 1.00 92.88 365 THR A O 1
ATOM 2727 N N . ILE A 1 366 ? 20.998 9.985 -36.085 1.00 94.50 366 ILE A N 1
ATOM 2728 C CA . ILE A 1 366 ? 20.487 9.146 -37.173 1.00 94.50 366 ILE A CA 1
ATOM 2729 C C . ILE A 1 366 ? 18.979 9.374 -37.358 1.00 94.50 366 ILE A C 1
ATOM 2731 O O . ILE A 1 366 ? 18.490 9.372 -38.489 1.00 94.50 366 ILE A O 1
ATOM 2735 N N . GLY A 1 367 ? 18.249 9.643 -36.275 1.00 91.69 367 GLY A N 1
ATOM 2736 C CA . GLY A 1 367 ? 16.802 9.843 -36.246 1.00 91.69 367 GLY A CA 1
ATOM 2737 C C . GLY A 1 367 ? 16.317 11.127 -36.922 1.00 91.69 367 GLY A C 1
ATOM 2738 O O . GLY A 1 367 ? 17.092 11.918 -37.462 1.00 91.69 367 GLY A O 1
ATOM 2739 N N . SER A 1 368 ? 14.995 11.318 -36.924 1.00 91.19 368 SER A N 1
ATOM 2740 C CA . SER A 1 368 ? 14.327 12.468 -37.555 1.00 91.19 368 SER A CA 1
ATOM 2741 C C . SER A 1 368 ? 14.672 13.813 -36.920 1.00 91.19 368 SER A C 1
ATOM 2743 O O . SER A 1 368 ? 14.527 14.841 -37.576 1.00 91.19 368 SER A O 1
ATOM 2745 N N . ASP A 1 369 ? 15.128 13.802 -35.667 1.00 91.88 369 ASP A N 1
ATOM 2746 C CA . ASP A 1 369 ? 15.519 15.006 -34.929 1.00 91.88 369 ASP A CA 1
ATOM 2747 C C . ASP A 1 369 ? 16.958 15.435 -35.245 1.00 91.88 369 ASP A C 1
ATOM 2749 O O . ASP A 1 369 ? 17.428 16.480 -34.784 1.00 91.88 369 ASP A O 1
ATOM 2753 N N . SER A 1 370 ? 17.666 14.649 -36.059 1.00 94.69 370 SER A N 1
ATOM 2754 C CA . SER A 1 370 ? 19.002 14.994 -36.506 1.00 94.69 370 SER A CA 1
ATOM 2755 C C . SER A 1 370 ? 19.003 16.216 -37.422 1.00 94.69 370 SER A C 1
ATOM 2757 O O . SER A 1 370 ? 18.234 16.321 -38.375 1.00 94.69 370 SER A O 1
ATOM 2759 N N . GLN A 1 371 ? 19.942 17.129 -37.170 1.00 94.56 371 GLN A N 1
ATOM 2760 C CA . GLN A 1 371 ? 20.213 18.278 -38.043 1.00 94.56 371 GLN A CA 1
ATOM 2761 C C . GLN A 1 371 ? 21.143 17.925 -39.215 1.00 94.56 371 GLN A C 1
ATOM 2763 O O . GLN A 1 371 ? 21.490 18.797 -40.015 1.00 94.56 371 GLN A O 1
ATOM 2768 N N . LEU A 1 372 ? 21.596 16.672 -39.296 1.00 95.44 372 LEU A N 1
ATOM 2769 C CA . LEU A 1 372 ? 22.474 16.202 -40.358 1.00 95.44 372 LEU A CA 1
ATOM 2770 C C . LEU A 1 372 ? 21.708 16.029 -41.675 1.00 95.44 372 LEU A C 1
ATOM 2772 O O . LEU A 1 372 ? 20.510 15.754 -41.696 1.00 95.44 372 LEU A O 1
ATOM 2776 N N . SER A 1 373 ? 22.427 16.160 -42.792 1.00 96.62 373 SER A N 1
ATOM 2777 C CA . SER A 1 373 ? 21.870 15.828 -44.105 1.00 96.62 373 SER A CA 1
ATOM 2778 C C . SER A 1 373 ? 21.564 14.329 -44.189 1.00 96.62 373 SER A C 1
ATOM 2780 O O . SER A 1 373 ? 22.257 13.527 -43.564 1.00 96.62 373 SER A O 1
ATOM 2782 N N . ASP A 1 374 ? 20.584 13.917 -44.998 1.00 95.75 374 ASP A N 1
ATOM 2783 C CA . ASP A 1 374 ? 20.235 12.492 -45.133 1.00 95.75 374 ASP A CA 1
ATOM 2784 C C . ASP A 1 374 ? 21.429 11.623 -45.563 1.00 95.75 374 ASP A C 1
ATOM 2786 O O . ASP A 1 374 ? 21.561 10.483 -45.123 1.00 95.75 374 ASP A O 1
ATOM 2790 N N . GLY A 1 375 ? 22.351 12.172 -46.362 1.00 95.94 375 GLY A N 1
ATOM 2791 C CA . GLY A 1 375 ? 23.585 11.481 -46.741 1.00 95.94 375 GLY A CA 1
ATOM 2792 C C . GLY A 1 375 ? 24.568 11.298 -45.578 1.00 95.94 375 GLY A C 1
ATOM 2793 O O . GLY A 1 375 ? 25.233 10.265 -45.492 1.00 95.94 375 GLY A O 1
ATOM 2794 N N . ASP A 1 376 ? 24.660 12.271 -44.670 1.00 96.94 376 ASP A N 1
ATOM 2795 C CA . ASP A 1 376 ? 25.503 12.161 -43.474 1.00 96.94 376 ASP A CA 1
ATOM 2796 C C . ASP A 1 376 ? 24.866 11.249 -42.419 1.00 96.94 376 ASP A C 1
ATOM 2798 O O . ASP A 1 376 ? 25.576 10.442 -41.821 1.00 96.94 376 ASP A O 1
ATOM 2802 N N . ARG A 1 377 ? 23.535 11.304 -42.260 1.00 96.69 377 ARG A N 1
ATOM 2803 C CA . ARG A 1 377 ? 22.758 10.372 -41.421 1.00 96.69 377 ARG A CA 1
ATOM 2804 C C . ARG A 1 377 ? 22.935 8.936 -41.895 1.00 96.69 377 ARG A C 1
ATOM 2806 O O . ARG A 1 377 ? 23.225 8.057 -41.092 1.00 96.69 377 ARG A O 1
ATOM 2813 N N . LEU A 1 378 ? 22.846 8.704 -43.206 1.00 96.94 378 LEU A N 1
ATOM 2814 C CA . LEU A 1 378 ? 23.092 7.396 -43.807 1.00 96.94 378 LEU A CA 1
ATOM 2815 C C . LEU A 1 378 ? 24.511 6.887 -43.512 1.00 96.94 378 LEU A C 1
ATOM 2817 O O . LEU A 1 378 ? 24.683 5.725 -43.151 1.00 96.94 378 LEU A O 1
ATOM 2821 N N . ARG A 1 379 ? 25.533 7.746 -43.641 1.00 97.06 379 ARG A N 1
ATOM 2822 C CA . ARG A 1 379 ? 26.921 7.373 -43.327 1.00 97.06 379 ARG A CA 1
ATOM 2823 C C . ARG A 1 379 ? 27.090 7.039 -41.844 1.00 97.06 379 ARG A C 1
ATOM 2825 O O . ARG A 1 379 ? 27.771 6.071 -41.525 1.00 97.06 379 ARG A O 1
ATOM 2832 N N . ALA A 1 380 ? 26.471 7.815 -40.954 1.00 94.31 380 ALA A N 1
ATOM 2833 C CA . ALA A 1 380 ? 26.475 7.547 -39.518 1.00 94.31 380 ALA A CA 1
ATOM 2834 C C . ALA A 1 380 ? 25.793 6.208 -39.185 1.00 94.31 380 ALA A C 1
ATOM 2836 O O . ALA A 1 380 ? 26.364 5.409 -38.448 1.00 94.31 380 ALA A O 1
ATOM 2837 N N . ALA A 1 381 ? 24.636 5.920 -39.792 1.00 96.81 381 ALA A N 1
ATOM 2838 C CA . ALA A 1 381 ? 23.948 4.637 -39.639 1.00 96.81 381 ALA A CA 1
ATOM 2839 C C . ALA A 1 381 ? 24.796 3.457 -40.139 1.00 96.81 381 ALA A C 1
ATOM 2841 O O . ALA A 1 381 ? 24.847 2.411 -39.499 1.00 96.81 381 ALA A O 1
ATOM 2842 N N . GLU A 1 382 ? 25.506 3.630 -41.257 1.00 97.44 382 GLU A N 1
ATOM 2843 C CA . GLU A 1 382 ? 26.393 2.601 -41.807 1.00 97.44 382 GLU A CA 1
ATOM 2844 C C . GLU A 1 382 ? 27.591 2.328 -40.890 1.00 97.44 382 GLU A C 1
ATOM 2846 O O . GLU A 1 382 ? 27.937 1.168 -40.664 1.00 97.44 382 GLU A O 1
ATOM 2851 N N . VAL A 1 383 ? 28.211 3.372 -40.329 1.00 96.75 383 VAL A N 1
ATOM 2852 C CA . VAL A 1 383 ? 29.286 3.221 -39.335 1.00 96.75 383 VAL A CA 1
ATOM 2853 C C . VAL A 1 383 ? 28.769 2.470 -38.109 1.00 96.75 383 VAL A C 1
ATOM 2855 O O . VAL A 1 383 ? 29.347 1.446 -37.750 1.00 96.75 383 VAL A O 1
ATOM 2858 N N . ARG A 1 384 ? 27.639 2.907 -37.541 1.00 94.81 384 ARG A N 1
ATOM 2859 C CA . ARG A 1 384 ? 27.047 2.288 -36.350 1.00 94.81 384 ARG A CA 1
ATOM 2860 C C . ARG A 1 384 ? 26.703 0.815 -36.569 1.00 94.81 384 ARG A C 1
ATOM 2862 O O . ARG A 1 384 ? 27.047 -0.025 -35.743 1.00 94.81 384 ARG A O 1
ATOM 2869 N N . PHE A 1 385 ? 26.066 0.481 -37.692 1.00 97.50 385 PHE A N 1
ATOM 2870 C CA . PHE A 1 385 ? 25.751 -0.909 -38.026 1.00 97.50 385 PHE A CA 1
ATOM 2871 C C . PHE A 1 385 ? 27.016 -1.775 -38.105 1.00 97.50 385 PHE A C 1
ATOM 2873 O O . PHE A 1 385 ? 27.035 -2.882 -37.575 1.00 97.50 385 PHE A O 1
ATOM 2880 N N . ASN A 1 386 ? 28.091 -1.275 -38.721 1.00 97.06 386 ASN A N 1
ATOM 2881 C CA . ASN A 1 386 ? 29.350 -2.015 -38.833 1.00 97.06 386 ASN A CA 1
ATOM 2882 C C . ASN A 1 386 ? 30.075 -2.178 -37.486 1.00 97.06 386 ASN A C 1
ATOM 2884 O O . ASN A 1 386 ? 30.679 -3.228 -37.242 1.00 97.06 386 ASN A O 1
ATOM 2888 N N . GLU A 1 387 ? 30.016 -1.171 -36.613 1.00 95.69 387 GLU A N 1
ATOM 2889 C CA . GLU A 1 387 ? 30.549 -1.241 -35.248 1.00 95.69 387 GLU A CA 1
ATOM 2890 C C . GLU A 1 387 ? 29.805 -2.302 -34.428 1.00 95.69 387 GLU A C 1
ATOM 2892 O O . GLU A 1 387 ? 30.442 -3.221 -33.907 1.00 95.69 387 GLU A O 1
ATOM 2897 N N . LEU A 1 388 ? 28.467 -2.254 -34.414 1.00 94.50 388 LEU A N 1
ATOM 2898 C CA . LEU A 1 388 ? 27.627 -3.242 -33.728 1.00 94.50 388 LEU A CA 1
ATOM 2899 C C . LEU A 1 388 ? 27.800 -4.644 -34.314 1.00 94.50 388 LEU A C 1
ATOM 2901 O O . LEU A 1 388 ? 27.922 -5.608 -33.569 1.00 94.50 388 LEU A O 1
ATOM 2905 N N . LEU A 1 389 ? 27.906 -4.781 -35.637 1.00 96.88 389 LEU A N 1
ATOM 2906 C CA . LEU A 1 389 ? 28.192 -6.065 -36.280 1.00 96.88 389 LEU A CA 1
ATOM 2907 C C . LEU A 1 389 ? 29.544 -6.640 -35.850 1.00 96.88 389 LEU A C 1
ATOM 2909 O O . LEU A 1 389 ? 29.670 -7.849 -35.660 1.00 96.88 389 LEU A O 1
ATOM 2913 N N . THR A 1 390 ? 30.559 -5.791 -35.698 1.00 97.19 390 THR A N 1
ATOM 2914 C CA . THR A 1 390 ? 31.891 -6.219 -35.260 1.00 97.19 390 THR A CA 1
ATOM 2915 C C . THR A 1 390 ? 31.878 -6.636 -33.791 1.00 97.19 390 THR A C 1
ATOM 2917 O O . THR A 1 390 ? 32.406 -7.699 -33.465 1.00 97.19 39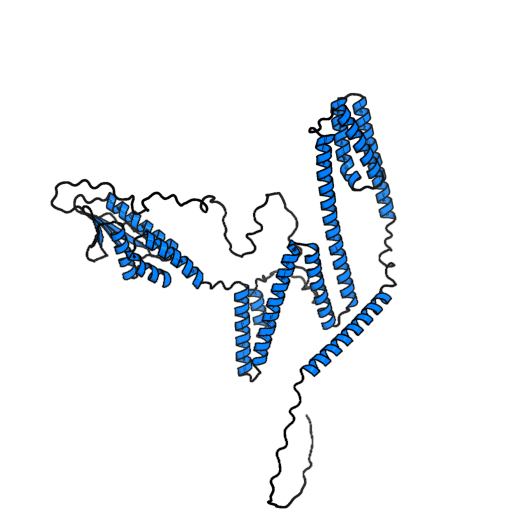0 THR A O 1
ATOM 2920 N N . ALA A 1 391 ? 31.237 -5.851 -32.924 1.00 93.25 391 ALA A N 1
ATOM 2921 C CA . ALA A 1 391 ? 31.090 -6.163 -31.504 1.00 93.25 391 ALA A CA 1
ATOM 2922 C C . ALA A 1 391 ? 30.247 -7.431 -31.280 1.00 93.25 391 ALA A C 1
ATOM 2924 O O . ALA A 1 391 ? 30.671 -8.332 -30.556 1.00 93.25 391 ALA A O 1
ATOM 2925 N N . ALA A 1 392 ? 29.128 -7.577 -31.995 1.00 95.06 392 ALA A N 1
ATOM 2926 C CA . ALA A 1 392 ? 28.268 -8.755 -31.926 1.00 95.06 392 ALA A CA 1
ATOM 2927 C C . ALA A 1 392 ? 28.999 -10.030 -32.378 1.00 95.06 392 ALA A C 1
ATOM 2929 O O . ALA A 1 392 ? 28.884 -11.076 -31.744 1.00 95.06 392 ALA A O 1
ATOM 2930 N N . ARG A 1 393 ? 29.833 -9.947 -33.425 1.00 95.31 393 ARG A N 1
ATOM 2931 C CA . ARG A 1 393 ? 30.722 -11.057 -33.826 1.00 95.31 393 ARG A CA 1
ATOM 2932 C C . ARG A 1 393 ? 31.781 -11.388 -32.772 1.00 95.31 393 ARG A C 1
ATOM 2934 O O . ARG A 1 393 ? 32.259 -12.519 -32.732 1.00 95.31 393 ARG A O 1
ATOM 2941 N N . GLY A 1 394 ? 32.148 -10.416 -31.941 1.00 94.50 394 GLY A N 1
ATOM 2942 C CA . GLY A 1 394 ? 33.010 -10.592 -30.774 1.00 94.50 394 GLY A CA 1
ATOM 2943 C C . GLY A 1 394 ? 32.309 -11.196 -29.552 1.00 94.50 394 GLY A C 1
ATOM 2944 O O . GLY A 1 394 ? 32.985 -11.437 -28.556 1.00 94.50 394 GLY A O 1
ATOM 2945 N N . GLY A 1 395 ? 30.998 -11.459 -29.621 1.00 90.25 395 GLY A N 1
ATOM 2946 C CA . GLY A 1 395 ? 30.207 -11.991 -28.508 1.00 90.25 395 GLY A CA 1
ATOM 2947 C C . GLY A 1 395 ? 29.692 -10.928 -27.535 1.00 90.25 395 GLY A C 1
ATOM 2948 O O . GLY A 1 395 ? 29.311 -11.269 -26.420 1.00 90.25 395 GLY A O 1
ATOM 2949 N N . ASP A 1 396 ? 29.693 -9.649 -27.921 1.00 90.62 396 ASP A N 1
ATOM 2950 C CA . ASP A 1 396 ? 29.088 -8.591 -27.111 1.00 90.62 396 ASP A CA 1
ATOM 2951 C C . ASP A 1 396 ? 27.555 -8.727 -27.119 1.00 90.62 396 ASP A C 1
ATOM 2953 O O . ASP A 1 396 ? 26.902 -8.492 -28.139 1.00 90.62 396 ASP A O 1
ATOM 2957 N N . GLU A 1 397 ? 26.983 -9.128 -25.979 1.00 87.50 397 GLU A N 1
ATOM 2958 C CA . GLU A 1 397 ? 25.539 -9.337 -25.809 1.00 87.50 397 GLU A CA 1
ATOM 2959 C C . GLU A 1 397 ? 24.714 -8.068 -26.064 1.00 87.50 397 GLU A C 1
ATOM 2961 O O . GLU A 1 397 ? 23.616 -8.166 -26.615 1.00 87.50 397 GLU A O 1
ATOM 2966 N N . GLY A 1 398 ? 25.237 -6.890 -25.704 1.00 86.69 398 GLY A N 1
ATOM 2967 C CA . GLY A 1 398 ? 24.571 -5.614 -25.970 1.00 86.69 398 GLY A CA 1
ATOM 2968 C C . GLY A 1 398 ? 24.507 -5.350 -27.469 1.00 86.69 398 GLY A C 1
ATOM 2969 O O . GLY A 1 398 ? 23.431 -5.166 -28.033 1.00 86.69 398 GLY A O 1
ATOM 2970 N N . ALA A 1 399 ? 25.640 -5.500 -28.156 1.00 92.00 399 ALA A N 1
ATOM 2971 C CA . ALA A 1 399 ? 25.683 -5.319 -29.603 1.00 92.00 399 ALA A CA 1
ATOM 2972 C C . ALA A 1 399 ? 24.785 -6.311 -30.365 1.00 92.00 399 ALA A C 1
ATOM 2974 O O . ALA A 1 399 ? 24.199 -5.948 -31.386 1.00 92.00 399 ALA A O 1
ATOM 2975 N N . ILE A 1 400 ? 24.644 -7.550 -29.876 1.00 92.06 400 ILE A N 1
ATOM 2976 C CA . ILE A 1 400 ? 23.709 -8.542 -30.436 1.00 92.06 400 ILE A CA 1
ATOM 2977 C C . ILE A 1 400 ? 22.255 -8.073 -30.294 1.00 92.06 400 ILE A C 1
ATOM 2979 O O . ILE A 1 400 ? 21.466 -8.271 -31.220 1.00 92.06 400 ILE A O 1
ATOM 2983 N N . ALA A 1 401 ? 21.891 -7.458 -29.166 1.00 90.56 401 ALA A N 1
ATOM 2984 C CA . ALA A 1 401 ? 20.550 -6.917 -28.965 1.00 90.56 401 ALA A CA 1
ATOM 2985 C C . ALA A 1 401 ? 20.273 -5.729 -29.907 1.00 90.56 401 ALA A C 1
ATOM 2987 O O . ALA A 1 401 ? 19.222 -5.680 -30.554 1.00 90.56 401 ALA A O 1
ATOM 2988 N N . ASP A 1 402 ? 21.246 -4.829 -30.061 1.00 92.00 402 ASP A N 1
ATOM 2989 C CA . ASP A 1 402 ? 21.040 -3.529 -30.711 1.00 92.00 402 ASP A CA 1
ATOM 2990 C C . ASP A 1 402 ? 21.227 -3.551 -32.237 1.00 92.00 402 ASP A C 1
ATOM 2992 O O . ASP A 1 402 ? 20.707 -2.687 -32.955 1.00 92.00 402 ASP A O 1
ATOM 2996 N N . ILE A 1 403 ? 21.923 -4.558 -32.780 1.00 95.31 403 ILE A N 1
ATOM 2997 C CA . ILE A 1 403 ? 22.239 -4.632 -34.217 1.00 95.31 403 ILE A CA 1
ATOM 2998 C C . ILE A 1 403 ? 20.994 -4.648 -35.113 1.00 95.31 403 ILE A C 1
ATOM 3000 O O . ILE A 1 403 ? 21.030 -4.138 -36.235 1.00 95.31 403 ILE A O 1
ATOM 3004 N N . THR A 1 404 ? 19.879 -5.204 -34.634 1.00 95.31 404 THR A N 1
ATOM 3005 C CA . THR A 1 404 ? 18.625 -5.257 -35.400 1.00 95.31 404 THR A CA 1
ATOM 3006 C C . THR A 1 404 ? 17.983 -3.877 -35.552 1.00 95.31 404 THR A C 1
ATOM 3008 O O . THR A 1 404 ? 17.478 -3.562 -36.631 1.00 95.31 404 THR A O 1
ATOM 3011 N N . GLY A 1 405 ? 18.073 -3.026 -34.523 1.00 94.19 405 GLY A N 1
ATOM 3012 C CA . GLY A 1 405 ? 17.646 -1.628 -34.585 1.00 94.19 405 GLY A CA 1
ATOM 3013 C C . GLY A 1 405 ? 18.502 -0.827 -35.564 1.00 94.19 405 GLY A C 1
ATOM 3014 O O . GLY A 1 405 ? 17.974 -0.210 -36.487 1.00 94.19 405 GLY A O 1
ATOM 3015 N N . ALA A 1 406 ? 19.830 -0.942 -35.458 1.00 95.75 406 ALA A N 1
ATOM 3016 C CA . ALA A 1 406 ? 20.755 -0.264 -36.371 1.00 95.75 406 ALA A CA 1
ATOM 3017 C C . ALA A 1 406 ? 20.606 -0.719 -37.836 1.00 95.75 406 ALA A C 1
ATOM 3019 O O . ALA A 1 406 ? 20.751 0.084 -38.760 1.00 95.75 406 ALA A O 1
ATOM 3020 N N . ALA A 1 407 ? 20.287 -1.997 -38.066 1.00 97.31 407 ALA A N 1
ATOM 3021 C CA . ALA A 1 407 ? 19.945 -2.516 -39.389 1.00 97.31 407 ALA A CA 1
ATOM 3022 C C . ALA A 1 407 ? 18.677 -1.856 -39.957 1.00 97.31 407 ALA A C 1
ATOM 3024 O O . ALA A 1 407 ? 18.644 -1.509 -41.141 1.00 97.31 407 ALA A O 1
ATOM 3025 N N . GLY A 1 408 ? 17.653 -1.670 -39.116 1.00 96.00 408 GLY A N 1
ATOM 3026 C CA . GLY A 1 408 ? 16.429 -0.945 -39.458 1.00 96.00 408 GLY A CA 1
ATOM 3027 C C . GLY A 1 408 ? 16.717 0.502 -39.856 1.00 96.00 408 GLY A C 1
ATOM 3028 O O . GLY A 1 408 ? 16.365 0.907 -40.964 1.00 96.00 408 GLY A O 1
ATOM 3029 N N . ASP A 1 409 ? 17.457 1.231 -39.019 1.00 95.88 409 ASP A N 1
ATOM 3030 C CA . ASP A 1 409 ? 17.850 2.622 -39.278 1.00 95.88 409 ASP A CA 1
ATOM 3031 C C . ASP A 1 409 ? 18.612 2.770 -40.605 1.00 95.88 409 ASP A C 1
ATOM 3033 O O . ASP A 1 409 ? 18.312 3.642 -41.428 1.00 95.88 409 ASP A O 1
ATOM 3037 N N . LEU A 1 410 ? 19.595 1.892 -40.844 1.00 97.50 410 LEU A N 1
ATOM 3038 C CA . LEU A 1 410 ? 20.393 1.897 -42.068 1.00 97.50 410 LEU A CA 1
ATOM 3039 C C . LEU A 1 410 ? 19.533 1.614 -43.304 1.00 97.50 410 LEU A C 1
ATOM 3041 O O . LEU A 1 410 ? 19.719 2.255 -44.344 1.00 97.50 410 LEU A O 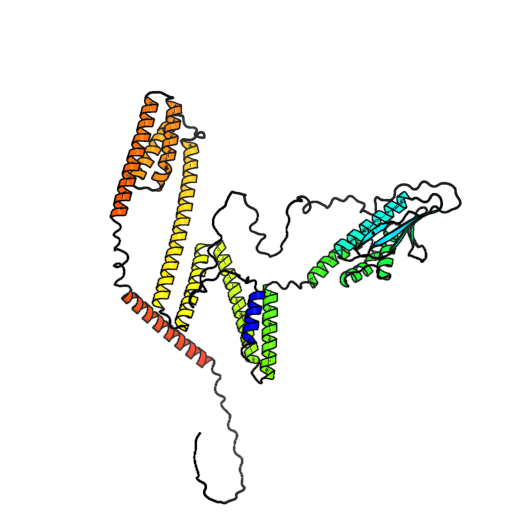1
ATOM 3045 N N . ARG A 1 411 ? 18.591 0.671 -43.211 1.00 97.62 411 ARG A N 1
ATOM 3046 C CA . ARG A 1 411 ? 17.659 0.344 -44.296 1.00 97.62 411 ARG A CA 1
ATOM 3047 C C . ARG A 1 411 ? 16.737 1.518 -44.609 1.00 97.62 411 ARG A C 1
ATOM 3049 O O . ARG A 1 411 ? 16.612 1.885 -45.778 1.00 97.62 411 ARG A O 1
ATOM 3056 N N . ASP A 1 412 ? 16.139 2.125 -43.591 1.00 96.56 412 ASP A N 1
ATOM 3057 C CA . ASP A 1 412 ? 15.175 3.214 -43.752 1.00 96.56 412 ASP A CA 1
ATOM 3058 C C . ASP A 1 412 ? 15.839 4.472 -44.331 1.00 96.56 412 ASP A C 1
ATOM 3060 O O . ASP A 1 412 ? 15.327 5.081 -45.276 1.00 96.56 412 ASP A O 1
ATOM 3064 N N . LEU A 1 413 ? 17.040 4.817 -43.858 1.00 97.00 413 LEU A N 1
ATOM 3065 C CA . LEU A 1 413 ? 17.828 5.909 -44.434 1.00 97.00 413 LEU A CA 1
ATOM 3066 C C . LEU A 1 413 ? 18.310 5.601 -45.851 1.00 97.00 413 LEU A C 1
ATOM 3068 O O . LEU A 1 413 ? 18.297 6.488 -46.707 1.00 97.00 413 LEU A O 1
ATOM 3072 N N . SER A 1 414 ? 18.692 4.352 -46.133 1.00 97.50 414 SER A N 1
ATOM 3073 C CA . SER A 1 414 ? 19.059 3.939 -47.493 1.00 97.50 414 SER A CA 1
ATOM 3074 C C . SER A 1 414 ? 17.881 4.107 -48.450 1.00 97.50 414 SER A C 1
ATOM 3076 O O . SER A 1 414 ? 18.070 4.598 -49.563 1.00 97.50 414 SER A O 1
ATOM 3078 N N . LEU A 1 415 ? 16.666 3.756 -48.014 1.00 97.25 415 LEU A N 1
ATOM 3079 C CA . LEU A 1 415 ? 15.444 3.956 -48.792 1.00 97.25 415 LEU A CA 1
ATOM 3080 C C . LEU A 1 415 ? 15.162 5.447 -49.019 1.00 97.25 415 LEU A C 1
ATOM 3082 O O . LEU A 1 415 ? 14.795 5.831 -50.126 1.00 97.25 415 LEU A O 1
ATOM 3086 N N . SER A 1 416 ? 15.364 6.292 -48.006 1.00 96.50 416 SER A N 1
ATOM 3087 C CA . SER A 1 416 ? 15.173 7.745 -48.125 1.00 96.50 416 SER A CA 1
ATOM 3088 C C . SER A 1 416 ? 16.133 8.379 -49.139 1.00 96.50 416 SER A C 1
ATOM 3090 O O . SER A 1 416 ? 15.715 9.162 -49.991 1.00 96.50 416 SER A O 1
ATOM 3092 N N . VAL A 1 417 ? 17.420 8.019 -49.087 1.00 97.44 417 VAL A N 1
ATOM 3093 C CA . VAL A 1 417 ? 18.466 8.614 -49.938 1.00 97.44 417 VAL A CA 1
ATOM 3094 C C . VAL A 1 417 ? 18.427 8.075 -51.369 1.00 97.44 417 VAL A C 1
ATOM 3096 O O . VAL A 1 417 ? 18.606 8.835 -52.321 1.00 97.44 417 VAL A O 1
ATOM 3099 N N . PHE A 1 418 ? 18.216 6.768 -51.540 1.00 97.75 418 PHE A N 1
ATOM 3100 C CA . PHE A 1 418 ? 18.362 6.094 -52.834 1.00 97.75 418 PHE A CA 1
ATOM 3101 C C . PHE A 1 418 ? 17.041 5.654 -53.467 1.00 97.75 418 PHE A C 1
ATOM 3103 O O . PHE A 1 418 ? 17.062 5.149 -54.595 1.00 97.75 418 PHE A O 1
ATOM 3110 N N . ALA A 1 419 ? 15.907 5.833 -52.782 1.00 96.00 419 ALA A N 1
ATOM 3111 C CA . ALA A 1 419 ? 14.609 5.293 -53.184 1.00 96.00 419 ALA A CA 1
ATOM 3112 C C . ALA A 1 419 ? 14.709 3.790 -53.519 1.00 96.00 419 ALA A C 1
ATOM 3114 O O . ALA A 1 419 ? 15.522 3.065 -52.957 1.00 96.00 419 ALA A O 1
ATOM 3115 N N . THR A 1 420 ? 13.904 3.299 -54.458 1.00 96.19 420 THR A N 1
ATOM 3116 C CA . THR A 1 420 ? 13.927 1.901 -54.922 1.00 96.19 420 THR A CA 1
ATOM 3117 C C . THR A 1 420 ? 14.954 1.658 -56.038 1.00 96.19 420 THR A C 1
ATOM 3119 O O . THR A 1 420 ? 14.675 0.957 -57.013 1.00 96.19 420 THR A O 1
ATOM 3122 N N . SER A 1 421 ? 16.135 2.271 -55.941 1.00 97.56 421 SER A N 1
ATOM 3123 C CA . SER A 1 421 ? 17.212 2.085 -56.923 1.00 97.56 421 SER A CA 1
ATOM 3124 C C . SER A 1 421 ? 18.026 0.808 -56.677 1.00 97.56 421 SER A C 1
ATOM 3126 O O . SER A 1 421 ? 17.915 0.160 -55.639 1.00 97.56 421 SER A O 1
ATOM 3128 N N . GLU A 1 422 ? 18.884 0.453 -57.635 1.00 97.38 422 GLU A N 1
ATOM 3129 C CA . GLU A 1 422 ? 19.809 -0.682 -57.520 1.00 97.38 422 GLU A CA 1
ATOM 3130 C C . GLU A 1 422 ? 20.703 -0.580 -56.271 1.00 97.38 422 GLU A C 1
ATOM 3132 O O . GLU A 1 422 ? 20.825 -1.551 -55.527 1.00 97.38 422 GLU A O 1
ATOM 3137 N N . THR A 1 423 ? 21.217 0.616 -55.961 1.00 96.69 423 THR A N 1
ATOM 3138 C CA . THR A 1 423 ? 22.056 0.870 -54.776 1.00 96.69 423 THR A CA 1
ATOM 3139 C C . THR A 1 423 ? 21.325 0.611 -53.455 1.00 96.69 423 THR A C 1
ATOM 3141 O O . THR A 1 423 ? 21.939 0.155 -52.491 1.00 96.69 423 THR A O 1
ATOM 3144 N N . PHE A 1 424 ? 20.013 0.864 -53.389 1.00 97.69 424 PHE A N 1
ATOM 3145 C CA . PHE A 1 424 ? 19.216 0.505 -52.214 1.00 97.69 424 PHE A CA 1
ATOM 3146 C C . PHE A 1 424 ? 19.170 -1.018 -52.019 1.00 97.69 424 PHE A C 1
ATOM 3148 O O . PHE A 1 424 ? 19.452 -1.506 -50.926 1.00 97.69 424 PHE A O 1
ATOM 3155 N N . PHE A 1 425 ? 18.891 -1.776 -53.084 1.00 97.56 425 PHE A N 1
ATOM 3156 C CA . PHE A 1 425 ? 18.819 -3.239 -53.011 1.00 97.56 425 PHE A CA 1
ATOM 3157 C C . PHE A 1 425 ? 20.173 -3.894 -52.704 1.00 97.56 425 PHE A C 1
ATOM 3159 O O . PHE A 1 425 ? 20.217 -4.922 -52.026 1.00 97.56 425 PHE A O 1
ATOM 3166 N N . GLU A 1 426 ? 21.283 -3.312 -53.165 1.00 97.25 426 GLU A N 1
ATOM 3167 C CA . GLU A 1 426 ? 22.631 -3.750 -52.778 1.00 97.25 426 GLU A CA 1
ATOM 3168 C C . GLU A 1 426 ? 22.856 -3.617 -51.267 1.00 97.25 426 GLU A C 1
ATOM 3170 O O . GLU A 1 426 ? 23.374 -4.539 -50.634 1.00 97.25 426 GLU A O 1
ATOM 3175 N N . ARG A 1 427 ? 22.412 -2.504 -50.670 1.00 97.25 427 ARG A N 1
ATOM 3176 C CA . ARG A 1 427 ? 22.517 -2.265 -49.224 1.00 97.25 427 ARG A CA 1
ATOM 3177 C C . ARG A 1 427 ? 21.591 -3.167 -48.414 1.00 97.25 427 ARG A C 1
ATOM 3179 O O . ARG A 1 427 ? 22.025 -3.722 -47.411 1.00 97.25 427 ARG A O 1
ATOM 3186 N N . GLU A 1 428 ? 20.354 -3.375 -48.858 1.00 97.44 428 GLU A N 1
ATOM 3187 C CA . GLU A 1 428 ? 19.423 -4.300 -48.196 1.00 97.44 428 GLU A CA 1
ATOM 3188 C C . GLU A 1 428 ? 19.968 -5.738 -48.187 1.00 97.44 428 GLU A C 1
ATOM 3190 O O . GLU A 1 428 ? 19.905 -6.425 -47.162 1.00 97.44 428 GLU A O 1
ATOM 3195 N N . ARG A 1 429 ? 20.588 -6.175 -49.293 1.00 97.88 429 ARG A N 1
ATOM 3196 C CA . ARG A 1 429 ? 21.278 -7.470 -49.356 1.00 97.88 429 ARG A CA 1
ATOM 3197 C C . ARG A 1 429 ? 22.465 -7.523 -48.396 1.00 97.88 429 ARG A C 1
ATOM 3199 O O . ARG A 1 429 ? 22.580 -8.491 -47.657 1.00 97.88 429 ARG A O 1
ATOM 3206 N N . PHE A 1 430 ? 23.297 -6.481 -48.352 1.00 97.50 430 PHE A N 1
ATOM 3207 C CA . PHE A 1 430 ? 24.421 -6.406 -47.413 1.00 97.50 430 PHE A CA 1
ATOM 3208 C C . PHE A 1 430 ? 23.979 -6.538 -45.946 1.00 97.50 430 PHE A C 1
ATOM 3210 O O . PHE A 1 430 ? 24.596 -7.290 -45.188 1.00 97.50 430 PHE A O 1
ATOM 3217 N N . ILE A 1 431 ? 22.904 -5.846 -45.551 1.00 97.50 431 ILE A N 1
ATOM 3218 C CA . ILE A 1 431 ? 22.336 -5.935 -44.198 1.00 97.50 431 ILE A CA 1
ATOM 3219 C C . ILE A 1 431 ? 21.864 -7.366 -43.923 1.00 97.50 431 ILE A C 1
ATOM 3221 O O . ILE A 1 431 ? 22.248 -7.960 -42.916 1.00 97.50 431 ILE A O 1
ATOM 3225 N N . THR A 1 432 ? 21.078 -7.934 -44.842 1.00 97.56 432 THR A N 1
ATOM 3226 C CA . THR A 1 432 ? 20.507 -9.281 -44.699 1.00 97.56 432 THR A CA 1
ATOM 3227 C C . THR A 1 432 ? 21.604 -10.341 -44.588 1.00 97.56 432 THR A C 1
ATOM 3229 O O . THR A 1 432 ? 21.619 -11.108 -43.628 1.00 97.56 432 THR A O 1
ATOM 3232 N N . ASP A 1 433 ? 22.577 -10.330 -45.502 1.00 97.75 433 ASP A N 1
ATOM 3233 C CA . ASP A 1 433 ? 23.699 -11.272 -45.508 1.00 97.75 433 ASP A CA 1
ATOM 3234 C C . ASP A 1 433 ? 24.544 -11.142 -44.230 1.00 97.75 433 ASP A C 1
ATOM 3236 O O . ASP A 1 433 ? 25.020 -12.137 -43.679 1.00 97.75 433 ASP A O 1
ATOM 3240 N N . SER A 1 434 ? 24.732 -9.920 -43.724 1.00 97.31 434 SER A N 1
ATOM 3241 C CA . SER A 1 434 ? 25.481 -9.677 -42.487 1.00 97.31 434 SER A CA 1
ATOM 3242 C C . SER A 1 434 ? 24.785 -10.264 -41.260 1.00 97.31 434 SER A C 1
ATOM 3244 O O . SER A 1 434 ? 25.456 -10.905 -40.447 1.00 97.31 434 SER A O 1
ATOM 3246 N N . LEU A 1 435 ? 23.464 -10.090 -41.149 1.00 96.50 435 LEU A N 1
ATOM 3247 C CA . LEU A 1 435 ? 22.662 -10.630 -40.048 1.00 96.50 435 LEU A CA 1
ATOM 3248 C C . LEU A 1 435 ? 22.555 -12.159 -40.113 1.00 96.50 435 LEU A C 1
ATOM 3250 O O . LEU A 1 435 ? 22.749 -12.815 -39.094 1.00 96.50 435 LEU A O 1
ATOM 3254 N N . THR A 1 436 ? 22.354 -12.745 -41.298 1.00 97.19 436 THR A N 1
ATOM 3255 C CA . THR A 1 436 ? 22.342 -14.210 -41.470 1.00 97.19 436 THR A CA 1
ATOM 3256 C C . THR A 1 436 ? 23.686 -14.840 -41.096 1.00 97.19 436 THR A C 1
ATOM 3258 O O . THR A 1 436 ? 23.731 -15.884 -40.447 1.00 97.19 436 THR A O 1
ATOM 3261 N N . ASN A 1 437 ? 24.803 -14.199 -41.456 1.00 96.19 437 ASN A N 1
ATOM 3262 C CA . ASN A 1 437 ? 26.129 -14.675 -41.055 1.00 96.19 437 ASN A CA 1
ATOM 3263 C C . ASN A 1 437 ? 26.361 -14.559 -39.541 1.00 96.19 437 ASN A C 1
ATOM 3265 O O . ASN A 1 437 ? 27.023 -15.420 -38.963 1.00 96.19 437 ASN A O 1
ATOM 3269 N N . LEU A 1 438 ? 25.842 -13.505 -38.900 1.00 94.94 438 LEU A N 1
ATOM 3270 C CA . LEU A 1 438 ? 25.916 -13.351 -37.447 1.00 94.94 438 LEU A CA 1
ATOM 3271 C C . LEU A 1 438 ? 25.097 -14.438 -36.735 1.00 94.94 438 LEU A C 1
ATOM 3273 O O . LEU A 1 438 ? 25.614 -15.067 -35.820 1.00 94.94 438 LEU A O 1
ATOM 3277 N N . GLU A 1 439 ? 23.872 -14.712 -37.185 1.00 95.44 439 GLU A N 1
ATOM 3278 C CA . GLU A 1 439 ? 23.026 -15.782 -36.640 1.00 95.44 439 GLU A CA 1
ATOM 3279 C C . GLU A 1 439 ? 23.730 -17.147 -36.698 1.00 95.44 439 GLU A C 1
ATOM 3281 O O . GLU A 1 439 ? 23.811 -17.853 -35.692 1.00 95.44 439 GLU A O 1
ATOM 3286 N N . ALA A 1 440 ? 24.326 -17.486 -37.846 1.00 96.06 440 ALA A N 1
ATOM 3287 C CA . ALA A 1 440 ? 25.078 -18.728 -38.005 1.00 96.06 440 ALA A CA 1
ATOM 3288 C C . ALA A 1 440 ? 26.293 -18.820 -37.059 1.00 96.06 440 ALA A C 1
ATOM 3290 O O . ALA A 1 440 ? 26.601 -19.900 -36.553 1.00 96.06 440 ALA A O 1
ATOM 3291 N N . LEU A 1 441 ? 26.978 -17.698 -36.806 1.00 95.38 441 LEU A N 1
ATOM 3292 C CA . LEU A 1 441 ? 28.096 -17.631 -35.861 1.00 95.38 441 LEU A CA 1
ATOM 3293 C C . LEU A 1 441 ? 27.631 -17.847 -34.413 1.00 95.38 441 LEU A C 1
ATOM 3295 O O . LEU A 1 441 ? 28.259 -18.614 -33.684 1.00 95.38 441 LEU A O 1
ATOM 3299 N N . LEU A 1 442 ? 26.536 -17.197 -34.007 1.00 93.12 442 LEU A N 1
ATOM 3300 C CA . LEU A 1 442 ? 25.985 -17.318 -32.655 1.00 93.12 442 LEU A CA 1
ATOM 3301 C C . LEU A 1 442 ? 25.498 -18.745 -32.371 1.00 93.12 442 LEU A C 1
ATOM 3303 O O . LEU A 1 442 ? 25.755 -19.280 -31.294 1.00 93.12 442 LEU A O 1
ATOM 3307 N N . GLU A 1 443 ? 24.871 -19.402 -33.349 1.00 93.50 443 GLU A N 1
ATOM 3308 C CA . GLU A 1 443 ? 24.434 -20.796 -33.205 1.00 93.50 443 GLU A CA 1
ATOM 3309 C C . GLU A 1 443 ? 25.623 -21.768 -33.098 1.00 93.50 443 GLU A C 1
ATOM 3311 O O . GLU A 1 443 ? 25.588 -22.729 -32.320 1.00 93.50 443 GLU A O 1
ATOM 3316 N N . ALA A 1 444 ? 26.715 -21.499 -33.821 1.00 94.06 444 ALA A N 1
ATOM 3317 C CA . ALA A 1 444 ? 27.947 -22.274 -33.700 1.00 94.06 444 ALA A CA 1
ATOM 3318 C C . ALA A 1 444 ? 28.580 -22.126 -32.304 1.00 94.06 444 ALA A C 1
ATOM 3320 O O . ALA A 1 444 ? 28.934 -23.133 -31.690 1.00 94.06 444 ALA A O 1
ATOM 3321 N N . GLN A 1 445 ? 28.660 -20.899 -31.772 1.00 91.62 445 GLN A N 1
ATOM 3322 C CA . GLN A 1 445 ? 29.168 -20.641 -30.417 1.00 91.62 445 GLN A CA 1
ATOM 3323 C C . GLN A 1 445 ? 28.298 -21.298 -29.343 1.00 91.62 445 GLN A C 1
ATOM 3325 O O . GLN A 1 445 ? 28.814 -21.915 -28.413 1.00 91.62 445 GLN A O 1
ATOM 3330 N N . ARG A 1 446 ? 26.972 -21.220 -29.487 1.00 88.00 446 ARG A N 1
ATOM 3331 C CA . ARG A 1 446 ? 26.033 -21.883 -28.580 1.00 88.00 446 ARG A CA 1
ATOM 3332 C C . ARG A 1 446 ? 26.239 -23.396 -28.559 1.00 88.00 446 ARG A C 1
ATOM 3334 O O . ARG A 1 446 ? 26.337 -23.982 -27.486 1.00 88.00 446 ARG A O 1
ATOM 3341 N N . THR A 1 447 ? 26.352 -24.014 -29.735 1.00 91.69 447 THR A N 1
ATOM 3342 C CA . THR A 1 447 ? 26.606 -25.457 -29.860 1.00 91.69 447 THR A CA 1
ATOM 3343 C C . THR A 1 447 ? 27.935 -25.845 -29.204 1.00 91.69 447 THR A C 1
ATOM 3345 O O . THR A 1 447 ? 28.018 -26.879 -28.541 1.00 91.69 447 THR A O 1
ATOM 3348 N N . GLU A 1 448 ? 28.970 -25.013 -29.348 1.00 88.38 448 GLU A N 1
ATOM 3349 C CA . GLU A 1 448 ? 30.266 -25.223 -28.699 1.00 88.38 448 GLU A CA 1
ATOM 3350 C C . GLU A 1 448 ? 30.151 -25.166 -27.168 1.00 88.38 448 GLU A C 1
ATOM 3352 O O . GLU A 1 448 ? 30.636 -26.078 -26.496 1.00 88.38 448 GLU A O 1
ATOM 3357 N N . ILE A 1 449 ? 29.455 -24.167 -26.613 1.00 81.38 449 ILE A N 1
ATOM 3358 C CA . ILE A 1 449 ? 29.195 -24.047 -25.168 1.00 81.38 449 ILE A CA 1
ATOM 3359 C C . ILE A 1 449 ? 28.421 -25.267 -24.654 1.00 81.38 449 ILE A C 1
ATOM 3361 O O . ILE A 1 449 ? 28.860 -25.906 -23.698 1.00 81.38 449 ILE A O 1
ATOM 3365 N N . ASP A 1 450 ? 27.328 -25.642 -25.321 1.00 75.00 450 ASP A N 1
ATOM 3366 C CA . ASP A 1 450 ? 26.496 -26.786 -24.928 1.00 75.00 450 ASP A CA 1
ATOM 3367 C C . ASP A 1 450 ? 27.282 -28.111 -24.977 1.00 75.00 450 ASP A C 1
ATOM 3369 O O . ASP A 1 450 ? 27.063 -29.000 -24.153 1.00 75.00 450 ASP A O 1
ATOM 3373 N N . SER A 1 451 ? 28.238 -28.243 -25.904 1.00 83.50 451 SER A N 1
ATOM 3374 C CA . SER A 1 451 ? 29.110 -29.421 -26.006 1.00 83.50 451 SER A CA 1
ATOM 3375 C C . SER A 1 451 ? 30.248 -29.454 -24.976 1.00 83.50 451 SER A C 1
ATOM 3377 O O . SER A 1 451 ? 30.728 -30.536 -24.630 1.00 83.50 451 SER A O 1
ATOM 3379 N N . ASN A 1 452 ? 30.665 -28.287 -24.470 1.00 75.31 452 ASN A N 1
ATOM 3380 C CA . ASN A 1 452 ? 31.815 -28.126 -23.580 1.00 75.31 452 ASN A CA 1
ATOM 3381 C C . ASN A 1 452 ? 31.455 -27.974 -22.101 1.00 75.31 452 ASN A C 1
ATOM 3383 O O . ASN A 1 452 ? 32.373 -27.971 -21.288 1.00 75.31 452 ASN A O 1
ATOM 3387 N N . ILE A 1 453 ? 30.175 -27.876 -21.723 1.00 60.97 453 ILE A N 1
ATOM 3388 C CA . ILE A 1 453 ? 29.736 -28.028 -20.328 1.00 60.97 453 ILE A CA 1
ATOM 3389 C C . ILE A 1 453 ? 29.689 -29.538 -20.034 1.00 60.97 453 ILE A C 1
ATOM 3391 O O . ILE A 1 453 ? 28.704 -30.201 -20.373 1.00 60.97 453 ILE A O 1
ATOM 3395 N N . PRO A 1 454 ? 30.723 -30.150 -19.423 1.00 53.62 454 PRO A N 1
ATOM 3396 C CA . PRO A 1 454 ? 30.688 -31.569 -19.131 1.00 53.62 454 PRO A CA 1
ATOM 3397 C C . PRO A 1 454 ? 29.703 -31.749 -17.977 1.00 53.62 454 PRO A C 1
ATOM 3399 O O . PRO A 1 454 ? 29.808 -31.072 -16.953 1.00 53.62 454 PRO A O 1
ATOM 3402 N N . ALA A 1 455 ? 28.802 -32.723 -18.073 1.00 52.28 455 ALA A N 1
ATOM 3403 C CA . ALA A 1 455 ? 27.898 -33.105 -16.983 1.00 52.28 455 ALA A CA 1
ATOM 3404 C C . ALA A 1 455 ? 28.617 -33.528 -15.667 1.00 52.28 455 ALA A C 1
ATOM 3406 O O . ALA A 1 455 ? 27.961 -33.910 -14.705 1.00 52.28 455 ALA A O 1
ATOM 3407 N N . ALA A 1 456 ? 29.953 -33.469 -15.610 1.00 44.25 456 ALA A N 1
ATOM 3408 C CA . ALA A 1 456 ? 30.816 -33.990 -14.552 1.00 44.25 456 ALA A CA 1
ATOM 3409 C C . ALA A 1 456 ? 31.412 -32.929 -13.594 1.00 44.25 456 ALA A C 1
ATOM 3411 O O . ALA A 1 456 ? 32.145 -33.295 -12.675 1.00 44.25 456 ALA A O 1
ATOM 3412 N N . THR A 1 457 ? 31.131 -31.629 -13.757 1.00 50.53 457 THR A N 1
ATOM 3413 C CA . THR A 1 457 ? 31.804 -30.575 -12.957 1.00 50.53 457 THR A CA 1
ATOM 3414 C C . THR A 1 457 ? 31.165 -30.307 -11.584 1.00 50.53 457 THR A C 1
ATOM 3416 O O . THR A 1 457 ? 31.748 -29.601 -10.772 1.00 50.53 457 THR A O 1
ATOM 3419 N N . ILE A 1 458 ? 30.015 -30.903 -11.249 1.00 48.59 458 ILE A N 1
ATOM 3420 C CA . ILE A 1 458 ? 29.415 -30.732 -9.907 1.00 48.59 458 ILE A CA 1
ATOM 3421 C C . ILE A 1 458 ? 30.068 -31.657 -8.859 1.00 48.59 458 ILE A C 1
ATOM 3423 O O . ILE A 1 458 ? 30.063 -31.336 -7.674 1.00 48.59 458 ILE A O 1
ATOM 3427 N N . GLU A 1 459 ? 30.695 -32.766 -9.265 1.00 45.75 459 GLU A N 1
ATOM 3428 C CA . GLU A 1 459 ? 31.163 -33.797 -8.320 1.00 45.75 459 GLU A CA 1
ATOM 3429 C C . GLU A 1 459 ? 32.643 -33.656 -7.902 1.00 45.75 459 GLU A C 1
ATOM 3431 O O . GLU A 1 459 ? 33.031 -34.159 -6.855 1.00 45.75 459 GLU A O 1
ATOM 3436 N N . ASN A 1 460 ? 33.475 -32.925 -8.659 1.00 47.66 460 ASN A N 1
ATOM 3437 C CA . ASN A 1 460 ? 34.938 -32.916 -8.461 1.00 47.66 460 ASN A CA 1
ATOM 3438 C C . ASN A 1 460 ? 35.547 -31.583 -7.981 1.00 47.66 460 ASN A C 1
ATOM 3440 O O . ASN A 1 460 ? 36.764 -31.495 -7.837 1.00 47.66 460 ASN A O 1
ATOM 3444 N N . VAL A 1 461 ? 34.747 -30.539 -7.735 1.00 47.34 461 VAL A N 1
ATOM 3445 C CA . VAL A 1 461 ? 35.280 -29.187 -7.450 1.00 47.34 461 VAL A CA 1
ATOM 3446 C C . VAL A 1 461 ? 35.609 -28.946 -5.966 1.00 47.34 461 VAL A C 1
ATOM 3448 O O . VAL A 1 461 ? 36.336 -28.006 -5.664 1.00 47.34 461 VAL A O 1
ATOM 3451 N N . PHE A 1 462 ? 35.189 -29.805 -5.026 1.00 47.16 462 PHE A N 1
ATOM 3452 C CA . PHE A 1 462 ? 35.394 -29.538 -3.587 1.00 47.16 462 PHE A CA 1
ATOM 3453 C C . PHE A 1 462 ? 35.971 -30.699 -2.749 1.00 47.16 462 PHE A C 1
ATOM 3455 O O . PHE A 1 462 ? 35.350 -31.096 -1.765 1.00 47.16 462 PHE A O 1
ATOM 3462 N N . PRO A 1 463 ? 37.163 -31.243 -3.059 1.00 50.03 463 PRO A N 1
ATOM 3463 C CA . PRO A 1 463 ? 37.833 -32.187 -2.159 1.00 50.03 463 PRO A CA 1
ATOM 3464 C C . PRO A 1 463 ? 38.492 -31.529 -0.927 1.00 50.03 463 PRO A C 1
ATOM 3466 O O . PRO A 1 463 ? 38.755 -32.230 0.042 1.00 50.03 463 PRO A O 1
ATOM 3469 N N . ASP A 1 464 ? 38.727 -30.208 -0.925 1.00 53.19 464 ASP A N 1
ATOM 3470 C CA . ASP A 1 464 ? 39.532 -29.518 0.110 1.00 53.19 464 ASP A CA 1
ATOM 3471 C C . ASP A 1 464 ? 38.715 -28.632 1.079 1.00 53.19 464 ASP A C 1
ATOM 3473 O O . ASP A 1 464 ? 39.267 -27.916 1.911 1.00 53.19 464 ASP A O 1
ATOM 3477 N N . LEU A 1 465 ? 37.377 -28.683 1.007 1.00 49.25 465 LEU A N 1
ATOM 3478 C CA . LEU A 1 465 ? 36.496 -27.910 1.897 1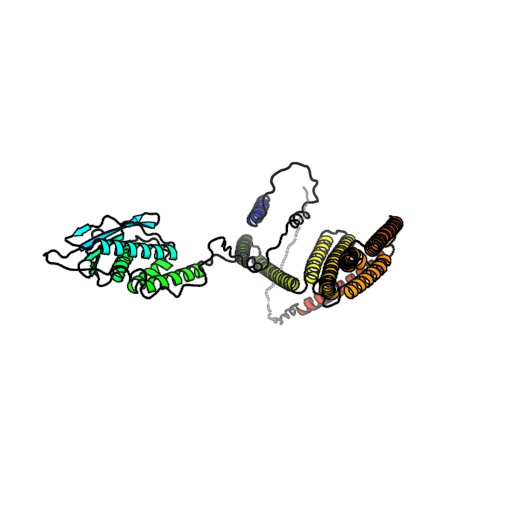.00 49.25 465 LEU A CA 1
ATOM 3479 C C . LEU A 1 465 ? 36.579 -28.398 3.358 1.00 49.25 465 LEU A C 1
ATOM 3481 O O . LEU A 1 465 ? 36.421 -27.608 4.285 1.00 49.25 465 LEU A O 1
ATOM 3485 N N . ALA A 1 466 ? 36.886 -29.683 3.561 1.00 51.97 466 ALA A N 1
ATOM 3486 C CA . ALA A 1 466 ? 37.017 -30.291 4.884 1.00 51.97 466 ALA A CA 1
ATOM 3487 C C . ALA A 1 466 ? 38.146 -29.654 5.718 1.00 51.97 466 ALA A C 1
ATOM 3489 O O . ALA A 1 466 ? 37.952 -29.389 6.899 1.00 51.97 466 ALA A O 1
ATOM 3490 N N . GLY A 1 467 ? 39.287 -29.318 5.100 1.00 58.75 467 GLY A N 1
ATOM 3491 C CA . GLY A 1 467 ? 40.415 -28.701 5.810 1.00 58.75 467 GLY A CA 1
ATOM 3492 C C . GLY A 1 467 ? 40.170 -27.245 6.227 1.00 58.75 467 GLY A C 1
ATOM 3493 O O . GLY A 1 467 ? 40.717 -26.791 7.229 1.00 58.75 467 GLY A O 1
ATOM 3494 N N . GLY A 1 468 ? 39.328 -26.512 5.488 1.00 50.62 468 GLY A N 1
ATOM 3495 C CA . GLY A 1 468 ? 38.921 -25.151 5.855 1.00 50.62 468 GLY A CA 1
ATOM 3496 C C . GLY A 1 468 ? 37.902 -25.114 6.999 1.00 50.62 468 GLY A C 1
ATOM 3497 O O . GLY A 1 468 ? 37.936 -24.202 7.822 1.00 50.62 468 GLY A O 1
ATOM 3498 N N . LEU A 1 469 ? 37.030 -26.122 7.081 1.00 50.06 469 LEU A N 1
ATOM 3499 C CA . LEU A 1 469 ? 36.016 -26.246 8.133 1.00 50.06 469 LEU A CA 1
ATOM 3500 C C . LEU A 1 469 ? 36.629 -26.579 9.498 1.00 50.06 469 LEU A C 1
ATOM 3502 O O . LEU A 1 469 ? 36.191 -26.020 10.501 1.00 50.06 469 LEU A O 1
ATOM 3506 N N . ASP A 1 470 ? 37.689 -27.391 9.533 1.00 59.50 470 ASP A N 1
ATOM 3507 C CA . ASP A 1 470 ? 38.419 -27.682 10.773 1.00 59.50 470 ASP A CA 1
ATOM 3508 C C . ASP A 1 470 ? 39.046 -26.406 11.375 1.00 59.50 470 ASP A C 1
ATOM 3510 O O . ASP A 1 470 ? 38.938 -26.169 12.576 1.00 59.50 470 ASP A O 1
ATOM 3514 N N . GLN A 1 471 ? 39.600 -25.509 10.544 1.00 58.41 471 GLN A N 1
ATOM 3515 C CA . GLN A 1 471 ? 40.135 -24.218 11.009 1.00 58.41 471 GLN A CA 1
ATOM 3516 C C . GLN A 1 471 ? 39.058 -23.267 11.552 1.00 58.41 471 GLN A C 1
ATOM 3518 O O . GLN A 1 471 ? 39.299 -22.542 12.522 1.00 58.41 471 GLN A O 1
ATOM 3523 N N . VAL A 1 472 ? 37.874 -23.242 10.934 1.00 57.47 472 VAL A N 1
ATOM 3524 C CA . VAL A 1 472 ? 36.752 -22.416 11.409 1.00 57.47 472 VAL A CA 1
ATOM 3525 C C . VAL A 1 472 ? 36.215 -22.957 12.736 1.00 57.47 472 VAL A C 1
ATOM 3527 O O . VAL A 1 472 ? 35.958 -22.174 13.650 1.00 57.47 472 VAL A O 1
ATOM 3530 N N . ASN A 1 473 ? 36.120 -24.282 12.875 1.00 58.44 473 ASN A N 1
ATOM 3531 C CA . ASN A 1 473 ? 35.673 -24.936 14.101 1.00 58.44 473 ASN A CA 1
ATOM 3532 C C . ASN A 1 473 ? 36.633 -24.681 15.278 1.00 58.44 473 ASN A C 1
ATOM 3534 O O . ASN A 1 473 ? 36.182 -24.322 16.365 1.00 58.44 473 ASN A O 1
ATOM 3538 N N . ASP A 1 474 ? 37.949 -24.750 15.050 1.00 65.69 474 ASP A N 1
ATOM 3539 C CA . ASP A 1 474 ? 38.955 -24.410 16.068 1.00 65.69 474 ASP A CA 1
ATOM 3540 C C . ASP A 1 474 ? 38.839 -22.940 16.518 1.00 65.69 474 ASP A C 1
ATOM 3542 O O . ASP A 1 474 ? 38.877 -22.637 17.712 1.00 65.69 474 ASP A O 1
ATOM 3546 N N . THR A 1 475 ? 38.589 -22.020 15.579 1.00 58.69 475 THR A N 1
ATOM 3547 C CA . THR A 1 475 ? 38.433 -20.585 15.882 1.00 58.69 475 THR A CA 1
ATOM 3548 C C . THR A 1 475 ? 37.162 -20.295 16.700 1.00 58.69 475 THR A C 1
ATOM 3550 O O . THR A 1 475 ? 37.159 -19.418 17.566 1.00 58.69 475 THR A O 1
ATOM 3553 N N . LEU A 1 476 ? 36.075 -21.035 16.454 1.00 56.91 476 LEU A N 1
ATOM 3554 C CA . LEU A 1 476 ? 34.820 -20.919 17.207 1.00 56.91 476 LEU A CA 1
ATOM 3555 C C . LEU A 1 476 ? 34.937 -21.492 18.627 1.00 56.91 476 LEU A C 1
ATOM 3557 O O . LEU A 1 476 ? 34.388 -20.912 19.567 1.00 56.91 476 LEU A O 1
ATOM 3561 N N . ILE A 1 477 ? 35.672 -22.594 18.800 1.00 74.69 477 ILE A N 1
ATOM 3562 C CA . ILE A 1 477 ? 35.954 -23.176 20.120 1.00 74.69 477 ILE A CA 1
ATOM 3563 C C . ILE A 1 477 ? 36.770 -22.193 20.970 1.00 74.69 477 ILE A C 1
ATOM 3565 O O . ILE A 1 477 ? 36.412 -21.939 22.122 1.00 74.69 477 ILE A O 1
ATOM 3569 N N . ASP A 1 478 ? 37.802 -21.573 20.394 1.00 72.31 478 ASP A N 1
ATOM 3570 C CA . ASP A 1 478 ? 38.610 -20.563 21.086 1.00 72.31 478 ASP A CA 1
ATOM 3571 C C . ASP A 1 478 ? 37.783 -19.327 21.480 1.00 72.31 478 ASP A C 1
ATOM 3573 O O . ASP A 1 478 ? 37.900 -18.832 22.605 1.00 72.31 478 ASP A O 1
ATOM 3577 N N . GLY A 1 479 ? 36.885 -18.860 20.605 1.00 57.53 479 GLY A N 1
ATOM 3578 C CA . GLY A 1 479 ? 35.974 -17.749 20.904 1.00 57.53 479 GLY A CA 1
ATOM 3579 C C . GLY A 1 479 ? 35.002 -18.041 22.055 1.00 57.53 479 GLY A C 1
ATOM 3580 O O . GLY A 1 479 ? 34.776 -17.179 22.908 1.00 57.53 479 GLY A O 1
ATOM 3581 N N . ASN A 1 480 ? 34.465 -19.263 22.123 1.00 59.91 480 ASN A N 1
ATOM 3582 C CA . ASN A 1 480 ? 33.561 -19.679 23.199 1.00 59.91 480 ASN A CA 1
ATOM 3583 C C . ASN A 1 480 ? 34.275 -19.788 24.553 1.00 59.91 480 ASN A C 1
ATOM 3585 O O . ASN A 1 480 ? 33.721 -19.360 25.566 1.00 59.91 480 ASN A O 1
ATOM 3589 N N . ASN A 1 481 ? 35.522 -20.265 24.575 1.00 71.62 481 ASN A N 1
ATOM 3590 C CA . ASN A 1 481 ? 36.324 -20.318 25.801 1.00 71.62 481 ASN A CA 1
ATOM 3591 C C . ASN A 1 481 ? 36.585 -18.910 26.377 1.00 71.62 481 ASN A C 1
ATOM 3593 O O . ASN A 1 481 ? 36.498 -18.711 27.588 1.00 71.62 481 ASN A O 1
ATOM 3597 N N . ILE A 1 482 ? 36.829 -17.913 25.515 1.00 66.75 482 ILE A N 1
ATOM 3598 C CA . ILE A 1 482 ? 37.004 -16.507 25.927 1.00 66.75 482 ILE A CA 1
ATOM 3599 C C . ILE A 1 482 ? 35.702 -15.934 26.512 1.00 66.75 482 ILE A C 1
ATOM 3601 O O . ILE A 1 482 ? 35.724 -15.199 27.503 1.00 66.75 482 ILE A O 1
ATOM 3605 N N . ALA A 1 483 ? 34.553 -16.271 25.922 1.00 50.97 483 ALA A N 1
ATOM 3606 C CA . ALA A 1 483 ? 33.255 -15.833 26.425 1.00 50.97 483 ALA A CA 1
ATOM 3607 C C . ALA A 1 483 ? 32.934 -16.434 27.809 1.00 50.97 483 ALA A C 1
ATOM 3609 O O . ALA A 1 483 ? 32.426 -15.724 28.680 1.00 50.97 483 ALA A O 1
ATOM 3610 N N . GLU A 1 484 ? 33.267 -17.707 28.047 1.00 71.69 484 GLU A N 1
ATOM 3611 C CA . GLU A 1 484 ? 33.108 -18.347 29.362 1.00 71.69 484 GLU A CA 1
ATOM 3612 C C . GLU A 1 484 ? 34.014 -17.726 30.438 1.00 71.69 484 GLU A C 1
ATOM 3614 O O . GLU A 1 484 ? 33.586 -17.555 31.588 1.00 71.69 484 GLU A O 1
ATOM 3619 N N . GLU A 1 485 ? 35.237 -17.331 30.074 1.00 77.94 485 GLU A N 1
ATOM 3620 C CA . GLU A 1 485 ? 36.169 -16.647 30.976 1.00 77.94 485 GLU A CA 1
ATOM 3621 C C . GLU A 1 485 ? 35.621 -15.272 31.405 1.00 77.94 485 GLU A C 1
ATOM 3623 O O . GLU A 1 485 ? 35.546 -14.980 32.602 1.00 77.94 485 GLU A O 1
ATOM 3628 N N . LEU A 1 486 ? 35.104 -14.480 30.457 1.00 58.50 486 LEU A N 1
ATOM 3629 C CA . LEU A 1 486 ? 34.476 -13.179 30.735 1.00 58.50 486 LEU A CA 1
ATOM 3630 C C . LEU A 1 486 ? 33.219 -13.297 31.606 1.00 58.50 486 LEU A C 1
ATOM 3632 O O . LEU A 1 486 ? 32.995 -12.487 32.508 1.00 58.50 486 LEU A O 1
ATOM 3636 N N . LEU A 1 487 ? 32.384 -14.309 31.361 1.00 59.97 487 LEU A N 1
ATOM 3637 C CA . LEU A 1 487 ? 31.184 -14.550 32.166 1.00 59.97 487 LEU A CA 1
ATOM 3638 C C . LEU A 1 487 ? 31.530 -14.969 33.600 1.00 59.97 487 LEU A C 1
ATOM 3640 O O . LEU A 1 487 ? 30.816 -14.599 34.537 1.00 59.97 487 LEU A O 1
ATOM 3644 N N . THR A 1 488 ? 32.629 -15.699 33.782 1.00 78.31 488 THR A N 1
ATOM 3645 C CA . THR A 1 488 ? 33.143 -16.068 35.107 1.00 78.31 488 THR A CA 1
ATOM 3646 C C . THR A 1 488 ? 33.675 -14.842 35.849 1.00 78.31 488 THR A C 1
ATOM 3648 O O . THR A 1 488 ? 33.321 -14.632 37.008 1.00 78.31 488 THR A O 1
ATOM 3651 N N . GLU A 1 489 ? 34.421 -13.968 35.170 1.00 73.25 489 GLU A N 1
ATOM 3652 C CA . GLU A 1 489 ? 34.934 -12.726 35.756 1.00 73.25 489 GLU A CA 1
ATOM 3653 C C . GLU A 1 489 ? 33.800 -11.775 36.186 1.00 73.25 489 GLU A C 1
ATOM 3655 O O . GLU A 1 489 ? 33.798 -11.259 37.306 1.00 73.25 489 GLU A O 1
ATOM 3660 N N . ILE A 1 490 ? 32.775 -11.602 35.342 1.00 62.09 490 ILE A N 1
ATOM 3661 C CA . ILE A 1 490 ? 31.581 -10.803 35.669 1.00 62.09 490 ILE A CA 1
ATOM 3662 C C . ILE A 1 490 ? 30.837 -11.398 36.870 1.00 62.09 490 ILE A C 1
ATOM 3664 O O . ILE A 1 490 ? 30.379 -10.662 37.748 1.00 62.09 490 ILE A O 1
ATOM 3668 N N . ARG A 1 491 ? 30.713 -12.727 36.936 1.00 75.25 491 ARG A N 1
ATOM 3669 C CA . ARG A 1 491 ? 30.069 -13.414 38.059 1.00 75.25 491 ARG A CA 1
ATOM 3670 C C . ARG A 1 491 ? 30.809 -13.169 39.372 1.00 75.25 491 ARG A C 1
ATOM 3672 O O . ARG A 1 491 ? 30.152 -12.925 40.385 1.00 75.25 491 ARG A O 1
ATOM 3679 N N . ASP A 1 492 ? 32.135 -13.209 39.354 1.00 77.31 492 ASP A N 1
ATOM 3680 C CA . ASP A 1 492 ? 32.956 -12.988 40.545 1.00 77.31 492 ASP A CA 1
ATOM 3681 C C . ASP A 1 492 ? 32.938 -11.516 40.990 1.00 77.31 492 ASP A C 1
ATOM 3683 O O . ASP A 1 492 ? 32.900 -11.235 42.188 1.00 77.31 492 ASP A O 1
ATOM 3687 N N . LEU A 1 493 ? 32.849 -10.574 40.044 1.00 68.44 493 LEU A N 1
ATOM 3688 C CA . LEU A 1 493 ? 32.641 -9.143 40.312 1.00 68.44 493 LEU A CA 1
ATOM 3689 C C . LEU A 1 493 ? 31.269 -8.831 40.925 1.00 68.44 493 LEU A C 1
ATOM 3691 O O . LEU A 1 493 ? 31.140 -7.897 41.719 1.00 68.44 493 LEU A O 1
ATOM 3695 N N . LEU A 1 494 ? 30.239 -9.592 40.549 1.00 62.19 494 LEU A N 1
ATOM 3696 C CA . LEU A 1 494 ? 28.864 -9.406 41.020 1.00 62.19 494 LEU A CA 1
ATOM 3697 C C . LEU A 1 494 ? 28.534 -10.216 42.281 1.00 62.19 494 LEU A C 1
ATOM 3699 O O . LEU A 1 494 ? 27.472 -10.009 42.877 1.00 62.19 494 LEU A O 1
ATOM 3703 N N . ALA A 1 495 ? 29.414 -11.122 42.713 1.00 79.12 495 ALA A N 1
ATOM 3704 C CA . ALA A 1 495 ? 29.222 -11.871 43.944 1.00 79.12 495 ALA A CA 1
ATOM 3705 C C . ALA A 1 495 ? 29.328 -10.918 45.154 1.00 79.12 495 ALA A C 1
ATOM 3707 O O . ALA A 1 495 ? 30.370 -10.291 45.362 1.00 79.12 495 ALA A O 1
ATOM 3708 N N . PRO A 1 496 ? 28.273 -10.780 45.981 1.00 64.25 496 PRO A N 1
ATOM 3709 C CA . PRO A 1 496 ? 28.325 -9.900 47.139 1.00 64.25 496 PRO A CA 1
ATOM 3710 C C . PRO A 1 496 ? 29.417 -10.382 48.105 1.00 64.25 496 PRO A C 1
ATOM 3712 O O . PRO A 1 496 ? 29.528 -11.592 48.338 1.00 64.25 496 PRO A O 1
ATOM 3715 N N . PRO A 1 497 ? 30.214 -9.472 48.699 1.00 59.47 497 PRO A N 1
ATOM 3716 C CA . PRO A 1 497 ? 31.250 -9.862 49.644 1.00 59.47 497 PRO A CA 1
ATOM 3717 C C . PRO A 1 497 ? 30.606 -10.643 50.791 1.00 59.47 497 PRO A C 1
ATOM 3719 O O . PRO A 1 497 ? 29.623 -10.196 51.388 1.00 59.47 497 PRO A O 1
ATOM 3722 N N . ALA A 1 498 ? 31.140 -11.837 51.063 1.00 60.19 498 ALA A N 1
ATOM 3723 C CA . ALA A 1 498 ? 30.610 -12.729 52.083 1.00 60.19 498 ALA A CA 1
ATOM 3724 C C . ALA A 1 498 ? 30.442 -11.973 53.417 1.00 60.19 498 ALA A C 1
ATOM 3726 O O . ALA A 1 498 ? 31.362 -11.260 53.831 1.00 60.19 498 ALA A O 1
ATOM 3727 N N . PRO A 1 499 ? 29.293 -12.102 54.105 1.00 50.88 499 PRO A N 1
ATOM 3728 C CA . PRO A 1 499 ? 29.046 -11.368 55.335 1.00 50.88 499 PRO A CA 1
ATOM 3729 C C . PRO A 1 499 ? 30.038 -11.813 56.413 1.00 50.88 499 PRO A C 1
ATOM 3731 O O . PRO A 1 499 ? 29.937 -12.903 56.977 1.00 50.88 499 PRO A O 1
ATOM 3734 N N . THR A 1 500 ? 31.004 -10.952 56.726 1.00 56.44 500 THR A N 1
ATOM 3735 C CA . THR A 1 500 ? 31.865 -11.112 57.897 1.00 56.44 500 THR A CA 1
ATOM 3736 C C . THR A 1 500 ? 31.034 -10.804 59.138 1.00 56.44 500 THR A C 1
ATOM 3738 O O . THR A 1 500 ? 30.823 -9.640 59.477 1.00 56.44 500 THR A O 1
ATOM 3741 N N . PHE A 1 501 ? 30.525 -11.840 59.807 1.00 44.34 501 PHE A N 1
ATOM 3742 C CA . PHE A 1 501 ? 29.865 -11.686 61.102 1.00 44.34 501 PHE A CA 1
ATOM 3743 C C . PHE A 1 501 ? 30.882 -11.203 62.151 1.00 44.34 501 PHE A C 1
ATOM 3745 O O . PHE A 1 501 ? 31.867 -11.903 62.404 1.00 44.34 501 PHE A O 1
ATOM 3752 N N . PRO A 1 502 ? 30.670 -10.038 62.789 1.00 43.47 502 PRO A N 1
ATOM 3753 C CA . PRO A 1 502 ? 31.497 -9.611 63.903 1.00 43.47 502 PRO A CA 1
ATOM 3754 C C . PRO A 1 502 ? 31.123 -10.435 65.140 1.00 43.47 502 PRO A C 1
ATOM 3756 O O . PRO A 1 502 ? 29.947 -10.623 65.457 1.00 43.47 502 PRO A O 1
ATOM 3759 N N . GLY A 1 503 ? 32.146 -10.964 65.811 1.00 46.97 503 GLY A N 1
ATOM 3760 C CA . GLY A 1 503 ? 32.014 -11.890 66.928 1.00 46.97 503 GLY A CA 1
ATOM 3761 C C . GLY A 1 503 ? 31.128 -11.365 68.056 1.00 46.97 503 GLY A C 1
ATOM 3762 O O . GLY A 1 503 ? 31.391 -10.314 68.639 1.00 46.97 503 GLY A O 1
ATOM 3763 N N . PHE A 1 504 ? 30.113 -12.153 68.407 1.00 38.62 504 PHE A N 1
ATOM 3764 C CA . PHE A 1 504 ? 29.410 -12.014 69.675 1.00 38.62 504 PHE A CA 1
ATOM 3765 C C . PHE A 1 504 ? 30.203 -12.719 70.776 1.00 38.62 504 PHE A C 1
ATOM 3767 O O . PHE A 1 504 ? 30.473 -13.919 70.716 1.00 38.62 504 PHE A O 1
ATOM 3774 N N . GLY A 1 505 ? 30.610 -11.920 71.758 1.00 38.34 505 GLY A N 1
ATOM 3775 C CA . GLY A 1 505 ? 31.397 -12.325 72.907 1.00 38.34 505 GLY A CA 1
ATOM 3776 C C . GLY A 1 505 ? 30.628 -13.139 73.950 1.00 38.34 505 GLY A C 1
ATOM 3777 O O . GLY A 1 505 ? 29.432 -12.969 74.168 1.00 38.34 505 GLY A O 1
ATOM 3778 N N . GLN A 1 506 ? 31.400 -14.017 74.589 1.00 49.09 506 GLN A N 1
ATOM 3779 C CA . GLN A 1 506 ? 31.422 -14.368 76.013 1.00 49.09 506 GLN A CA 1
ATOM 3780 C C . GLN A 1 506 ? 30.292 -13.823 76.910 1.00 49.09 506 GLN A C 1
ATOM 3782 O O . GLN A 1 506 ? 30.282 -12.637 77.207 1.00 49.09 506 GLN A O 1
ATOM 3787 N N . PHE A 1 507 ? 29.490 -14.728 77.491 1.00 35.50 507 PHE A N 1
ATOM 3788 C CA . PHE A 1 507 ? 29.121 -14.732 78.920 1.00 35.50 507 PHE A CA 1
ATOM 3789 C C . PHE A 1 507 ? 28.677 -16.156 79.362 1.00 35.50 507 PHE A C 1
ATOM 3791 O O . PHE A 1 507 ? 27.888 -16.817 78.695 1.00 35.50 507 PHE A O 1
ATOM 3798 N N . ILE A 1 508 ? 29.248 -16.621 80.479 1.00 40.84 508 ILE A N 1
ATOM 3799 C CA . ILE A 1 508 ? 29.082 -17.884 81.261 1.00 40.84 508 ILE A CA 1
ATOM 3800 C C . ILE A 1 508 ? 28.216 -17.533 82.523 1.00 40.84 508 ILE A C 1
ATOM 3802 O O . ILE A 1 508 ? 28.223 -16.331 82.809 1.00 40.84 508 ILE A O 1
ATOM 3806 N N . PRO A 1 509 ? 27.533 -18.407 83.344 1.00 50.69 509 PRO A N 1
ATOM 3807 C CA . PRO A 1 509 ? 27.674 -19.869 83.597 1.00 50.69 509 PRO A CA 1
ATOM 3808 C C . PRO A 1 509 ? 26.393 -20.748 83.735 1.00 50.69 509 PRO A C 1
ATOM 3810 O O . PRO A 1 509 ? 25.349 -20.309 84.197 1.00 50.69 509 PRO A O 1
ATOM 3813 N N . GLY A 1 510 ? 26.581 -22.060 83.513 1.00 37.50 510 GLY A N 1
ATOM 3814 C CA . GLY A 1 510 ? 26.251 -23.145 84.461 1.00 37.50 510 GLY A CA 1
ATOM 3815 C C . GLY A 1 510 ? 24.794 -23.573 84.696 1.00 37.50 510 GLY A C 1
ATOM 3816 O O . GLY A 1 510 ? 24.069 -22.895 85.401 1.00 37.50 510 GLY A O 1
ATOM 3817 N N . PHE A 1 511 ? 24.443 -24.795 84.276 1.00 34.06 511 PHE A N 1
ATOM 3818 C CA . PHE A 1 511 ? 23.669 -25.774 85.065 1.00 34.06 511 PHE A CA 1
ATOM 3819 C C . PHE A 1 511 ? 23.825 -27.162 84.415 1.00 34.06 511 PHE A C 1
ATOM 3821 O O . PHE A 1 511 ? 23.594 -27.322 83.220 1.00 34.06 511 PHE A O 1
ATOM 3828 N N . GLY A 1 512 ? 24.295 -28.146 85.186 1.00 37.22 512 GLY A N 1
ATOM 3829 C CA . GLY A 1 512 ? 24.490 -29.530 84.743 1.00 37.22 512 GLY A CA 1
ATOM 3830 C C . GLY A 1 512 ? 23.302 -30.438 85.063 1.00 37.22 512 GLY A C 1
ATOM 3831 O O . GLY A 1 512 ? 22.486 -30.077 85.896 1.00 37.22 512 GLY A O 1
ATOM 3832 N N . PHE A 1 513 ? 23.253 -31.591 84.387 1.00 35.38 513 PHE A N 1
ATOM 3833 C CA . PHE A 1 513 ? 22.657 -32.913 84.701 1.00 35.38 513 PHE A CA 1
ATOM 3834 C C . PHE A 1 513 ? 22.599 -33.642 83.333 1.00 35.38 513 PHE A C 1
ATOM 3836 O O . PHE A 1 513 ? 22.149 -33.052 82.363 1.00 35.38 513 PHE A O 1
ATOM 3843 N N . GLY A 1 514 ? 23.087 -34.857 83.079 1.00 34.22 514 GLY A N 1
ATOM 3844 C CA . GLY A 1 514 ? 23.430 -35.985 83.936 1.00 34.22 514 GLY A CA 1
ATOM 3845 C C . GLY A 1 514 ? 22.533 -37.182 83.581 1.00 34.22 514 GLY A C 1
ATOM 3846 O O . GLY A 1 514 ? 21.389 -37.202 84.013 1.00 34.22 514 GLY A O 1
ATOM 3847 N N . GLY A 1 515 ? 23.071 -38.175 82.851 1.00 34.62 515 GLY A N 1
ATOM 3848 C CA . GLY A 1 515 ? 22.477 -39.512 82.615 1.00 34.62 515 GLY A CA 1
ATOM 3849 C C . GLY A 1 515 ? 21.392 -39.558 81.526 1.00 34.62 515 GLY A C 1
ATOM 3850 O O . GLY A 1 515 ? 20.655 -38.606 81.349 1.00 34.62 515 GLY A O 1
ATOM 3851 N N . GLY A 1 516 ? 21.206 -40.606 80.728 1.00 33.16 516 GLY A N 1
ATOM 3852 C CA . GLY A 1 516 ? 21.677 -41.988 80.726 1.00 33.16 516 GLY A CA 1
ATOM 3853 C C . GLY A 1 516 ? 20.702 -42.814 79.860 1.00 33.16 516 GLY A C 1
ATOM 3854 O O . GLY A 1 516 ? 19.618 -42.329 79.552 1.00 33.16 516 GLY A O 1
ATOM 3855 N N . PHE A 1 517 ? 21.074 -44.061 79.541 1.00 37.09 517 PHE A N 1
ATOM 3856 C CA . PHE A 1 517 ? 20.287 -45.093 78.828 1.00 37.09 517 PHE A CA 1
ATOM 3857 C C . PHE A 1 517 ? 20.096 -44.863 77.312 1.00 37.09 517 PHE A C 1
ATOM 3859 O O . PHE A 1 517 ? 19.670 -43.808 76.880 1.00 37.09 517 PHE A O 1
ATOM 3866 N N . GLY A 1 518 ? 20.399 -45.787 76.399 1.00 35.28 518 GLY A N 1
ATOM 3867 C CA . GLY A 1 518 ? 20.577 -47.232 76.508 1.00 35.28 518 GLY A CA 1
ATOM 3868 C C . GLY A 1 518 ? 19.465 -47.947 75.735 1.00 35.28 518 GLY A C 1
ATOM 3869 O O . GLY A 1 518 ? 18.321 -47.909 76.162 1.00 35.28 518 GLY A O 1
ATOM 3870 N N . GLY A 1 519 ? 19.824 -48.656 74.660 1.00 34.25 519 GLY A N 1
ATOM 3871 C CA . GLY A 1 519 ? 19.120 -49.881 74.268 1.00 34.25 519 GLY A CA 1
ATOM 3872 C C . GLY A 1 519 ? 18.349 -49.895 72.942 1.00 34.25 519 GLY A C 1
ATOM 3873 O O . GLY A 1 519 ? 17.303 -49.282 72.814 1.00 34.25 519 GLY A O 1
ATOM 3874 N N . PHE A 1 520 ? 18.858 -50.745 72.039 1.00 36.59 520 PHE A N 1
ATOM 3875 C CA . PHE A 1 520 ? 18.137 -51.772 71.266 1.00 36.59 520 PHE A CA 1
ATOM 3876 C C . PHE A 1 520 ? 16.972 -51.399 70.330 1.00 36.59 520 PHE A C 1
ATOM 3878 O O . PHE A 1 520 ? 15.923 -50.940 70.758 1.00 36.59 520 PHE A O 1
ATOM 3885 N N . GLY A 1 521 ? 17.090 -51.833 69.064 1.00 36.12 521 GLY A N 1
ATOM 3886 C CA . GLY A 1 521 ? 15.915 -52.079 68.219 1.00 36.12 521 GLY A CA 1
ATOM 3887 C C . GLY A 1 521 ? 16.147 -52.152 66.708 1.00 36.12 521 GLY A C 1
ATOM 3888 O O . GLY A 1 521 ? 15.614 -51.337 65.971 1.00 36.12 521 GLY A O 1
ATOM 3889 N N . ARG A 1 522 ? 16.913 -53.141 66.232 1.00 43.56 522 ARG A N 1
ATOM 3890 C CA . ARG A 1 522 ? 16.882 -53.625 64.835 1.00 43.56 522 ARG A CA 1
ATOM 3891 C C . ARG A 1 522 ? 15.554 -54.355 64.569 1.00 43.56 522 ARG A C 1
ATOM 3893 O O . ARG A 1 522 ? 15.218 -55.186 65.397 1.00 43.56 522 ARG A O 1
ATOM 3900 N N . PHE A 1 523 ? 14.907 -54.130 63.420 1.00 41.31 523 PHE A N 1
ATOM 3901 C CA . PHE A 1 523 ? 14.231 -55.102 62.516 1.00 41.31 523 PHE A CA 1
ATOM 3902 C C . PHE A 1 523 ? 13.634 -54.283 61.348 1.00 41.31 523 PHE A C 1
ATOM 3904 O O . PHE A 1 523 ? 12.884 -53.351 61.597 1.00 41.31 523 PHE A O 1
ATOM 3911 N N . GLY A 1 524 ? 14.152 -54.385 60.115 1.00 35.34 524 GLY A N 1
ATOM 3912 C CA . GLY A 1 524 ? 13.670 -55.289 59.046 1.00 35.34 524 GLY A CA 1
ATOM 3913 C C . GLY A 1 524 ? 12.696 -54.507 58.141 1.00 35.34 524 GLY A C 1
ATOM 3914 O O . GLY A 1 524 ? 11.686 -54.041 58.638 1.00 35.34 524 GLY A O 1
ATOM 3915 N N . GLY A 1 525 ? 13.020 -54.133 56.893 1.00 37.41 525 GLY A N 1
ATOM 3916 C CA . GLY A 1 525 ? 13.025 -55.000 55.699 1.00 37.41 525 GLY A CA 1
ATOM 3917 C C . GLY A 1 525 ? 11.590 -55.453 55.376 1.00 37.41 525 GLY A C 1
ATOM 3918 O O . GLY A 1 525 ? 10.961 -56.030 56.245 1.00 37.41 525 GLY A O 1
ATOM 3919 N N . GLY A 1 526 ? 10.970 -55.270 54.215 1.00 38.81 526 GLY A N 1
ATOM 3920 C CA . GLY A 1 526 ? 11.309 -54.744 52.897 1.00 38.81 526 GLY A CA 1
ATOM 3921 C C . GLY A 1 526 ? 10.130 -55.076 51.951 1.00 38.81 526 GLY A C 1
ATOM 3922 O O . GLY A 1 526 ? 9.281 -55.881 52.318 1.00 38.81 526 GLY A O 1
ATOM 3923 N N . PHE A 1 527 ? 10.135 -54.466 50.762 1.00 42.91 527 PHE A N 1
ATOM 3924 C CA . PHE A 1 527 ? 9.485 -54.873 49.498 1.00 42.91 527 PHE A CA 1
ATOM 3925 C C . PHE A 1 527 ? 7.967 -55.160 49.448 1.00 42.91 527 PHE A C 1
ATOM 3927 O O . PHE A 1 527 ? 7.490 -56.170 49.956 1.00 42.91 527 PHE A O 1
ATOM 3934 N N . PHE A 1 528 ? 7.236 -54.343 48.679 1.00 47.06 528 PHE A N 1
ATOM 3935 C CA . PHE A 1 528 ? 7.014 -54.563 47.238 1.00 47.06 528 PHE A CA 1
ATOM 3936 C C . PHE A 1 528 ? 6.971 -53.224 46.500 1.00 47.06 528 PHE A C 1
ATOM 3938 O O . PHE A 1 528 ? 6.568 -52.230 47.146 1.00 47.06 528 PHE A O 1
#

pLDDT: mean 74.85, std 25.15, range [22.78, 97.88]

Foldseek 3Di:
DPVPVVVVVVVVVVVVPPDDDDDDDDDDDPDPPDDDDDDPPPDDDDDDDDDDDPPPPPPPDDDPDDDDPDDDPDDPDPPDAPLQRPQDDDDDDDDDPKFWKKKWWWFAAPVQDIDIHDIDIDDNHDNSSRVSLNVSLSVLSVLLCVLFVKHFGGTLFMWIDTRQWIWTGHDVGDIDTHNGSQVNSLVSLVSRLVVVRMGGPPLLSVQSVVCSPVTSVSNSVSSNVSSVVCVVVPCPCPDPVRVVLVVLVVVLVVVLVVCVVVVHDSVVSVVVNVVVVVVVVVVVVVVVVLVVCCVVPVLVSVVVVLVVVLVVQLVVCVVVVHDSVVSVVVSVVVNVVSVVVVVVVVVVVVLVVVVVVVVVVCCQQQNPVDPDDLVRSLVVLVVLLVVLLVVLLVVNPSSVVCNVVSLVSNLVSLCVVPPPDPSSVVSNVVSVVSVVVSVVSVVVVVVVVVVPPPPPVVPPPDPPVVVVVVVVVVVVVVVVVVVVVVVVVVVVVPPPDDDPDDDDDDDDDDDDDDDDDDDDDDDDDDDD

Secondary structure (DSSP, 8-state):
--TTHHHHHHHHHHHTT------------TT--SS-SSSSS--S------S--TTSTTS-------S----SS--TT--SS-TTTTS---------SS--EEEEEEEE-TTS-EEEPPPEEESS--HHHHHHHHHHHHHHHHHHHHHH--EE-EEEEEEEEETTEEEEE-TTS-EEEESSHHHHHHHHHHHHHHTT-EE--HHHHHHHHHHTTS-HHHHHHHHHHHHHHHHHHT-----HHHHHHHHHHHHHHHHHHHHHHTT--THHHHHHHHHHHHHHHHHHHHHHHHHHHHHH-HHHHHHHHHHHHHHHHHHHHHHHT--HHHHHHHHHHHHHHHHHHHHHHHHHHHHHHHHHHHHHHHHHHTSTT--S-HHHHHHHHHHHHHHHHHHHHTT-HHHHHHHHHHHHHHHHHHHHHHTTSHHHHHHHHHHHHHHHHHHHHHHHHHHHHHHHS-TTTTTSS-SSHHHHHHHHHHHHHHHHHHHHHHHHHHHHHHSPPP--PPPPP-----------------------

Radius of gyration: 44.71 Å; chains: 1; bounding box: 100×100×143 Å

Sequence (528 aa):
GIKGLTGTINQIGQGLGFGKVSGATGNILPGQLFGTTLTGAIGQTLPAIAGASILADLLGIDFSLGATGTLIGGGLGFLVGGPIGAAIGGLIGSIFNKTPEAKLAISANSTGDFSTGSVKRRGKGDSAGARSLGEATINFFDVISDITGGTFSGNLGNIGVRKDRFLFQTQGGRRQDFDTAEQAIAAMLRSALNSGKIDLSDTFETILRKSVDKGSEQIIRDLEFGKVFDELIKVDDLTRAERALSDLADSFREVGVRAKELGLDASKVADAFVREISRLRDEFNKRIDLDIIGFTNPLDQQLQILFDAQVRRLEEAQALGADLLDVERLNLLERERLIEQFARTANRALIGLNADVEDFINSITIGSDSQLSDGDRLRAAEVRFNELLTAARGGDEGAIADITGAAGDLRDLSLSVFATSETFFERERFITDSLTNLEALLEAQRTEIDSNIPAATIENVFPDLAGGLDQVNDTLIDGNNIAEELLTEIRDLLAPPAPTFPGFGQFIPGFGFGGGFGGFGRFGGGFF